Protein 8ZWZ (pdb70)

Nearest PDB structures (foldseek):
  7s5l-assembly1_A  TM=9.274E-01  e=2.523E-21  Eleutherobia rubra
  3v1v-assembly1_A-2  TM=7.178E-01  e=1.599E-02  Streptomyces coelicolor A3(2)
  7w5h-assembly1_A  TM=6.876E-01  e=1.099E-02  Trichoderma atroviride
  4la5-assembly1_A-2  TM=6.433E-01  e=3.999E-02  Streptomyces coelicolor A3(2)
  3v1x-assembly1_A-2  TM=6.853E-01  e=7.167E-02  Streptomyces coelicolor A3(2)

Organism: Paramuricea clavata (NCBI:txid317549)

Secondary structure (DSSP, 8-state):
--SS-EEEEEEHHHHTTTS------HHHHHHH--HHHHHHHHHHSSS--HHHHHHHHHHHTHHHHHHTT--S---SHHHHHHHHHHHHHHHHHHHHHHHHTT--HHHHHHHHHHHHHHHHHHTSSTT----HHHHHGGGTT-S-HHHHHHHHHHHHHHHHHHHHHHHSSSS-HHHHHHHHHHHHHHHHHHHHHHHHTTS-----TTHHHHHHHHTS--HHHHHHHHHHTT-HHHHHSSHHHHHHHHHHHHHHHHHHHHHHHTTSSS---TT-HHHHHHHHS-SSHHHHHHHHHHHHHHHHHHHHHHHHHHHHHHS-S-HHHHHHHHHHHHHHHHHHHIIIIISS---SSS--EEEEEE-GGGHHHHHT---SHHHHHHHHHHHHHS-GGGHHHHHHHTTSS----HHHHT-

InterPro domains:
  IPR008949 Isoprenoid synthase domain superfamily [G3DSA:1.10.600.10] (41-347)
  IPR008949 Isoprenoid synthase domain superfamily [SSF48576] (37-350)

Solvent-accessible surface area: 17903 Å² total; per-residue (Å²): 133,109,156,8,24,6,44,2,42,0,0,75,83,0,6,80,50,22,128,101,130,53,121,38,87,123,122,17,16,105,103,2,20,15,41,108,74,6,18,105,32,0,86,86,6,49,16,29,70,104,72,36,1,96,117,7,47,107,108,26,55,0,35,62,8,0,12,0,0,1,45,41,78,24,100,55,102,78,9,35,60,5,1,27,6,0,5,6,1,0,2,3,6,39,37,6,50,80,36,16,108,95,33,68,46,118,50,12,82,62,4,2,101,1,0,38,75,4,13,122,74,7,26,170,62,56,80,110,47,36,59,14,90,101,3,47,101,50,2,120,161,29,244,44,82,49,8,44,2,2,0,0,6,4,0,39,10,0,7,56,1,0,39,6,3,63,118,27,79,116,13,32,121,102,14,0,74,29,0,0,53,2,1,0,2,4,1,3,3,18,18,0,0,21,17,9,80,63,128,125,34,151,116,87,34,54,48,4,3,10,18,26,3,10,30,22,21,6,11,2,4,6,3,1,0,5,6,8,43,58,10,3,67,14,0,17,116,48,22,77,35,1,3,19,0,1,0,2,0,0,0,0,2,9,0,6,33,3,0,15,19,59,54,98,159,113,133,24,60,71,34,5,0,2,73,29,4,64,144,132,101,23,133,57,36,50,51,56,1,0,30,59,0,8,54,6,0,15,0,0,0,9,38,0,33,54,52,0,44,116,25,37,125,85,54,102,75,45,92,110,8,71,66,2,0,39,9,7,0,13,1,0,4,0,9,7,50,0,7,43,81,13,14,70,59,137,52,120,89,6,12,118,49,25,64,61,59,9,52,81,160,56,10,93,116,10,34,85,108,40,142,29,151,0,96,61,30,0,52,96,1,23,107,46,0,82,35,126,133,20,127,39,0,27,30,0,2,17,0,86,25,84,12,110,0,38,114,47,29,58,167

B-factor: mean 58.92, std 25.48, range [10.52, 170.7]

Radius of gyration: 20.68 Å; Cα contacts (8 Å, |Δi|>4): 471; chains: 1; bounding box: 57×54×54 Å

Foldseek 3Di:
DDQLQLEAEFAQVLCVLVVDDDPDDPVLVCLLQVLVVLQCLCVVFVADHSVQLVVLCVFQVLVVVLVLLASDDFPDSLLSVLSNLLSSCVSVVVVLVVPLLPDALVRLVVLLVLLQVLCVVQLVVPPDGDDLVRQLPSVVPDPDSNSSRVSSSQVCSLNVLLVSCVVDPLDDDVLSSLVSLLSSLLVSLLSLLSSVLNDDPCADPQLLLVSLLSPPSCLSSNCSNCSSVSPSPVCLVPVDPLVLLSSLLSSLLSLVVLLLVVLDPDDPPGPRPLVSCVVPPDDDRNSVSSVQSSLLNNLSSLVLVVSLVVVCVVVDPCVSSVVSSSRSSSSSVSSVVSCQPRHPSVPPSRNNYHYHHQYDVCSVVSSVVNDDVSNVNVVVNVCVCPPPLCVQVSCSNGSHHHHDDNVRSPD

Structure (mmCIF, N/CA/C/O backbone):
data_8ZWZ
#
_entry.id   8ZWZ
#
_cell.length_a   85.284
_cell.length_b   85.284
_cell.length_c   106.137
_cell.angle_alpha   90.00
_cell.angle_beta   90.00
_cell.angle_gamma   120.00
#
_symmetry.space_group_name_H-M   'P 32 2 1'
#
loop_
_atom_site.group_PDB
_atom_site.id
_atom_site.type_symbol
_atom_site.label_atom_id
_atom_site.label_alt_id
_atom_site.label_comp_id
_atom_site.label_asym_id
_atom_site.label_entity_id
_atom_site.label_seq_id
_atom_site.pdbx_PDB_ins_code
_atom_site.Cartn_x
_atom_site.Cartn_y
_atom_site.Cartn_z
_atom_site.occupancy
_atom_site.B_iso_or_equiv
_atom_site.auth_seq_id
_atom_site.auth_comp_id
_atom_site.auth_asym_id
_atom_site.auth_atom_id
_atom_site.pdbx_PDB_model_num
ATOM 1 N N . TYR A 1 1 ? 60.863 -11.427 -21.381 1.00 69.44 -5 TYR A N 1
ATOM 2 C CA . TYR A 1 1 ? 61.010 -11.868 -19.996 1.00 87.51 -5 TYR A CA 1
ATOM 3 C C . TYR A 1 1 ? 62.224 -11.247 -19.306 1.00 111.03 -5 TYR A C 1
ATOM 4 O O . TYR A 1 1 ? 63.351 -11.357 -19.787 1.00 123.92 -5 TYR A O 1
ATOM 13 N N . PHE A 1 2 ? 61.982 -10.589 -18.173 1.00 112.43 -4 PHE A N 1
ATOM 14 C CA . PHE A 1 2 ? 63.056 -10.056 -17.340 1.00 112.47 -4 PHE A CA 1
ATOM 15 C C . PHE A 1 2 ? 62.678 -10.198 -15.872 1.00 118.16 -4 PHE A C 1
ATOM 16 O O . PHE A 1 2 ? 61.965 -11.133 -15.505 1.00 118.76 -4 PHE A O 1
ATOM 24 N N . GLN A 1 3 ? 63.150 -9.300 -15.011 1.00 116.30 -3 GLN A N 1
ATOM 25 C CA . GLN A 1 3 ? 62.811 -9.402 -13.593 1.00 104.58 -3 GLN A CA 1
ATOM 26 C C . GLN A 1 3 ? 61.417 -8.869 -13.271 1.00 114.28 -3 GLN A C 1
ATOM 27 O O . GLN A 1 3 ? 60.894 -9.157 -12.188 1.00 117.96 -3 GLN A O 1
ATOM 33 N N . GLY A 1 4 ? 60.800 -8.115 -14.177 1.00 124.00 -2 GLY A N 1
ATOM 34 C CA . GLY A 1 4 ? 59.381 -7.833 -14.088 1.00 98.36 -2 GLY A CA 1
ATOM 35 C C . GLY A 1 4 ? 58.626 -8.820 -14.954 1.00 81.95 -2 GLY A C 1
ATOM 36 O O . GLY A 1 4 ? 58.048 -8.451 -15.981 1.00 77.04 -2 GLY A O 1
ATOM 37 N N . HIS A 1 5 ? 58.620 -10.084 -14.536 1.00 78.37 -1 HIS A N 1
ATOM 38 C CA . HIS A 1 5 ? 58.323 -11.203 -15.416 1.00 98.23 -1 HIS A CA 1
ATOM 39 C C . HIS A 1 5 ? 56.861 -11.640 -15.409 1.00 96.90 -1 HIS A C 1
ATOM 40 O O . HIS A 1 5 ? 56.560 -12.735 -15.894 1.00 106.77 -1 HIS A O 1
ATOM 47 N N . MET A 1 6 ? 55.945 -10.823 -14.891 1.00 74.61 0 MET A N 1
ATOM 48 C CA . MET A 1 6 ? 54.540 -10.968 -15.274 1.00 59.95 0 MET A CA 1
ATOM 49 C C . MET A 1 6 ? 54.313 -10.108 -16.514 1.00 67.22 0 MET A C 1
ATOM 50 O O . MET A 1 6 ? 53.896 -8.952 -16.450 1.00 84.96 0 MET A O 1
ATOM 55 N N . MET A 1 7 ? 54.655 -10.677 -17.667 1.00 51.35 1 MET A N 1
ATOM 56 C CA . MET A 1 7 ? 54.382 -10.043 -18.949 1.00 48.12 1 MET A CA 1
ATOM 57 C C . MET A 1 7 ? 53.149 -10.700 -19.551 1.00 36.71 1 MET A C 1
ATOM 58 O O . MET A 1 7 ? 53.171 -11.893 -19.870 1.00 37.82 1 MET A O 1
ATOM 63 N N . ILE A 1 8 ? 52.068 -9.935 -19.669 1.00 30.07 2 ILE A N 1
ATOM 64 C CA . ILE A 1 8 ? 50.852 -10.409 -20.316 1.00 26.24 2 ILE A CA 1
ATOM 65 C C . ILE A 1 8 ? 50.651 -9.613 -21.593 1.00 30.35 2 ILE A C 1
ATOM 66 O O . ILE A 1 8 ? 51.463 -8.744 -21.927 1.00 31.78 2 ILE A O 1
ATOM 71 N N . HIS A 1 9 ? 49.574 -9.900 -22.311 1.00 34.49 3 HIS A N 1
ATOM 72 C CA . HIS A 1 9 ? 49.284 -9.217 -23.557 1.00 30.03 3 HIS A CA 1
ATOM 73 C C . HIS A 1 9 ? 47.790 -8.961 -23.654 1.00 30.54 3 HIS A C 1
ATOM 74 O O . HIS A 1 9 ? 46.981 -9.782 -23.214 1.00 27.98 3 HIS A O 1
ATOM 81 N N . ALA A 1 10 ? 47.432 -7.814 -24.230 1.00 30.82 4 ALA A N 1
ATOM 82 C CA . ALA A 1 10 ? 46.045 -7.447 -24.444 1.00 37.53 4 ALA A CA 1
ATOM 83 C C . ALA A 1 10 ? 45.994 -6.463 -25.600 1.00 49.68 4 ALA A C 1
ATOM 84 O O . ALA A 1 10 ? 46.880 -5.600 -25.703 1.00 59.76 4 ALA A O 1
ATOM 86 N N . PRO A 1 11 ? 45.003 -6.574 -26.488 1.00 39.97 5 PRO A N 1
ATOM 87 C CA . PRO A 1 11 ? 44.913 -5.647 -27.620 1.00 41.31 5 PRO A CA 1
ATOM 88 C C . PRO A 1 11 ? 44.914 -4.193 -27.169 1.00 55.69 5 PRO A C 1
ATOM 89 O O . PRO A 1 11 ? 44.418 -3.848 -26.092 1.00 54.50 5 PRO A O 1
ATOM 93 N N . ARG A 1 12 ? 45.488 -3.339 -28.017 1.00 55.73 6 ARG A N 1
ATOM 94 C CA . ARG A 1 12 ? 45.558 -1.911 -27.718 1.00 43.64 6 ARG A CA 1
ATOM 95 C C . ARG A 1 12 ? 44.171 -1.294 -27.566 1.00 35.21 6 ARG A C 1
ATOM 96 O O . ARG A 1 12 ? 43.940 -0.472 -26.668 1.00 37.44 6 ARG A O 1
ATOM 104 N N . ARG A 1 13 ? 43.237 -1.659 -28.446 1.00 35.81 7 ARG A N 1
ATOM 105 C CA . ARG A 1 13 ? 41.906 -1.066 -28.375 1.00 34.62 7 ARG A CA 1
ATOM 106 C C . ARG A 1 13 ? 41.156 -1.535 -27.133 1.00 50.17 7 ARG A C 1
ATOM 107 O O . ARG A 1 13 ? 40.261 -0.833 -26.647 1.00 62.85 7 ARG A O 1
ATOM 115 N N . TRP A 1 14 ? 41.513 -2.707 -26.598 1.00 40.24 8 TRP A N 1
ATOM 116 C CA . TRP A 1 14 ? 40.916 -3.162 -25.346 1.00 34.48 8 TRP A CA 1
ATOM 117 C C . TRP A 1 14 ? 41.425 -2.349 -24.164 1.00 33.49 8 TRP A C 1
ATOM 118 O O . TRP A 1 14 ? 40.652 -1.992 -23.268 1.00 41.32 8 TRP A O 1
ATOM 129 N N . VAL A 1 15 ? 42.725 -2.049 -24.142 1.00 33.23 9 VAL A N 1
ATOM 130 C CA . VAL A 1 15 ? 43.341 -1.437 -22.969 1.00 39.81 9 VAL A CA 1
ATOM 131 C C . VAL A 1 15 ? 43.296 0.087 -22.981 1.00 34.46 9 VAL A C 1
ATOM 132 O O . VAL A 1 15 ? 43.461 0.708 -21.922 1.00 53.83 9 VAL A O 1
ATOM 136 N N . GLU A 1 16 ? 43.107 0.712 -24.144 1.00 27.24 10 GLU A N 1
ATOM 137 C CA . GLU A 1 16 ? 43.019 2.166 -24.163 1.00 33.60 10 GLU A CA 1
ATOM 138 C C . GLU A 1 16 ? 41.781 2.673 -23.439 1.00 42.35 10 GLU A C 1
ATOM 139 O O . GLU A 1 16 ? 41.728 3.857 -23.089 1.00 53.01 10 GLU A O 1
ATOM 145 N N . ARG A 1 17 ? 40.788 1.810 -23.208 1.00 44.10 11 ARG A N 1
ATOM 146 C CA . ARG A 1 17 ? 39.618 2.208 -22.440 1.00 47.39 11 ARG A CA 1
ATOM 147 C C . ARG A 1 17 ? 39.847 2.178 -20.935 1.00 51.73 11 ARG A C 1
ATOM 148 O O . ARG A 1 17 ? 39.012 2.704 -20.192 1.00 56.41 11 ARG A O 1
ATOM 156 N N . HIS A 1 18 ? 40.944 1.586 -20.466 1.00 52.86 12 HIS A N 1
ATOM 157 C CA . HIS A 1 18 ? 41.263 1.590 -19.044 1.00 47.52 12 HIS A CA 1
ATOM 158 C C . HIS A 1 18 ? 42.219 2.715 -18.667 1.00 56.77 12 HIS A C 1
ATOM 159 O O . HIS A 1 18 ? 42.443 2.945 -17.473 1.00 47.96 12 HIS A O 1
ATOM 166 N N . LYS A 1 19 ? 42.781 3.417 -19.657 1.00 61.68 13 LYS A N 1
ATOM 167 C CA . LYS A 1 19 ? 43.582 4.620 -19.442 1.00 75.53 13 LYS A CA 1
ATOM 168 C C . LYS A 1 19 ? 42.713 5.826 -19.114 1.00 86.37 13 LYS A C 1
ATOM 169 O O . LYS A 1 19 ? 43.221 6.952 -19.024 1.00 79.96 13 LYS A O 1
ATOM 175 N N . GLN A 1 20 ? 41.422 5.589 -18.912 1.00 80.38 14 GLN A N 1
ATOM 176 C CA . GLN A 1 20 ? 40.352 6.574 -18.893 1.00 64.84 14 GLN A CA 1
ATOM 177 C C . GLN A 1 20 ? 39.905 6.876 -17.473 1.00 84.32 14 GLN A C 1
ATOM 178 O O . GLN A 1 20 ? 39.859 5.993 -16.612 1.00 87.78 14 GLN A O 1
ATOM 184 N N . VAL A 1 21 ? 39.594 8.144 -17.234 1.00 98.93 15 VAL A N 1
ATOM 185 C CA . VAL A 1 21 ? 39.128 8.598 -15.936 1.00 109.95 15 VAL A CA 1
ATOM 186 C C . VAL A 1 21 ? 37.617 8.800 -15.984 1.00 93.50 15 VAL A C 1
ATOM 187 O O . VAL A 1 21 ? 37.015 9.000 -17.044 1.00 94.38 15 VAL A O 1
ATOM 191 N N . GLN A 1 22 ? 36.989 8.754 -14.810 1.00 81.46 16 GLN A N 1
ATOM 192 C CA . GLN A 1 22 ? 35.537 8.890 -14.700 1.00 76.96 16 GLN A CA 1
ATOM 193 C C . GLN A 1 22 ? 35.167 10.368 -14.745 1.00 82.62 16 GLN A C 1
ATOM 194 O O . GLN A 1 22 ? 35.298 11.088 -13.753 1.00 82.57 16 GLN A O 1
ATOM 200 N N . VAL A 1 23 ? 34.702 10.823 -15.908 1.00 88.62 17 VAL A N 1
ATOM 201 C CA . VAL A 1 23 ? 34.179 12.174 -16.063 1.00 103.00 17 VAL A CA 1
ATOM 202 C C . VAL A 1 23 ? 32.824 12.250 -15.375 1.00 94.70 17 VAL A C 1
ATOM 203 O O . VAL A 1 23 ? 31.792 11.902 -15.962 1.00 106.86 17 VAL A O 1
ATOM 207 N N . LEU A 1 24 ? 32.816 12.715 -14.135 1.00 70.01 18 LEU A N 1
ATOM 208 C CA . LEU A 1 24 ? 31.586 12.698 -13.363 1.00 64.51 18 LEU A CA 1
ATOM 209 C C . LEU A 1 24 ? 31.677 13.673 -12.195 1.00 72.48 18 LEU A C 1
ATOM 210 O O . LEU A 1 24 ? 32.655 13.644 -11.439 1.00 64.14 18 LEU A O 1
ATOM 215 N N . PRO A 1 25 ? 30.681 14.533 -12.004 1.00 71.73 19 PRO A N 1
ATOM 216 C CA . PRO A 1 25 ? 30.731 15.481 -10.886 1.00 65.33 19 PRO A CA 1
ATOM 217 C C . PRO A 1 25 ? 30.525 14.776 -9.557 1.00 78.66 19 PRO A C 1
ATOM 218 O O . PRO A 1 25 ? 30.233 13.580 -9.485 1.00 78.35 19 PRO A O 1
ATOM 222 N N . GLN A 1 26 ? 30.671 15.556 -8.484 1.00 84.48 20 GLN A N 1
ATOM 223 C CA . GLN A 1 26 ? 30.632 15.009 -7.135 1.00 77.31 20 GLN A CA 1
ATOM 224 C C . GLN A 1 26 ? 29.226 14.830 -6.601 1.00 76.08 20 GLN A C 1
ATOM 225 O O . GLN A 1 26 ? 29.032 14.059 -5.655 1.00 76.03 20 GLN A O 1
ATOM 231 N N . ASN A 1 27 ? 28.244 15.530 -7.168 1.00 69.20 21 ASN A N 1
ATOM 232 C CA . ASN A 1 27 ? 26.863 15.175 -6.885 1.00 75.58 21 ASN A CA 1
ATOM 233 C C . ASN A 1 27 ? 26.606 13.721 -7.255 1.00 76.41 21 ASN A C 1
ATOM 234 O O . ASN A 1 27 ? 26.012 12.964 -6.480 1.00 72.13 21 ASN A O 1
ATOM 239 N N . ALA A 1 28 ? 27.117 13.298 -8.413 1.00 72.45 22 ALA A N 1
ATOM 240 C CA . ALA A 1 28 ? 26.870 11.970 -8.957 1.00 56.65 22 ALA A CA 1
ATOM 241 C C . ALA A 1 28 ? 27.813 10.895 -8.425 1.00 55.14 22 ALA A C 1
ATOM 242 O O . ALA A 1 28 ? 27.531 9.707 -8.611 1.00 48.84 22 ALA A O 1
ATOM 244 N N . VAL A 1 29 ? 28.929 11.262 -7.792 1.00 66.40 23 VAL A N 1
ATOM 245 C CA . VAL A 1 29 ? 29.716 10.243 -7.104 1.00 55.61 23 VAL A CA 1
ATOM 246 C C . VAL A 1 29 ? 29.133 9.933 -5.733 1.00 52.62 23 VAL A C 1
ATOM 247 O O . VAL A 1 29 ? 29.347 8.833 -5.211 1.00 52.44 23 VAL A O 1
ATOM 251 N N . GLU A 1 30 ? 28.395 10.870 -5.139 1.00 55.52 24 GLU A N 1
ATOM 252 C CA . GLU A 1 30 ? 27.747 10.625 -3.860 1.00 56.20 24 GLU A CA 1
ATOM 253 C C . GLU A 1 30 ? 26.333 10.092 -4.034 1.00 52.00 24 GLU A C 1
ATOM 254 O O . GLU A 1 30 ? 25.823 9.407 -3.140 1.00 56.15 24 GLU A O 1
ATOM 260 N N . LYS A 1 31 ? 25.689 10.401 -5.162 1.00 44.20 25 LYS A N 1
ATOM 261 C CA . LYS A 1 31 ? 24.525 9.630 -5.580 1.00 40.77 25 LYS A CA 1
ATOM 262 C C . LYS A 1 31 ? 24.868 8.148 -5.638 1.00 44.51 25 LYS A C 1
ATOM 263 O O . LYS A 1 31 ? 24.150 7.307 -5.087 1.00 37.33 25 LYS A O 1
ATOM 269 N N . LEU A 1 32 ? 25.984 7.815 -6.291 1.00 45.51 26 LEU A N 1
ATOM 270 C CA . LEU A 1 32 ? 26.351 6.418 -6.489 1.00 40.09 26 LEU A CA 1
ATOM 271 C C . LEU A 1 32 ? 26.943 5.802 -5.228 1.00 43.02 26 LEU A C 1
ATOM 272 O O . LEU A 1 32 ? 26.622 4.658 -4.887 1.00 39.09 26 LEU A O 1
ATOM 277 N N . ILE A 1 33 ? 27.808 6.532 -4.527 1.00 49.99 27 ILE A N 1
ATOM 278 C CA . ILE A 1 33 ? 28.324 6.089 -3.229 1.00 48.90 27 ILE A CA 1
ATOM 279 C C . ILE A 1 33 ? 27.365 6.642 -2.181 1.00 61.76 27 ILE A C 1
ATOM 280 O O . ILE A 1 33 ? 27.578 7.712 -1.611 1.00 69.30 27 ILE A O 1
ATOM 285 N N . SER A 1 34 ? 26.282 5.908 -1.932 1.00 51.78 28 SER A N 1
ATOM 286 C CA . SER A 1 34 ? 25.350 6.277 -0.869 1.00 57.93 28 SER A CA 1
ATOM 287 C C . SER A 1 34 ? 25.825 5.594 0.408 1.00 63.74 28 SER A C 1
ATOM 288 O O . SER A 1 34 ? 25.329 4.541 0.819 1.00 64.70 28 SER A O 1
ATOM 291 N N . MET A 1 35 ? 26.824 6.216 1.039 1.00 54.20 29 MET A N 1
ATOM 292 C CA . MET A 1 35 ? 27.448 5.609 2.213 1.00 54.63 29 MET A CA 1
ATOM 293 C C . MET A 1 35 ? 26.471 5.535 3.382 1.00 50.85 29 MET A C 1
ATOM 294 O O . MET A 1 35 ? 26.466 4.558 4.144 1.00 48.79 29 MET A O 1
ATOM 299 N N . ASN A 1 36 ? 25.626 6.557 3.534 1.00 55.12 30 ASN A N 1
ATOM 300 C CA . ASN A 1 36 ? 24.616 6.528 4.586 1.00 53.26 30 ASN A CA 1
ATOM 301 C C . ASN A 1 36 ? 23.639 5.382 4.366 1.00 51.67 30 ASN A C 1
ATOM 302 O O . ASN A 1 36 ? 23.226 4.711 5.320 1.00 53.42 30 ASN A O 1
ATOM 307 N N . GLU A 1 37 ? 23.265 5.141 3.107 1.00 41.00 31 GLU A N 1
ATOM 308 C CA . GLU A 1 37 ? 22.369 4.031 2.803 1.00 42.55 31 GLU A CA 1
ATOM 309 C C . GLU A 1 37 ? 23.043 2.693 3.071 1.00 41.49 31 GLU A C 1
ATOM 310 O O . GLU A 1 37 ? 22.393 1.748 3.524 1.00 44.63 31 GLU A O 1
ATOM 316 N N . LEU A 1 38 ? 24.350 2.596 2.818 1.00 35.30 32 LEU A N 1
ATOM 317 C CA . LEU A 1 38 ? 25.071 1.368 3.148 1.00 36.05 32 LEU A CA 1
ATOM 318 C C . LEU A 1 38 ? 25.104 1.134 4.654 1.00 38.26 32 LEU A C 1
ATOM 319 O O . LEU A 1 38 ? 24.920 0.002 5.124 1.00 40.04 32 LEU A O 1
ATOM 324 N N . ILE A 1 39 ? 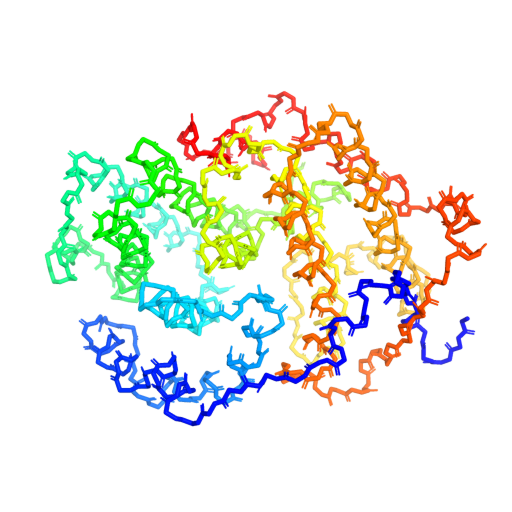25.344 2.197 5.424 1.00 40.76 33 ILE A N 1
ATOM 325 C CA . ILE A 1 39 ? 25.317 2.106 6.880 1.00 50.29 33 ILE A CA 1
ATOM 326 C C . ILE A 1 39 ? 23.960 1.598 7.353 1.00 56.13 33 ILE A C 1
ATOM 327 O O . ILE A 1 39 ? 23.867 0.624 8.112 1.00 58.71 33 ILE A O 1
ATOM 332 N N . GLU A 1 40 ? 22.890 2.267 6.913 1.00 40.25 34 GLU A N 1
ATOM 333 C CA . GLU A 1 40 ? 21.544 1.890 7.334 1.00 46.23 34 GLU A CA 1
ATOM 334 C C . GLU A 1 40 ? 21.193 0.482 6.874 1.00 59.93 34 GLU A C 1
ATOM 335 O O . GLU A 1 40 ? 20.438 -0.226 7.547 1.00 72.67 34 GLU A O 1
ATOM 341 N N . LEU A 1 41 ? 21.735 0.054 5.732 1.00 56.67 35 LEU A N 1
ATOM 342 C CA . LEU A 1 41 ? 21.426 -1.273 5.218 1.00 50.57 35 LEU A CA 1
ATOM 343 C C . LEU A 1 41 ? 22.112 -2.355 6.039 1.00 53.95 35 LEU A C 1
ATOM 344 O O . LEU A 1 41 ? 21.499 -3.380 6.355 1.00 66.67 35 LEU A O 1
ATOM 349 N N . VAL A 1 42 ? 23.384 -2.151 6.388 1.00 48.19 36 VAL A N 1
ATOM 350 C CA . VAL A 1 42 ? 24.101 -3.181 7.135 1.00 47.23 36 VAL A CA 1
ATOM 351 C C . VAL A 1 42 ? 23.726 -3.187 8.613 1.00 57.08 36 VAL A C 1
ATOM 352 O O . VAL A 1 42 ? 23.927 -4.207 9.285 1.00 53.03 36 VAL A O 1
ATOM 356 N N . ILE A 1 43 ? 23.187 -2.084 9.148 1.00 61.24 37 ILE A N 1
ATOM 357 C CA . ILE A 1 43 ? 22.658 -2.111 10.510 1.00 64.72 37 ILE A CA 1
ATOM 358 C C . ILE A 1 43 ? 21.163 -2.415 10.549 1.00 55.38 37 ILE A C 1
ATOM 359 O O . ILE A 1 43 ? 20.620 -2.642 11.641 1.00 52.22 37 ILE A O 1
ATOM 364 N N . GLU A 1 44 ? 20.481 -2.428 9.401 1.00 59.56 38 GLU A N 1
ATOM 365 C CA . GLU A 1 44 ? 19.119 -2.948 9.343 1.00 55.41 38 GLU A CA 1
ATOM 366 C C . GLU A 1 44 ? 19.131 -4.465 9.209 1.00 49.95 38 GLU A C 1
ATOM 367 O O . GLU A 1 44 ? 18.271 -5.152 9.771 1.00 60.54 38 GLU A O 1
ATOM 373 N N . CYS A 1 45 ? 20.105 -4.993 8.473 1.00 61.25 39 CYS A N 1
ATOM 374 C CA . CYS A 1 45 ? 20.481 -6.392 8.558 1.00 49.13 39 CYS A CA 1
ATOM 375 C C . CYS A 1 45 ? 21.330 -6.591 9.811 1.00 54.10 39 CYS A C 1
ATOM 376 O O . CYS A 1 45 ? 21.629 -5.644 10.545 1.00 64.24 39 CYS A O 1
ATOM 379 N N . GLY A 1 46 ? 21.732 -7.831 10.068 1.00 64.31 40 GLY A N 1
ATOM 380 C CA . GLY A 1 46 ? 22.573 -8.141 11.204 1.00 80.14 40 GLY A CA 1
ATOM 381 C C . GLY A 1 46 ? 24.046 -8.268 10.889 1.00 65.73 40 GLY A C 1
ATOM 382 O O . GLY A 1 46 ? 24.793 -8.812 11.712 1.00 80.04 40 GLY A O 1
ATOM 383 N N . LEU A 1 47 ? 24.492 -7.779 9.732 1.00 62.62 41 LEU A N 1
ATOM 384 C CA . LEU A 1 47 ? 25.855 -7.995 9.263 1.00 67.70 41 LEU A CA 1
ATOM 385 C C . LEU A 1 47 ? 26.899 -7.414 10.209 1.00 74.36 41 LEU A C 1
ATOM 386 O O . LEU A 1 47 ? 27.516 -8.149 10.987 1.00 69.90 41 LEU A O 1
ATOM 391 N N . CYS A 1 48 ? 27.105 -6.103 10.148 1.00 72.67 42 CYS A N 1
ATOM 392 C CA . CYS A 1 48 ? 28.203 -5.470 10.865 1.00 75.99 42 CYS A CA 1
ATOM 393 C C . CYS A 1 48 ? 27.796 -4.045 11.217 1.00 66.88 42 CYS A C 1
ATOM 394 O O . CYS A 1 48 ? 26.638 -3.651 11.049 1.00 49.22 42 CYS A O 1
ATOM 397 N N . ASP A 1 49 ? 28.758 -3.267 11.702 1.00 73.72 43 ASP A N 1
ATO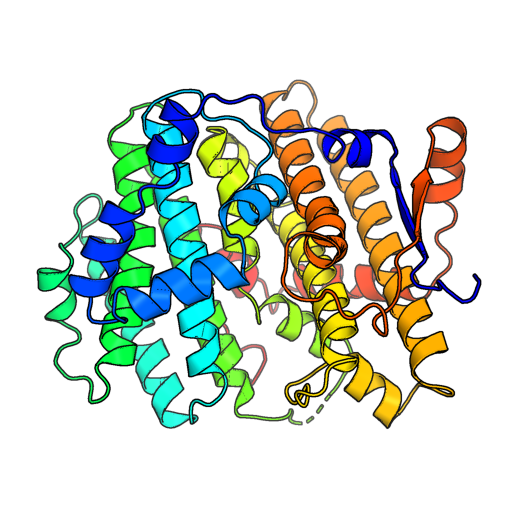M 398 C CA . ASP A 1 49 ? 28.537 -1.895 12.134 1.00 67.83 43 ASP A CA 1
ATOM 399 C C . ASP A 1 49 ? 29.193 -0.932 11.150 1.00 60.14 43 ASP A C 1
ATOM 400 O O . ASP A 1 49 ? 29.744 -1.334 10.122 1.00 55.86 43 ASP A O 1
ATOM 405 N N . LYS A 1 50 ? 29.142 0.359 11.491 1.00 36.09 44 LYS A N 1
ATOM 406 C CA . LYS A 1 50 ? 29.648 1.395 10.592 1.00 47.80 44 LYS A CA 1
ATOM 407 C C . LYS A 1 50 ? 31.153 1.269 10.391 1.00 64.21 44 LYS A C 1
ATOM 408 O O . LYS A 1 50 ? 31.659 1.437 9.273 1.00 64.60 44 LYS A O 1
ATOM 414 N N . THR A 1 51 ? 31.882 0.979 11.470 1.00 50.36 45 THR A N 1
ATOM 415 C CA . THR A 1 51 ? 33.332 0.850 11.388 1.00 53.92 45 THR A CA 1
ATOM 416 C C . THR A 1 51 ? 33.739 -0.257 10.423 1.00 67.99 45 THR A C 1
ATOM 417 O O . THR A 1 51 ? 34.700 -0.104 9.662 1.00 83.73 45 THR A O 1
ATOM 421 N N . SER A 1 52 ? 33.014 -1.376 10.429 1.00 51.37 46 SER A N 1
ATOM 422 C CA . SER A 1 52 ? 33.406 -2.507 9.593 1.00 46.25 46 SER A CA 1
ATOM 423 C C . SER A 1 52 ? 33.245 -2.189 8.111 1.00 48.06 46 SER A C 1
ATOM 424 O O . SER A 1 52 ? 34.148 -2.459 7.309 1.00 52.81 46 SER A O 1
ATOM 427 N N . ILE A 1 53 ? 32.104 -1.614 7.721 1.00 56.79 47 ILE A N 1
ATOM 428 C CA . ILE A 1 53 ? 31.922 -1.279 6.313 1.00 55.03 47 ILE A CA 1
ATOM 429 C C . ILE A 1 53 ? 32.864 -0.161 5.894 1.00 57.96 47 ILE A C 1
ATOM 430 O O . ILE A 1 53 ? 33.335 -0.144 4.753 1.00 62.58 47 ILE A O 1
ATOM 435 N N . LYS A 1 54 ? 33.165 0.787 6.788 1.00 52.98 48 LYS A N 1
ATOM 436 C CA . LYS A 1 54 ? 34.111 1.836 6.413 1.00 57.69 48 LYS A CA 1
ATOM 437 C C . LYS A 1 54 ? 35.519 1.277 6.239 1.00 49.23 48 LYS A C 1
ATOM 438 O O . LYS A 1 54 ? 36.257 1.703 5.341 1.00 49.71 48 LYS A O 1
ATOM 444 N N . LYS A 1 55 ? 35.899 0.303 7.064 1.00 42.71 49 LYS A N 1
ATOM 445 C CA . LYS A 1 55 ? 37.198 -0.337 6.896 1.00 51.23 49 LYS A CA 1
ATOM 446 C C . LYS A 1 55 ? 37.254 -1.140 5.603 1.00 54.62 49 LYS A C 1
ATOM 447 O O . LYS A 1 55 ? 38.253 -1.085 4.876 1.00 69.38 49 LYS A O 1
ATOM 453 N N . MET A 1 56 ? 36.188 -1.881 5.288 1.00 48.20 50 MET A N 1
ATOM 454 C CA . MET A 1 56 ? 36.142 -2.604 4.019 1.00 47.87 50 MET A CA 1
ATOM 455 C C . MET A 1 56 ? 36.184 -1.649 2.834 1.00 55.29 50 MET A C 1
ATOM 456 O O . MET A 1 56 ? 36.796 -1.952 1.802 1.00 60.91 50 MET A O 1
ATOM 461 N N . TYR A 1 57 ? 35.545 -0.485 2.965 1.00 57.14 51 TYR A N 1
ATOM 462 C CA . TYR A 1 57 ? 35.527 0.481 1.873 1.00 52.55 51 TYR A CA 1
ATOM 463 C C . TYR A 1 57 ? 36.907 1.094 1.664 1.00 53.96 51 TYR A C 1
ATOM 464 O O . TYR A 1 57 ? 37.334 1.305 0.523 1.00 66.20 51 TYR A O 1
ATOM 473 N N . ASP A 1 58 ? 37.622 1.382 2.755 1.00 50.17 52 ASP A N 1
ATOM 474 C CA . ASP A 1 58 ? 38.989 1.881 2.626 1.00 52.22 52 ASP A CA 1
ATOM 475 C C . ASP A 1 58 ? 39.912 0.816 2.047 1.00 56.13 52 ASP A C 1
ATOM 476 O O . ASP A 1 58 ? 40.792 1.123 1.235 1.00 66.75 52 ASP A O 1
ATOM 481 N N . LYS A 1 59 ? 39.729 -0.440 2.459 1.00 45.03 53 LYS A N 1
ATOM 482 C CA . LYS A 1 59 ? 40.583 -1.515 1.968 1.00 57.26 53 LYS A CA 1
ATOM 483 C C . LYS A 1 59 ? 40.382 -1.733 0.475 1.00 58.70 53 LYS A C 1
ATOM 484 O O . LYS A 1 59 ? 41.336 -1.681 -0.309 1.00 58.58 53 LYS A O 1
ATOM 490 N N . ILE A 1 60 ? 39.135 -1.967 0.065 1.00 59.04 54 ILE A N 1
ATOM 491 C CA . ILE A 1 60 ? 38.868 -2.428 -1.292 1.00 49.87 54 ILE A CA 1
ATOM 492 C C . ILE A 1 60 ? 38.851 -1.285 -2.302 1.00 37.98 54 ILE A C 1
ATOM 493 O O . ILE A 1 60 ? 39.110 -1.518 -3.490 1.00 36.91 54 ILE A O 1
ATOM 498 N N . ASN A 1 61 ? 38.594 -0.051 -1.861 1.00 38.07 55 ASN A N 1
ATOM 499 C CA . ASN A 1 61 ? 38.400 1.087 -2.763 1.00 35.84 55 ASN A CA 1
ATOM 500 C C . ASN A 1 61 ? 37.297 0.769 -3.767 1.00 30.03 55 ASN A C 1
ATOM 501 O O . ASN A 1 61 ? 37.490 0.815 -4.984 1.00 42.75 55 ASN A O 1
ATOM 506 N N . THR A 1 62 ? 36.119 0.442 -3.229 1.00 23.29 56 THR A N 1
ATOM 507 C CA . THR A 1 62 ? 35.091 -0.236 -4.014 1.00 34.32 56 THR A CA 1
ATOM 508 C C . THR A 1 62 ? 34.617 0.596 -5.200 1.00 41.13 56 THR A C 1
ATOM 509 O O . THR A 1 62 ? 34.135 0.039 -6.190 1.00 39.47 56 THR A O 1
ATOM 513 N N . TYR A 1 63 ? 34.749 1.920 -5.128 1.00 42.40 57 TYR A N 1
ATOM 514 C CA . TYR A 1 63 ? 34.298 2.771 -6.227 1.00 35.32 57 TYR A CA 1
ATOM 515 C C . TYR A 1 63 ? 35.186 2.612 -7.455 1.00 39.29 57 TYR A C 1
ATOM 516 O O . TYR A 1 63 ? 34.695 2.376 -8.568 1.00 51.86 57 TYR A O 1
ATOM 525 N N . GLN A 1 64 ? 36.497 2.758 -7.281 1.00 40.69 58 GLN A N 1
ATOM 526 C CA . GLN A 1 64 ? 37.382 2.611 -8.428 1.00 43.47 58 GLN A CA 1
ATOM 527 C C . GLN A 1 64 ? 37.419 1.158 -8.890 1.00 42.79 58 GLN A C 1
ATOM 528 O O . GLN A 1 64 ? 37.530 0.886 -10.093 1.00 55.51 58 GLN A O 1
ATOM 534 N N . PHE A 1 65 ? 37.284 0.218 -7.947 1.00 28.57 59 PHE A N 1
ATOM 535 C CA . PHE A 1 65 ? 37.100 -1.188 -8.294 1.00 35.92 59 PHE A CA 1
ATOM 536 C C . PHE A 1 65 ? 35.884 -1.375 -9.197 1.00 38.07 59 PHE A C 1
ATOM 537 O O . PHE A 1 65 ? 35.944 -2.118 -10.182 1.00 34.54 59 PHE A O 1
ATOM 545 N N . MET A 1 66 ? 34.773 -0.711 -8.871 1.00 41.35 60 MET A N 1
ATOM 546 C CA . MET A 1 66 ? 33.586 -0.749 -9.721 1.00 32.87 60 MET A CA 1
ATOM 547 C C . MET A 1 66 ? 33.876 -0.171 -11.097 1.00 28.06 60 MET A C 1
ATOM 548 O O . MET A 1 66 ? 33.410 -0.701 -12.111 1.00 29.54 60 MET A O 1
ATOM 553 N N . TRP A 1 67 ? 34.619 0.934 -11.151 1.00 29.03 61 TRP A N 1
ATOM 554 C CA . TRP A 1 67 ? 34.979 1.486 -12.454 1.00 26.32 61 TRP A CA 1
ATOM 555 C C . TRP A 1 67 ? 35.961 0.608 -13.217 1.00 32.22 61 TRP A C 1
ATOM 556 O O . TRP A 1 67 ? 36.170 0.839 -14.413 1.00 37.10 61 TRP A O 1
ATOM 567 N N . CYS A 1 68 ? 36.564 -0.382 -12.566 1.00 31.48 62 CYS A N 1
ATOM 568 C CA . CYS A 1 68 ? 37.227 -1.450 -13.304 1.00 28.43 62 CYS A CA 1
ATOM 569 C C . CY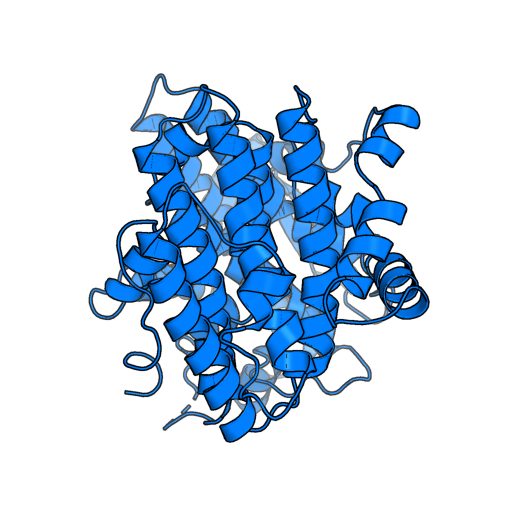S A 1 68 ? 36.259 -2.546 -13.736 1.00 30.00 62 CYS A C 1
ATOM 570 O O . CYS A 1 68 ? 36.654 -3.440 -14.494 1.00 17.02 62 CYS A O 1
ATOM 573 N N . ILE A 1 69 ? 35.006 -2.494 -13.281 1.00 49.69 63 ILE A N 1
ATOM 574 C CA . ILE A 1 69 ? 34.051 -3.571 -13.456 1.00 39.25 63 ILE A CA 1
ATOM 575 C C . ILE A 1 69 ? 32.813 -3.149 -14.246 1.00 38.52 63 ILE A C 1
ATOM 576 O O . ILE A 1 69 ? 32.054 -4.010 -14.713 1.00 44.03 63 ILE A O 1
ATOM 581 N N . VAL A 1 70 ? 32.598 -1.849 -14.451 1.00 33.38 64 VAL A N 1
ATOM 582 C CA . VAL A 1 70 ? 31.639 -1.368 -15.436 1.00 31.83 64 VAL A CA 1
ATOM 583 C C . VAL A 1 70 ? 32.339 -0.341 -16.312 1.00 36.10 64 VAL A C 1
ATOM 584 O O . VAL A 1 70 ? 33.260 0.357 -15.874 1.00 34.98 64 VAL A O 1
ATOM 588 N N . ASP A 1 71 ? 31.911 -0.269 -17.569 1.00 44.79 65 ASP A N 1
ATOM 589 C CA . ASP A 1 71 ? 32.421 0.716 -18.510 1.00 51.16 65 ASP A CA 1
ATOM 590 C C . ASP A 1 71 ? 31.358 1.693 -18.991 1.00 45.33 65 ASP A C 1
ATOM 591 O O . ASP A 1 71 ? 31.670 2.570 -19.808 1.00 27.60 65 ASP A O 1
ATOM 596 N N . THR A 1 72 ? 30.120 1.566 -18.518 1.00 45.29 66 THR A N 1
ATOM 597 C CA . THR A 1 72 ? 28.999 2.357 -19.007 1.00 45.01 66 THR A CA 1
ATOM 598 C C . THR A 1 72 ? 28.518 3.287 -17.903 1.00 40.94 66 THR A C 1
ATOM 599 O O . THR A 1 72 ? 28.043 2.825 -16.861 1.00 55.47 66 THR A O 1
ATOM 603 N N . ILE A 1 73 ? 28.627 4.587 -18.142 1.00 39.82 67 ILE A N 1
ATOM 604 C CA . ILE A 1 73 ? 28.160 5.579 -17.167 1.00 40.82 67 ILE A CA 1
ATOM 605 C C . ILE A 1 73 ? 26.637 5.500 -17.073 1.00 48.62 67 ILE A C 1
ATOM 606 O O . ILE A 1 73 ? 25.970 5.296 -18.102 1.00 44.47 67 ILE A O 1
ATOM 611 N N . PRO A 1 74 ? 26.060 5.617 -15.876 1.00 43.08 68 PRO A N 1
ATOM 612 C CA . PRO A 1 74 ? 24.596 5.599 -15.759 1.00 32.10 68 PRO A CA 1
ATOM 613 C C . PRO A 1 74 ? 23.943 6.640 -16.656 1.00 35.90 68 PRO A C 1
ATOM 614 O O . PRO A 1 74 ? 24.393 7.784 -16.747 1.00 53.16 68 PRO A O 1
ATOM 618 N N . ALA A 1 75 ? 22.874 6.227 -17.334 1.00 38.75 69 ALA A N 1
ATOM 619 C CA . ALA A 1 75 ? 22.145 7.096 -18.243 1.00 45.31 69 ALA A CA 1
ATOM 620 C C . ALA A 1 75 ? 20.761 7.458 -17.726 1.00 40.99 69 ALA A C 1
ATOM 621 O O . ALA A 1 75 ? 20.056 8.237 -18.376 1.00 60.03 69 ALA A O 1
ATOM 623 N N . SER A 1 76 ? 20.350 6.907 -16.588 1.00 45.98 70 SER A N 1
ATOM 624 C CA . SER A 1 76 ? 19.065 7.238 -15.990 1.00 50.25 70 SER A CA 1
ATOM 625 C C . SER A 1 76 ? 19.140 6.938 -14.500 1.00 58.58 70 SER A C 1
ATOM 626 O O . SER A 1 76 ? 20.133 6.402 -14.002 1.00 61.92 70 SER A O 1
ATOM 629 N N . GLN A 1 77 ? 18.067 7.295 -13.791 1.00 54.76 71 GLN A N 1
ATOM 630 C CA . GLN A 1 77 ? 18.043 7.105 -12.345 1.00 66.09 71 GLN A CA 1
ATOM 631 C C . GLN A 1 77 ? 18.092 5.629 -11.977 1.00 58.02 71 GLN A C 1
ATOM 632 O O . GLN A 1 77 ? 18.698 5.254 -10.964 1.00 64.18 71 GLN A O 1
ATOM 638 N N . TYR A 1 78 ? 17.455 4.779 -12.784 1.00 41.13 72 TYR A N 1
ATOM 639 C CA . TYR A 1 78 ? 17.485 3.345 -12.524 1.00 47.93 72 TYR A CA 1
ATOM 640 C C . TYR A 1 78 ? 18.906 2.801 -12.615 1.00 49.60 72 TYR A C 1
ATOM 641 O O . TYR A 1 78 ? 19.300 1.945 -11.815 1.00 48.23 72 TYR A O 1
ATOM 650 N N . ALA A 1 79 ? 19.692 3.289 -13.577 1.00 36.58 73 ALA A N 1
ATOM 651 C CA . ALA A 1 79 ? 21.088 2.873 -13.669 1.00 33.01 73 ALA A CA 1
ATOM 652 C C . ALA A 1 79 ? 21.879 3.334 -12.451 1.00 38.66 73 ALA A C 1
ATOM 653 O O . ALA A 1 79 ? 22.765 2.618 -11.967 1.00 34.53 73 ALA A O 1
ATOM 655 N N . GLU A 1 80 ? 21.575 4.528 -11.940 1.00 35.95 74 GLU A N 1
ATOM 656 C CA . GLU A 1 80 ? 22.218 4.986 -10.713 1.00 32.25 74 GLU A CA 1
ATOM 657 C C . GLU A 1 80 ? 21.901 4.056 -9.551 1.00 44.62 74 GLU A C 1
ATOM 658 O O . GLU A 1 80 ? 22.789 3.689 -8.774 1.00 41.36 74 GLU A O 1
ATOM 664 N N . GLU A 1 81 ? 20.632 3.662 -9.418 1.00 41.42 75 GLU A N 1
ATOM 665 C CA . GLU A 1 81 ? 20.258 2.749 -8.342 1.00 50.93 75 GLU A CA 1
ATOM 666 C C . GLU A 1 81 ? 20.939 1.393 -8.505 1.00 52.21 75 GLU A C 1
ATOM 667 O O . GLU A 1 81 ? 21.359 0.776 -7.515 1.00 63.13 75 GLU A O 1
ATOM 673 N N . ILE A 1 82 ? 21.068 0.926 -9.749 1.00 37.43 76 ILE A N 1
ATOM 674 C CA . ILE A 1 82 ? 21.729 -0.354 -10.006 1.00 33.06 76 ILE A CA 1
ATOM 675 C C . ILE A 1 82 ? 23.193 -0.289 -9.594 1.00 33.52 76 ILE A C 1
ATOM 676 O O . ILE A 1 82 ? 23.709 -1.191 -8.920 1.00 38.31 76 ILE A O 1
ATOM 681 N N . PHE A 1 83 ? 23.888 0.773 -10.003 1.00 27.01 77 PHE A N 1
ATOM 682 C CA . PHE A 1 83 ? 25.288 0.933 -9.625 1.00 38.67 77 PHE A CA 1
ATOM 683 C C . PHE A 1 83 ? 25.438 1.028 -8.110 1.00 55.13 77 PHE A C 1
ATOM 684 O O . PHE A 1 83 ? 26.360 0.442 -7.531 1.00 50.45 77 PHE A O 1
ATOM 692 N N . LYS A 1 84 ? 24.541 1.766 -7.452 1.00 43.16 78 LYS A N 1
ATOM 693 C CA . LYS A 1 84 ? 24.602 1.897 -5.999 1.00 31.32 78 LYS A CA 1
ATOM 694 C C . LYS A 1 84 ? 24.483 0.537 -5.319 1.00 35.57 78 LYS A C 1
ATOM 695 O O . LYS A 1 84 ? 25.333 0.161 -4.497 1.00 55.11 78 LYS A O 1
ATOM 701 N N . SER A 1 85 ? 23.433 -0.220 -5.657 1.00 31.42 79 SER A N 1
ATOM 702 C CA . SER A 1 85 ? 23.236 -1.531 -5.046 1.00 37.39 79 SER A CA 1
ATOM 703 C C . SER A 1 85 ? 24.377 -2.484 -5.374 1.00 43.92 79 SER A C 1
ATOM 704 O O . SER A 1 85 ? 24.759 -3.299 -4.527 1.00 52.14 79 SER A O 1
ATOM 707 N N . SER A 1 86 ? 24.942 -2.395 -6.582 1.00 35.25 80 SER A N 1
ATOM 708 C CA . SER A 1 86 ? 26.057 -3.269 -6.940 1.00 36.34 80 SER A CA 1
ATOM 709 C C . SER A 1 86 ? 27.297 -2.950 -6.114 1.00 43.53 80 SER A C 1
ATOM 710 O O . SER A 1 86 ? 28.001 -3.860 -5.659 1.00 35.82 80 SER A O 1
ATOM 713 N N . LEU A 1 87 ? 27.588 -1.661 -5.929 1.00 48.73 81 LEU A N 1
ATOM 714 C CA . LEU A 1 87 ? 28.700 -1.252 -5.078 1.00 35.88 81 LEU A CA 1
ATOM 715 C C . LEU A 1 87 ? 28.526 -1.800 -3.668 1.00 40.53 81 LEU A C 1
ATOM 716 O O . LEU A 1 87 ? 29.450 -2.402 -3.096 1.00 51.72 81 LEU A O 1
ATOM 721 N N . HIS A 1 88 ? 27.332 -1.601 -3.097 1.00 33.48 82 HIS A N 1
ATOM 722 C CA . HIS A 1 88 ? 27.044 -2.088 -1.750 1.00 25.44 82 HIS A CA 1
ATOM 723 C C . HIS A 1 88 ? 27.247 -3.598 -1.661 1.00 36.12 82 HIS A C 1
ATOM 724 O O . HIS A 1 88 ? 27.879 -4.106 -0.721 1.00 37.82 82 HIS A O 1
ATOM 731 N N . PHE A 1 89 ? 26.689 -4.331 -2.630 1.00 43.22 83 PHE A N 1
ATOM 732 C CA . PHE A 1 89 ? 26.790 -5.786 -2.645 1.00 40.16 83 PHE A CA 1
ATOM 733 C C . PHE A 1 89 ? 28.237 -6.240 -2.720 1.00 32.78 83 PHE A C 1
ATOM 734 O O . PHE A 1 89 ? 28.641 -7.154 -2.000 1.00 43.55 83 PHE A O 1
ATOM 742 N N . LEU A 1 90 ? 29.027 -5.630 -3.606 1.00 25.71 84 LEU A N 1
ATOM 743 C CA . LEU A 1 90 ? 30.449 -5.950 -3.694 1.00 38.23 84 LEU A CA 1
ATOM 744 C C . LEU A 1 90 ? 31.126 -5.791 -2.335 1.00 49.21 84 LEU A C 1
ATOM 745 O O . LEU A 1 90 ? 31.769 -6.724 -1.818 1.00 56.53 84 LEU A O 1
ATOM 750 N N . CYS A 1 91 ? 30.967 -4.604 -1.737 1.00 51.88 85 CYS A N 1
ATOM 751 C CA . CYS A 1 91 ? 31.662 -4.279 -0.494 1.00 43.67 85 CYS A CA 1
ATOM 752 C C . CYS A 1 91 ? 31.312 -5.259 0.619 1.00 37.42 85 CYS A C 1
ATOM 753 O O . CYS A 1 91 ? 32.194 -5.713 1.354 1.00 36.45 85 CYS A O 1
ATOM 756 N N . ALA A 1 92 ? 30.030 -5.600 0.764 1.00 38.53 86 ALA A N 1
ATOM 757 C CA . ALA A 1 92 ? 29.674 -6.496 1.863 1.00 35.56 86 ALA A CA 1
ATOM 758 C C . ALA A 1 92 ? 29.901 -7.966 1.519 1.00 41.10 86 ALA A C 1
ATOM 759 O O . ALA A 1 92 ? 30.105 -8.788 2.425 1.00 57.53 86 ALA A O 1
ATOM 761 N N . LEU A 1 93 ? 29.893 -8.318 0.230 1.00 40.18 87 LEU A N 1
ATOM 762 C CA . LEU A 1 93 ? 30.212 -9.683 -0.166 1.00 42.87 87 LEU A CA 1
ATOM 763 C C . LEU A 1 93 ? 31.643 -10.031 0.204 1.00 49.48 87 LEU A C 1
ATOM 764 O O . LEU A 1 93 ? 31.923 -11.155 0.638 1.00 46.67 87 LEU A O 1
ATOM 769 N N . PHE A 1 94 ? 32.567 -9.077 0.049 1.00 60.30 88 PHE A N 1
ATOM 770 C CA . PHE A 1 94 ? 33.933 -9.360 0.492 1.00 57.17 88 PHE A CA 1
ATOM 771 C C . PHE A 1 94 ? 34.017 -9.583 2.002 1.00 56.97 88 PHE A C 1
ATOM 772 O O . PHE A 1 94 ? 34.783 -10.444 2.457 1.00 55.40 88 PHE A O 1
ATOM 780 N N . LEU A 1 95 ? 33.231 -8.844 2.791 1.00 62.87 89 LEU A N 1
ATOM 781 C CA . LEU A 1 95 ? 33.218 -9.065 4.235 1.00 58.24 89 LEU A CA 1
ATOM 782 C C . LEU A 1 95 ? 32.655 -10.434 4.593 1.00 54.27 89 LEU A C 1
ATOM 783 O O . LEU A 1 95 ? 33.116 -11.065 5.551 1.00 54.46 89 LEU A O 1
ATOM 788 N N . VAL A 1 96 ? 31.648 -10.896 3.852 1.00 55.10 90 VAL A N 1
ATOM 789 C CA . VAL A 1 96 ? 31.123 -12.241 4.083 1.00 53.47 90 VAL A CA 1
ATOM 790 C C . VAL A 1 96 ? 32.166 -13.291 3.711 1.00 53.48 90 VAL A C 1
ATOM 791 O O . VAL A 1 96 ? 32.287 -14.330 4.376 1.00 47.46 90 VAL A O 1
ATOM 795 N N . ASP A 1 97 ? 32.923 -13.046 2.636 1.00 61.50 91 ASP A N 1
ATOM 796 C CA . ASP A 1 97 ? 33.975 -13.976 2.236 1.00 65.58 91 ASP A CA 1
ATOM 797 C C . ASP A 1 97 ? 35.099 -14.038 3.261 1.00 71.77 91 ASP A C 1
ATOM 798 O O . ASP A 1 97 ? 35.700 -15.100 3.452 1.00 89.32 91 ASP A O 1
ATOM 803 N N . ASP A 1 98 ? 35.413 -12.913 3.910 1.00 75.58 92 ASP A N 1
ATOM 804 C CA . ASP A 1 98 ? 36.455 -12.929 4.931 1.00 75.82 92 ASP A CA 1
ATOM 805 C C . ASP A 1 98 ? 36.094 -13.844 6.094 1.00 63.64 92 ASP A C 1
ATOM 806 O O . ASP A 1 98 ? 36.988 -14.388 6.750 1.00 78.99 92 ASP A O 1
ATOM 811 N N . ALA A 1 99 ? 34.802 -14.034 6.360 1.00 46.29 93 ALA A N 1
ATOM 812 C CA . ALA A 1 99 ? 34.379 -14.870 7.476 1.00 74.78 93 ALA A CA 1
ATOM 813 C C . ALA A 1 99 ? 34.088 -16.309 7.063 1.00 78.73 93 ALA A C 1
ATOM 814 O O . ALA A 1 99 ? 34.395 -17.237 7.818 1.00 73.71 93 ALA A O 1
ATOM 816 N N . VAL A 1 100 ? 33.509 -16.518 5.876 1.00 66.80 94 VAL A N 1
ATOM 817 C CA . VAL A 1 100 ? 33.116 -17.867 5.465 1.00 52.46 94 VAL A CA 1
ATOM 818 C C . VAL A 1 100 ? 34.297 -18.738 5.065 1.00 69.84 94 VAL A C 1
ATOM 819 O O . VAL A 1 100 ? 34.129 -19.953 4.891 1.00 73.27 94 VAL A O 1
ATOM 823 N N . GLU A 1 101 ? 35.497 -18.166 4.938 1.00 80.12 95 GLU A N 1
ATOM 824 C CA . GLU A 1 101 ? 36.668 -18.945 4.549 1.00 68.74 95 GLU A CA 1
ATOM 825 C C . GLU A 1 101 ? 37.129 -19.921 5.626 1.00 71.35 95 GLU A C 1
ATOM 826 O O . GLU A 1 101 ? 37.940 -20.807 5.328 1.00 56.62 95 GLU A O 1
ATOM 832 N N . SER A 1 102 ? 36.643 -19.779 6.856 1.00 68.10 96 SER A N 1
ATOM 833 C CA . SER A 1 102 ? 36.963 -20.675 7.960 1.00 59.77 96 SER A CA 1
ATOM 834 C C . SER A 1 102 ? 35.696 -21.257 8.563 1.00 52.80 96 SER A C 1
ATOM 835 O O . SER A 1 102 ? 35.511 -21.267 9.780 1.00 66.58 96 SER A O 1
ATOM 838 N N . TYR A 1 103 ? 34.801 -21.740 7.716 1.00 52.63 97 TYR A N 1
ATOM 839 C CA . TYR A 1 103 ? 33.531 -22.287 8.162 1.00 53.68 97 TYR A CA 1
ATOM 840 C C . TYR A 1 103 ? 33.619 -23.804 8.146 1.00 61.72 97 TYR A C 1
ATOM 841 O O . TYR A 1 103 ? 34.090 -24.395 7.169 1.00 61.40 97 TYR A O 1
ATOM 850 N N . SER A 1 104 ? 33.189 -24.426 9.237 1.00 68.81 98 SER A N 1
ATOM 851 C CA . SER A 1 104 ? 33.150 -25.875 9.308 1.00 65.78 98 SER A CA 1
ATOM 852 C C . SER A 1 104 ? 32.114 -26.418 8.323 1.00 68.56 98 SER A C 1
ATOM 853 O O . SER A 1 104 ? 31.277 -25.684 7.790 1.00 76.53 98 SER A O 1
ATOM 856 N N . ALA A 1 105 ? 32.186 -27.729 8.073 1.00 67.39 99 ALA A N 1
ATOM 857 C CA . ALA A 1 105 ? 31.302 -28.342 7.086 1.00 64.43 99 ALA A CA 1
ATOM 858 C C . ALA A 1 105 ? 29.842 -28.229 7.499 1.00 64.50 99 ALA A C 1
ATOM 859 O O . ALA A 1 105 ? 28.966 -28.008 6.657 1.00 64.15 99 ALA A O 1
ATOM 861 N N . ASN A 1 106 ? 29.560 -28.384 8.792 1.00 56.46 100 ASN A N 1
ATOM 862 C CA . ASN A 1 106 ? 28.183 -28.298 9.262 1.00 55.49 100 ASN A CA 1
ATOM 863 C C . ASN A 1 106 ? 27.638 -26.884 9.108 1.00 69.93 100 ASN A C 1
ATOM 864 O O . ASN A 1 106 ? 26.486 -26.689 8.701 1.00 77.13 100 ASN A O 1
ATOM 869 N N . GLU A 1 107 ? 28.466 -25.888 9.423 1.00 67.21 101 GLU A N 1
ATOM 870 C CA . GLU A 1 107 ? 28.044 -24.496 9.364 1.00 58.92 101 GLU A CA 1
ATOM 871 C C . GLU A 1 107 ? 27.733 -24.088 7.927 1.00 74.30 101 GLU A C 1
ATOM 872 O O . GLU A 1 107 ? 26.683 -23.495 7.647 1.00 81.73 101 GLU A O 1
ATOM 878 N N . MET A 1 108 ? 28.622 -24.437 6.992 1.00 66.17 102 MET A N 1
ATOM 879 C CA . MET A 1 108 ? 28.363 -24.188 5.576 1.00 57.57 102 MET A CA 1
ATOM 880 C C . MET A 1 108 ? 27.161 -24.976 5.079 1.00 61.89 102 MET A C 1
ATOM 881 O O . MET A 1 108 ? 26.393 -24.486 4.245 1.00 63.80 102 MET A O 1
ATOM 886 N N . GLN A 1 109 ? 27.008 -26.216 5.546 1.00 65.28 103 GLN A N 1
ATOM 887 C CA . GLN A 1 109 ? 25.859 -27.026 5.162 1.00 65.13 103 GLN A CA 1
ATOM 888 C C . GLN A 1 109 ? 24.564 -26.311 5.516 1.00 70.11 103 GLN A C 1
ATOM 889 O O . GLN A 1 109 ? 23.667 -26.174 4.678 1.00 73.31 103 GLN A O 1
ATOM 895 N N . ASP A 1 110 ? 24.462 -25.831 6.757 1.00 63.89 104 ASP A N 1
ATOM 896 C CA . ASP A 1 110 ? 23.269 -25.106 7.179 1.00 73.77 104 ASP A CA 1
ATOM 897 C C . ASP A 1 110 ? 23.087 -23.826 6.372 1.00 72.58 104 ASP A C 1
ATOM 898 O O . ASP A 1 110 ? 21.969 -23.500 5.957 1.00 78.34 104 ASP A O 1
ATOM 903 N N . LEU A 1 111 ? 24.177 -23.085 6.147 1.00 63.01 105 LEU A N 1
ATOM 904 C CA . LEU A 1 111 ? 24.099 -21.838 5.385 1.00 57.75 105 LEU A CA 1
ATOM 905 C C . LEU A 1 111 ? 23.530 -22.071 3.985 1.00 45.44 105 LEU A C 1
ATOM 906 O O . LEU A 1 111 ? 22.564 -21.411 3.571 1.00 46.06 105 LEU A O 1
ATOM 911 N N . SER A 1 112 ? 24.111 -23.018 3.244 1.00 51.24 106 SER A N 1
ATOM 912 C CA . SER A 1 112 ? 23.669 -23.267 1.874 1.00 54.58 106 SER A CA 1
ATOM 913 C C . SER A 1 112 ? 22.277 -23.879 1.835 1.00 52.49 106 SER A C 1
ATOM 914 O O . SER A 1 112 ? 21.500 -23.582 0.920 1.00 57.68 106 SER A O 1
ATOM 917 N N . ARG A 1 113 ? 21.937 -24.721 2.814 1.00 46.84 107 ARG A N 1
ATOM 918 C CA . ARG A 1 113 ? 20.582 -25.255 2.897 1.00 58.61 107 ARG A CA 1
ATOM 919 C C . ARG A 1 113 ? 19.566 -24.134 3.065 1.00 50.73 107 ARG A C 1
ATOM 920 O O . ARG A 1 113 ? 18.520 -24.116 2.402 1.00 55.88 107 ARG A O 1
ATOM 928 N N . SER A 1 114 ? 19.865 -23.179 3.949 1.00 42.79 108 SER A N 1
ATOM 929 C CA . SER A 1 114 ? 18.945 -22.074 4.184 1.00 41.10 108 SER A CA 1
ATOM 930 C C . SER A 1 114 ? 18.806 -21.198 2.945 1.00 58.11 108 SER A C 1
ATOM 931 O O . SER A 1 114 ? 17.700 -20.758 2.605 1.00 61.10 108 SER A O 1
ATOM 934 N N . TYR A 1 115 ? 19.913 -20.939 2.248 1.00 57.95 109 TYR A N 1
ATOM 935 C CA . TYR A 1 115 ? 19.809 -20.183 1.002 1.00 42.00 109 TYR A CA 1
ATOM 936 C C . TYR A 1 115 ? 18.944 -20.918 -0.020 1.00 55.24 109 TYR A C 1
ATOM 937 O O . TYR A 1 115 ? 18.075 -20.315 -0.665 1.00 63.69 109 TYR A O 1
ATOM 946 N N . ASP A 1 116 ? 19.170 -22.226 -0.182 1.00 54.68 110 ASP A N 1
ATOM 947 C CA . ASP A 1 116 ? 18.443 -22.985 -1.196 1.00 50.35 110 ASP A CA 1
ATOM 948 C C . ASP A 1 116 ? 16.950 -23.025 -0.899 1.00 53.11 110 ASP A C 1
ATOM 949 O O . ASP A 1 116 ? 16.126 -22.949 -1.818 1.00 61.57 110 ASP A O 1
ATOM 954 N N . ILE A 1 117 ? 16.579 -23.132 0.379 1.00 54.14 111 ILE A N 1
ATOM 955 C CA . ILE A 1 117 ? 15.159 -23.168 0.720 1.00 61.09 111 ILE A CA 1
ATOM 956 C C . ILE A 1 117 ? 14.530 -21.784 0.571 1.00 62.22 111 ILE A C 1
ATOM 957 O O . ILE A 1 117 ? 13.403 -21.653 0.077 1.00 60.92 111 ILE A O 1
ATOM 962 N N . LEU A 1 118 ? 15.250 -20.728 0.968 1.00 60.86 112 LEU A N 1
ATOM 963 C CA . LEU A 1 118 ? 14.660 -19.394 0.930 1.00 50.06 112 LEU A CA 1
ATOM 964 C C . LEU A 1 118 ? 14.478 -18.914 -0.503 1.00 55.47 112 LEU A C 1
ATOM 965 O O . LEU A 1 118 ? 13.479 -18.257 -0.820 1.00 50.61 112 LEU A O 1
ATOM 970 N N . GLU A 1 119 ? 15.437 -19.227 -1.379 1.00 68.20 113 GLU A N 1
ATOM 971 C CA . GLU A 1 119 ? 15.298 -18.881 -2.789 1.00 70.27 113 GLU A CA 1
ATOM 972 C C . GLU A 1 119 ? 14.015 -19.461 -3.366 1.00 75.23 113 GLU A C 1
ATOM 973 O O . GLU A 1 119 ? 13.235 -18.756 -4.015 1.00 77.35 113 GLU A O 1
ATOM 979 N N . LYS A 1 120 ? 13.780 -20.752 -3.125 1.00 69.57 114 LYS A N 1
ATOM 980 C CA . LYS A 1 120 ? 12.592 -21.416 -3.640 1.00 77.14 114 LYS A CA 1
ATOM 981 C C . LYS A 1 120 ? 11.321 -20.946 -2.947 1.00 76.76 114 LYS A C 1
ATOM 982 O O . LYS A 1 120 ? 10.240 -21.060 -3.533 1.00 81.22 114 LYS A O 1
ATOM 988 N N . GLU A 1 121 ? 11.418 -20.431 -1.718 1.00 69.11 115 GLU A N 1
ATOM 989 C CA . GLU A 1 121 ? 10.244 -19.827 -1.095 1.00 71.78 115 GLU A CA 1
ATOM 990 C C . GLU A 1 121 ? 9.881 -18.507 -1.762 1.00 62.42 115 GLU A C 1
ATOM 991 O O . GLU A 1 121 ? 8.707 -18.251 -2.051 1.00 57.25 115 GLU A O 1
ATOM 997 N N . VAL A 1 122 ? 10.874 -17.645 -2.011 1.00 64.72 116 VAL A N 1
ATOM 998 C CA . VAL A 1 122 ? 10.580 -16.311 -2.525 1.00 67.38 116 VAL A CA 1
ATOM 999 C C . VAL A 1 122 ? 10.554 -16.257 -4.046 1.00 64.23 116 VAL A C 1
ATOM 1000 O O . VAL A 1 122 ? 10.318 -15.182 -4.614 1.00 69.15 116 VAL A O 1
ATOM 1004 N N . CYS A 1 123 ? 10.782 -17.379 -4.728 1.00 63.23 117 CYS A N 1
ATOM 1005 C CA . CYS A 1 123 ? 10.656 -17.386 -6.179 1.00 57.42 117 CYS A CA 1
ATOM 1006 C C . CYS A 1 123 ? 9.209 -17.494 -6.641 1.00 62.84 117 CYS A C 1
ATOM 1007 O O . CYS A 1 123 ? 8.918 -17.176 -7.799 1.00 77.73 117 CYS A O 1
ATOM 1010 N N . LYS A 1 124 ? 8.295 -17.906 -5.763 1.00 69.46 118 LYS A N 1
ATOM 1011 C CA . LYS A 1 124 ? 6.887 -18.050 -6.106 1.00 68.45 118 LYS A CA 1
ATOM 1012 C C . LYS A 1 124 ? 6.036 -16.859 -5.682 1.00 67.11 118 LYS A C 1
ATOM 1013 O O . LYS A 1 124 ? 4.847 -16.818 -6.017 1.00 61.72 118 LYS A O 1
ATOM 1019 N N . THR A 1 125 ? 6.608 -15.899 -4.957 1.00 69.30 119 THR A N 1
ATOM 1020 C CA . THR A 1 125 ? 5.942 -14.640 -4.653 1.00 64.38 119 THR A CA 1
ATOM 1021 C C . THR A 1 125 ? 6.171 -13.580 -5.722 1.00 69.32 119 THR A C 1
ATOM 1022 O O . THR A 1 125 ? 5.560 -12.508 -5.649 1.00 74.21 119 THR A O 1
ATOM 1026 N N . PHE A 1 126 ? 7.046 -13.856 -6.697 1.00 47.97 120 PHE A N 1
ATOM 1027 C CA . PHE A 1 126 ? 7.382 -13.004 -7.832 1.00 46.48 120 PHE A CA 1
ATOM 1028 C C . PHE A 1 126 ? 6.117 -12.456 -8.481 1.00 62.71 120 PHE A C 1
ATOM 1029 O O . PHE A 1 126 ? 5.147 -13.202 -8.669 1.00 62.82 120 PHE A O 1
ATOM 1037 N N . PRO A 1 127 ? 6.079 -11.163 -8.836 1.00 78.17 121 PRO A N 1
ATOM 1038 C CA . PRO A 1 127 ? 7.141 -10.154 -8.705 1.00 61.54 121 PRO A CA 1
ATOM 1039 C C . PRO A 1 127 ? 7.231 -9.543 -7.307 1.00 65.28 121 PRO A C 1
ATOM 1040 O O . PRO A 1 127 ? 8.085 -8.697 -7.058 1.00 81.73 121 PRO A O 1
ATOM 1044 N N . ASN A 1 128 ? 6.368 -9.939 -6.377 1.00 52.23 122 ASN A N 1
ATOM 1045 C CA . ASN A 1 128 ? 6.418 -9.405 -5.025 1.00 60.21 122 ASN A CA 1
ATOM 1046 C C . ASN A 1 128 ? 7.481 -10.120 -4.202 1.00 64.96 122 ASN A C 1
ATOM 1047 O O . ASN A 1 128 ? 7.816 -11.283 -4.450 1.00 59.61 122 ASN A O 1
ATOM 1052 N N . PHE A 1 129 ? 8.012 -9.409 -3.213 1.00 77.79 123 PHE A N 1
ATOM 1053 C CA . PHE A 1 129 ? 9.120 -9.898 -2.409 1.00 77.40 123 PHE A CA 1
ATOM 1054 C C . PHE A 1 129 ? 8.953 -9.428 -0.972 1.00 76.39 123 PHE A C 1
ATOM 1055 O O . PHE A 1 129 ? 8.376 -8.364 -0.723 1.00 78.67 123 PHE A O 1
ATOM 1063 N N . PRO A 1 130 ? 9.456 -10.196 -0.012 1.00 63.88 124 PRO A N 1
ATOM 1064 C CA . PRO A 1 130 ? 9.409 -9.763 1.386 1.00 62.55 124 PRO A CA 1
ATOM 1065 C C . PRO A 1 130 ? 10.491 -8.741 1.702 1.00 62.94 124 PRO A C 1
ATOM 1066 O O . PRO A 1 130 ? 11.530 -8.661 1.044 1.00 68.88 124 PRO A O 1
ATOM 1070 N N . SER A 1 131 ? 10.223 -7.947 2.736 1.00 64.51 125 SER A N 1
ATOM 1071 C CA . SER A 1 131 ? 11.189 -6.969 3.210 1.00 71.10 125 SER A CA 1
ATOM 1072 C C . SER A 1 131 ? 12.271 -7.663 4.038 1.00 64.77 125 SER A C 1
ATOM 1073 O O . SER A 1 131 ? 12.272 -8.885 4.211 1.00 75.43 125 SER A O 1
ATOM 1076 N N . ILE A 1 132 ? 13.207 -6.870 4.564 1.00 44.77 126 ILE A N 1
ATOM 1077 C CA . ILE A 1 132 ? 14.364 -7.439 5.253 1.00 53.32 126 ILE A CA 1
ATOM 1078 C C . ILE A 1 132 ? 13.935 -8.122 6.548 1.00 73.00 126 ILE A C 1
ATOM 1079 O O . ILE A 1 132 ? 14.364 -9.242 6.852 1.00 73.37 126 ILE A O 1
ATOM 1084 N N . ASN A 1 133 ? 13.086 -7.456 7.334 1.00 67.18 127 ASN A N 1
ATOM 1085 C CA . ASN A 1 133 ? 12.625 -8.057 8.580 1.00 56.33 127 ASN A CA 1
ATOM 1086 C C . ASN A 1 133 ? 11.643 -9.189 8.320 1.00 66.56 127 ASN A C 1
ATOM 1087 O O . ASN A 1 133 ? 11.588 -10.146 9.100 1.00 78.72 127 ASN A O 1
ATOM 1092 N N . GLU A 1 134 ? 10.863 -9.101 7.239 1.00 64.86 128 GLU A N 1
ATOM 1093 C CA . GLU A 1 134 ? 10.007 -10.223 6.866 1.00 64.91 128 GLU A CA 1
ATOM 1094 C C . GLU A 1 134 ? 10.828 -11.417 6.402 1.00 69.64 128 GLU A C 1
ATOM 1095 O O . GLU A 1 134 ? 10.403 -12.565 6.566 1.00 82.20 128 GLU A O 1
ATOM 1101 N N . MET A 1 135 ? 12.002 -11.164 5.832 1.00 64.72 129 MET A N 1
ATOM 1102 C CA . MET A 1 135 ? 12.878 -12.208 5.329 1.00 63.47 129 MET A CA 1
ATOM 1103 C C . MET A 1 135 ? 13.754 -12.809 6.421 1.00 72.62 129 MET A C 1
ATOM 1104 O O . MET A 1 135 ? 14.347 -13.872 6.206 1.00 87.73 129 MET A O 1
ATOM 1109 N N . LYS A 1 136 ? 13.834 -12.163 7.585 1.00 56.37 130 LYS A N 1
ATOM 1110 C CA . LYS A 1 136 ? 14.478 -12.767 8.742 1.00 66.20 130 LYS A CA 1
ATOM 1111 C C . LYS A 1 136 ? 13.619 -13.848 9.380 1.00 81.19 130 LYS A C 1
ATOM 1112 O O . LYS A 1 136 ? 14.153 -14.703 10.095 1.00 80.40 130 LYS A O 1
ATOM 1118 N N . GLU A 1 137 ? 12.309 -13.831 9.121 1.00 89.03 131 GLU A N 1
ATOM 1119 C CA . GLU A 1 137 ? 11.378 -14.698 9.836 1.00 94.38 131 GLU A CA 1
ATOM 1120 C C . GLU A 1 137 ? 11.671 -16.171 9.573 1.00 105.01 131 GLU A C 1
ATOM 1121 O O . GLU A 1 137 ? 11.713 -16.984 10.504 1.00 116.44 131 GLU A O 1
ATOM 1127 N N . SER A 1 138 ? 11.874 -16.536 8.305 1.00 84.15 132 SER A N 1
ATOM 1128 C CA . SER A 1 138 ? 12.166 -17.923 7.962 1.00 96.43 132 SER A CA 1
ATOM 1129 C C . SER A 1 138 ? 13.564 -18.354 8.388 1.00 100.37 132 SER A C 1
ATOM 1130 O O . SER A 1 138 ? 13.845 -19.558 8.398 1.00 91.46 132 SER A O 1
ATOM 1133 N N . LEU A 1 139 ? 14.435 -17.411 8.744 1.00 98.55 133 LEU A N 1
ATOM 1134 C CA . LEU A 1 139 ? 15.806 -17.703 9.138 1.00 80.66 133 LEU A CA 1
ATOM 1135 C C . LEU A 1 139 ? 16.015 -17.588 10.641 1.00 77.21 133 LEU A C 1
ATOM 1136 O O . LEU A 1 139 ? 17.156 -17.669 11.109 1.00 68.23 133 LEU A O 1
ATOM 1141 N N . MET A 1 140 ? 14.938 -17.393 11.403 1.00 98.55 134 MET A N 1
ATOM 1142 C CA . MET A 1 140 ? 15.050 -17.209 12.845 1.00 96.35 134 MET A CA 1
ATOM 1143 C C . MET A 1 140 ? 15.554 -18.463 13.546 1.00 93.20 134 MET A C 1
ATOM 1144 O O . MET A 1 140 ? 16.059 -18.373 14.671 1.00 94.27 134 MET A O 1
ATOM 1149 N N . HIS A 1 141 ? 15.438 -19.624 12.908 1.00 97.74 135 HIS A N 1
ATOM 1150 C CA . HIS A 1 141 ? 15.797 -20.888 13.534 1.00 95.00 135 HIS A CA 1
ATOM 1151 C C . HIS A 1 141 ? 17.291 -21.185 13.480 1.00 87.42 135 HIS A C 1
ATOM 1152 O O . HIS A 1 141 ? 17.715 -22.228 13.990 1.00 101.54 135 HIS A O 1
ATOM 1159 N N . LEU A 1 142 ? 18.091 -20.295 12.899 1.00 83.04 136 LEU A N 1
ATOM 1160 C CA . LEU A 1 142 ? 19.524 -20.515 12.785 1.00 73.71 136 LEU A CA 1
ATOM 1161 C C . LEU A 1 142 ? 20.238 -20.132 14.074 1.00 84.79 136 LEU A C 1
ATOM 1162 O O . LEU A 1 142 ? 19.813 -19.235 14.807 1.00 87.28 136 LEU A O 1
ATOM 1167 N N . ARG A 1 143 ? 21.346 -20.818 14.337 1.00 72.57 137 ARG A N 1
ATOM 1168 C CA . ARG A 1 143 ? 22.102 -20.614 15.563 1.00 78.83 137 ARG A CA 1
ATOM 1169 C C . ARG A 1 143 ? 23.214 -19.585 15.412 1.00 84.71 137 ARG A C 1
ATOM 1170 O O . ARG A 1 143 ? 23.830 -19.208 16.415 1.00 79.97 137 ARG A O 1
ATOM 1178 N N . ASN A 1 144 ? 23.478 -19.122 14.196 1.00 92.34 138 ASN A N 1
ATOM 1179 C CA . ASN A 1 144 ? 24.487 -18.093 13.946 1.00 86.11 138 ASN A CA 1
ATOM 1180 C C . ASN A 1 144 ? 23.817 -16.910 13.264 1.00 85.35 138 ASN A C 1
ATOM 1181 O O . ASN A 1 144 ? 23.400 -17.028 12.095 1.00 98.67 138 ASN A O 1
ATOM 1186 N N . PRO A 1 145 ? 23.682 -15.763 13.933 1.00 72.59 139 PRO A N 1
ATOM 1187 C CA . PRO A 1 145 ? 23.053 -14.601 13.283 1.00 79.01 139 PRO A CA 1
ATOM 1188 C C . PRO A 1 145 ? 23.785 -14.127 12.037 1.00 82.53 139 PRO A C 1
ATOM 1189 O O . PRO A 1 145 ? 23.166 -13.491 11.172 1.00 72.50 139 PRO A O 1
ATOM 1193 N N . PHE A 1 146 ? 25.081 -14.425 11.913 1.00 85.70 140 PHE A N 1
ATOM 1194 C CA . PHE A 1 146 ? 25.835 -13.969 10.750 1.00 66.65 140 PHE A CA 1
ATOM 1195 C C . PHE A 1 146 ? 25.351 -14.651 9.476 1.00 63.77 140 PHE A C 1
ATOM 1196 O O . PHE A 1 146 ? 25.275 -14.021 8.414 1.00 75.74 140 PHE A O 1
ATOM 1204 N N . ASP A 1 147 ? 25.016 -15.940 9.560 1.00 61.51 141 ASP A N 1
ATOM 1205 C CA . ASP A 1 147 ? 24.471 -16.640 8.399 1.00 65.40 141 ASP A CA 1
ATOM 1206 C C . ASP A 1 147 ? 23.131 -16.044 7.982 1.00 61.34 141 ASP A C 1
ATOM 1207 O O . ASP A 1 147 ? 22.868 -15.833 6.790 1.00 64.67 141 ASP A O 1
ATOM 1212 N N . ARG A 1 148 ? 22.265 -15.779 8.963 1.00 52.56 142 ARG A N 1
ATOM 1213 C CA . ARG A 1 148 ? 20.981 -15.136 8.703 1.00 53.39 142 ARG A CA 1
ATOM 1214 C C . ARG A 1 148 ? 21.173 -13.802 7.992 1.00 52.07 142 ARG A C 1
ATOM 1215 O O . ARG A 1 148 ? 20.524 -13.524 6.975 1.00 65.73 142 ARG A O 1
ATOM 1223 N N . SER A 1 149 ? 22.068 -12.962 8.519 1.00 44.69 143 SER A N 1
ATOM 1224 C CA . SER A 1 149 ? 22.309 -11.653 7.920 1.00 56.35 143 SER A CA 1
ATOM 1225 C C . SER A 1 149 ? 22.881 -11.777 6.513 1.00 53.39 143 SER A C 1
ATOM 1226 O O . SER A 1 149 ? 22.483 -11.032 5.611 1.00 55.02 143 SER A O 1
ATOM 1229 N N . SER A 1 150 ? 23.817 -12.705 6.302 1.00 46.18 144 SER A N 1
ATOM 1230 C CA . SER A 1 150 ? 24.392 -12.892 4.973 1.00 42.22 144 SER A CA 1
ATOM 1231 C C . SER A 1 150 ? 23.323 -13.296 3.966 1.00 44.31 144 SER A C 1
ATOM 1232 O O . SER A 1 150 ? 23.259 -12.753 2.854 1.00 43.21 144 SER A O 1
ATOM 1235 N N . ILE A 1 151 ? 22.478 -14.260 4.341 1.00 39.65 145 ILE A N 1
ATOM 1236 C CA . ILE A 1 151 ? 21.424 -14.712 3.437 1.00 38.87 145 ILE A CA 1
ATOM 1237 C C . ILE A 1 151 ? 20.464 -13.569 3.129 1.00 49.34 145 ILE A C 1
ATOM 1238 O O . ILE A 1 151 ? 20.088 -13.350 1.967 1.00 58.73 145 ILE A O 1
ATOM 1243 N N . THR A 1 152 ? 20.073 -12.806 4.158 1.00 43.19 146 THR A N 1
ATOM 1244 C CA . THR A 1 152 ? 19.153 -11.693 3.940 1.00 53.33 146 THR A CA 1
ATOM 1245 C C . THR A 1 152 ? 19.762 -10.646 3.018 1.00 54.23 146 THR A C 1
ATOM 1246 O O . THR A 1 152 ? 19.079 -10.111 2.142 1.00 63.68 146 THR A O 1
ATOM 1250 N N . PHE A 1 153 ? 21.052 -10.355 3.187 1.00 35.95 147 PHE A N 1
ATOM 1251 C CA . PHE A 1 153 ? 21.705 -9.353 2.352 1.00 39.96 147 PHE A CA 1
ATOM 1252 C C . PHE A 1 153 ? 21.775 -9.802 0.896 1.00 43.71 147 PHE A C 1
ATOM 1253 O O . PHE A 1 153 ? 21.469 -9.029 -0.026 1.00 38.69 147 PHE A O 1
ATOM 1261 N N . CYS A 1 154 ? 22.194 -11.049 0.668 1.00 39.81 148 CYS A N 1
ATOM 1262 C CA . CYS A 1 154 ? 22.301 -11.553 -0.698 1.00 39.60 148 CYS A CA 1
ATOM 1263 C C . CYS A 1 154 ? 20.939 -11.565 -1.385 1.00 41.24 148 CYS A C 1
ATOM 1264 O O . CYS A 1 154 ? 20.804 -11.128 -2.537 1.00 47.22 148 CYS A O 1
ATOM 1267 N N . MET A 1 155 ? 19.908 -12.054 -0.690 1.00 33.75 149 MET A N 1
ATOM 1268 C CA . MET A 1 155 ? 18.589 -12.092 -1.311 1.00 40.02 149 MET A CA 1
ATOM 1269 C C . MET A 1 155 ? 18.009 -10.694 -1.465 1.00 34.06 149 MET A C 1
ATOM 1270 O O . MET A 1 155 ? 17.191 -10.457 -2.360 1.00 32.59 149 MET A O 1
ATOM 1275 N N . GLN A 1 156 ? 18.434 -9.757 -0.615 1.00 40.20 150 GLN A N 1
ATOM 1276 C CA . GLN A 1 156 ? 18.052 -8.360 -0.779 1.00 49.10 150 GLN A CA 1
ATOM 1277 C C . GLN A 1 156 ? 18.578 -7.794 -2.088 1.00 54.36 150 GLN A C 1
ATOM 1278 O O . GLN A 1 156 ? 17.844 -7.128 -2.824 1.00 60.15 150 GLN A O 1
ATOM 1284 N N . TYR A 1 157 ? 19.857 -8.030 -2.385 1.00 48.19 151 TYR A N 1
ATOM 1285 C CA . TYR A 1 157 ? 20.387 -7.621 -3.687 1.00 39.66 151 TYR A CA 1
ATOM 1286 C C . TYR A 1 157 ? 19.616 -8.288 -4.822 1.00 40.58 151 TYR A C 1
ATOM 1287 O O . TYR A 1 157 ? 19.222 -7.633 -5.806 1.00 42.02 151 TYR A O 1
ATOM 1296 N N . VAL A 1 158 ? 19.402 -9.603 -4.697 1.00 47.79 152 VAL A N 1
ATOM 1297 C CA . VAL A 1 158 ? 18.737 -10.369 -5.749 1.00 43.75 152 VAL A CA 1
ATOM 1298 C C . VAL A 1 158 ? 17.356 -9.794 -6.044 1.00 42.29 152 VAL A C 1
ATOM 1299 O O . VAL A 1 158 ? 16.952 -9.676 -7.207 1.00 33.60 152 VAL A O 1
ATOM 1303 N N . ASN A 1 159 ? 16.620 -9.409 -5.001 1.00 34.79 153 ASN A N 1
ATOM 1304 C CA . ASN A 1 159 ? 15.282 -8.869 -5.204 1.00 36.46 153 ASN A CA 1
ATOM 1305 C C . ASN A 1 159 ? 15.309 -7.399 -5.614 1.00 39.01 153 ASN A C 1
ATOM 1306 O O . ASN A 1 159 ? 14.415 -6.946 -6.337 1.00 33.29 153 ASN A O 1
ATOM 1311 N N . LYS A 1 160 ? 16.330 -6.648 -5.185 1.00 45.56 154 LYS A N 1
ATOM 1312 C CA . LYS A 1 160 ? 16.402 -5.223 -5.495 1.00 42.85 154 LYS A CA 1
ATOM 1313 C C . LYS A 1 160 ? 16.644 -4.981 -6.977 1.00 29.86 154 LYS A C 1
ATOM 1314 O O . LYS A 1 160 ? 16.029 -4.085 -7.571 1.00 36.28 154 LYS A O 1
ATOM 1320 N N . ILE A 1 161 ? 17.545 -5.751 -7.593 1.00 29.44 155 ILE A N 1
ATOM 1321 C CA . ILE A 1 161 ? 17.780 -5.541 -9.024 1.00 34.79 155 ILE A CA 1
ATOM 1322 C C . ILE A 1 161 ? 16.522 -5.871 -9.825 1.00 36.32 155 ILE A C 1
ATOM 1323 O O . ILE A 1 161 ? 16.190 -5.193 -10.810 1.00 27.64 155 ILE A O 1
ATOM 1328 N N . THR A 1 162 ? 15.779 -6.895 -9.393 1.00 43.41 156 THR A N 1
ATOM 1329 C CA . THR A 1 162 ? 14.514 -7.235 -10.041 1.00 41.56 156 THR A CA 1
ATOM 1330 C C . THR A 1 162 ? 13.496 -6.111 -9.883 1.00 37.61 156 THR A C 1
ATOM 1331 O O . THR A 1 162 ? 12.807 -5.738 -10.840 1.00 40.39 156 THR A O 1
ATOM 1335 N N . ALA A 1 163 ? 13.367 -5.580 -8.666 1.00 34.92 157 ALA A N 1
ATOM 1336 C CA . ALA A 1 163 ? 12.440 -4.478 -8.434 1.00 29.16 157 ALA A CA 1
ATOM 1337 C C . ALA A 1 163 ? 12.799 -3.271 -9.289 1.00 37.18 157 ALA A C 1
ATOM 1338 O O . ALA A 1 163 ? 11.912 -2.568 -9.784 1.00 45.13 157 ALA A O 1
ATOM 1340 N N . ILE A 1 164 ? 14.096 -3.018 -9.481 1.00 39.06 158 ILE A N 1
ATOM 1341 C CA . ILE A 1 164 ? 14.506 -1.901 -10.329 1.00 35.45 158 ILE A CA 1
ATOM 1342 C C . ILE A 1 164 ? 14.121 -2.154 -11.782 1.00 39.31 158 ILE A C 1
ATOM 1343 O O . ILE A 1 164 ? 13.611 -1.257 -12.463 1.00 33.79 158 ILE A O 1
ATOM 1348 N N . LEU A 1 165 ? 14.357 -3.368 -12.285 1.00 41.64 159 LEU A N 1
ATOM 1349 C CA . LEU A 1 165 ? 14.023 -3.623 -13.684 1.00 41.77 159 LEU A CA 1
ATOM 1350 C C . LEU A 1 165 ? 12.540 -3.863 -13.931 1.00 40.34 159 LEU A C 1
ATOM 1351 O O . LEU A 1 165 ? 12.142 -3.986 -15.094 1.00 55.66 159 LEU A O 1
ATOM 1356 N N . LEU A 1 166 ? 11.716 -3.938 -12.889 1.00 43.66 160 LEU A N 1
ATOM 1357 C CA . LEU A 1 166 ? 10.272 -3.958 -13.081 1.00 38.16 160 LEU A CA 1
ATOM 1358 C C . LEU A 1 166 ? 9.606 -2.625 -12.766 1.00 41.80 160 LEU A C 1
ATOM 1359 O O . LEU A 1 166 ? 8.436 -2.436 -13.119 1.00 36.21 160 LEU A O 1
ATOM 1364 N N . GLU A 1 167 ? 10.316 -1.701 -12.115 1.00 48.68 161 GLU A N 1
ATOM 1365 C CA . GLU A 1 167 ? 9.809 -0.344 -11.963 1.00 39.34 161 GLU A CA 1
ATOM 1366 C C . GLU A 1 167 ? 10.005 0.477 -13.227 1.00 50.94 161 GLU A C 1
ATOM 1367 O O . GLU A 1 167 ? 9.462 1.583 -13.323 1.00 55.14 161 GLU A O 1
ATOM 1373 N N . GLU A 1 168 ? 10.764 -0.040 -14.190 1.00 49.23 162 GLU A N 1
ATOM 1374 C CA . GLU A 1 168 ? 10.813 0.483 -15.545 1.00 47.82 162 GLU A CA 1
ATOM 1375 C C . GLU A 1 168 ? 10.211 -0.536 -16.503 1.00 70.11 162 GLU A C 1
ATOM 1376 O O . GLU A 1 168 ? 10.139 -1.733 -16.212 1.00 80.78 162 GLU A O 1
ATOM 1382 N N . GLY A 1 169 ? 9.763 -0.045 -17.652 1.00 72.06 163 GLY A N 1
ATOM 1383 C CA . GLY A 1 169 ? 9.214 -0.889 -18.690 1.00 70.02 163 GLY A CA 1
ATOM 1384 C C . GLY A 1 169 ? 10.199 -1.296 -19.761 1.00 62.66 163 GLY A C 1
ATOM 1385 O O . GLY A 1 169 ? 9.795 -1.923 -20.745 1.00 79.68 163 GLY A O 1
ATOM 1386 N N . ASN A 1 170 ? 11.481 -0.967 -19.598 1.00 64.86 164 ASN A N 1
ATOM 1387 C CA . ASN A 1 170 ? 12.454 -1.209 -20.655 1.00 62.53 164 ASN A CA 1
ATOM 1388 C C . ASN A 1 170 ? 12.750 -2.694 -20.809 1.00 64.72 164 ASN A C 1
ATOM 1389 O O . ASN A 1 170 ? 12.721 -3.230 -21.920 1.00 36.33 164 ASN A O 1
ATOM 1394 N N . THR A 1 171 ? 13.044 -3.377 -19.706 1.00 74.46 165 THR A N 1
ATOM 1395 C CA . THR A 1 171 ? 13.375 -4.794 -19.813 1.00 65.94 165 THR A CA 1
ATOM 1396 C C . THR A 1 171 ? 12.108 -5.634 -19.737 1.00 64.44 165 THR A C 1
ATOM 1397 O O . THR A 1 171 ? 11.268 -5.399 -18.857 1.00 66.93 165 THR A O 1
ATOM 1401 N N . PRO A 1 172 ? 11.928 -6.600 -20.630 1.00 55.55 166 PRO A N 1
ATOM 1402 C CA . PRO A 1 172 ? 10.739 -7.449 -20.559 1.00 46.77 166 PRO A CA 1
ATOM 1403 C C . PRO A 1 172 ? 10.713 -8.232 -19.256 1.00 61.04 166 PRO A C 1
ATOM 1404 O O . PRO A 1 172 ? 11.748 -8.596 -18.703 1.00 60.35 166 PRO A O 1
ATOM 1408 N N . HIS A 1 173 ? 9.510 -8.444 -18.747 1.00 69.33 167 HIS A N 1
ATOM 1409 C CA . HIS A 1 173 ? 9.197 -9.316 -17.620 1.00 72.78 167 HIS A CA 1
ATOM 1410 C C . HIS A 1 173 ? 9.932 -10.664 -17.557 1.00 58.98 167 HIS A C 1
ATOM 1411 O O . HIS A 1 173 ? 10.673 -10.942 -16.599 1.00 68.22 167 HIS A O 1
ATOM 1418 N N . HIS A 1 174 ? 9.696 -11.521 -18.551 1.00 52.19 168 HIS A N 1
ATOM 1419 C CA . HIS A 1 174 ? 10.108 -12.922 -18.478 1.00 52.09 168 HIS A CA 1
ATOM 1420 C C . HIS A 1 174 ? 11.618 -13.087 -18.463 1.00 55.36 168 HIS A C 1
ATOM 1421 O O . HIS A 1 174 ? 12.110 -14.100 -17.953 1.00 62.98 168 HIS A O 1
ATOM 1428 N N . VAL A 1 175 ? 12.358 -12.122 -19.005 1.00 49.71 169 VAL A N 1
ATOM 1429 C CA . VAL A 1 175 ? 13.812 -12.178 -18.944 1.00 47.01 169 VAL A CA 1
ATOM 1430 C C . VAL A 1 175 ? 14.336 -11.609 -17.628 1.00 53.13 169 VAL A C 1
ATOM 1431 O O . VAL A 1 175 ? 15.398 -12.029 -17.161 1.00 62.33 169 VAL A O 1
ATOM 1435 N N . VAL A 1 176 ? 13.602 -10.683 -17.001 1.00 55.11 170 VAL A N 1
ATOM 1436 C CA . VAL A 1 176 ? 13.945 -10.277 -15.638 1.00 43.48 170 VAL A CA 1
ATOM 1437 C C . VAL A 1 176 ? 13.830 -11.470 -14.697 1.00 34.23 170 VAL A C 1
ATOM 1438 O O . VAL A 1 176 ? 14.646 -11.641 -13.779 1.00 44.90 170 VAL A O 1
ATOM 1442 N N . TYR A 1 177 ? 12.821 -12.318 -14.918 1.00 31.47 171 TYR A N 1
ATOM 1443 C CA . TYR A 1 177 ? 12.700 -13.544 -14.127 1.00 41.41 171 TYR A CA 1
ATOM 1444 C C . TYR A 1 177 ? 13.943 -14.422 -14.268 1.00 40.70 171 TYR A C 1
ATOM 1445 O O . TYR A 1 177 ? 14.511 -14.888 -13.268 1.00 38.61 171 TYR A O 1
ATOM 1454 N N . ASN A 1 178 ? 14.382 -14.653 -15.508 1.00 42.60 172 ASN A N 1
ATOM 1455 C CA . ASN A 1 178 ? 15.579 -15.453 -15.747 1.00 36.34 172 ASN A CA 1
ATOM 1456 C C . ASN A 1 178 ? 16.809 -14.807 -15.124 1.00 36.52 172 ASN A C 1
ATOM 1457 O O . ASN A 1 178 ? 17.678 -15.505 -14.596 1.00 40.22 172 ASN A O 1
ATOM 1462 N N . LEU A 1 179 ? 16.905 -13.479 -15.191 1.00 38.50 173 LEU A N 1
ATOM 1463 C CA . LEU A 1 179 ? 18.031 -12.773 -14.587 1.00 34.87 173 LEU A CA 1
ATOM 1464 C C . LEU A 1 179 ? 18.088 -13.010 -13.084 1.00 33.81 173 LEU A C 1
ATOM 1465 O O . LEU A 1 179 ? 19.157 -13.299 -12.527 1.00 42.17 173 LEU A O 1
ATOM 1470 N N . ARG A 1 180 ? 16.948 -12.857 -12.406 1.00 29.33 174 ARG A N 1
ATOM 1471 C CA . ARG A 1 180 ? 16.898 -13.110 -10.969 1.00 38.31 174 ARG A CA 1
ATOM 1472 C C . ARG A 1 180 ? 17.333 -14.537 -10.653 1.00 41.98 174 ARG A C 1
ATOM 1473 O O . ARG A 1 180 ? 18.134 -14.771 -9.735 1.00 36.72 174 ARG A O 1
ATOM 1481 N N . ARG A 1 181 ? 16.789 -15.509 -11.393 1.00 37.47 175 ARG A N 1
ATOM 1482 C CA . ARG A 1 181 ? 17.175 -16.901 -11.172 1.00 29.68 175 ARG A CA 1
ATOM 1483 C C . ARG A 1 181 ? 18.670 -17.099 -11.383 1.00 35.41 175 ARG A C 1
ATOM 1484 O O . ARG A 1 181 ? 19.319 -17.822 -10.623 1.00 38.93 175 ARG A O 1
ATOM 1492 N N . ARG A 1 182 ? 19.231 -16.457 -12.407 1.00 46.58 176 ARG A N 1
ATOM 1493 C CA . ARG A 1 182 ? 20.659 -16.561 -12.686 1.00 37.85 176 ARG A CA 1
ATOM 1494 C C . ARG A 1 182 ? 21.485 -16.052 -11.513 1.00 39.24 176 ARG A C 1
ATOM 1495 O O . ARG A 1 182 ? 22.425 -16.719 -11.063 1.00 47.55 176 ARG A O 1
ATOM 1503 N N . THR A 1 183 ? 21.125 -14.882 -10.984 1.00 37.51 177 THR A N 1
ATOM 1504 C CA . THR A 1 183 ? 21.874 -14.307 -9.869 1.00 34.87 177 THR A CA 1
ATOM 1505 C C . THR A 1 183 ? 21.817 -15.209 -8.634 1.00 29.34 177 THR A C 1
ATOM 1506 O O . THR A 1 183 ? 22.857 -15.554 -8.045 1.00 30.64 177 THR A O 1
ATOM 1510 N N . SER A 1 184 ? 20.605 -15.608 -8.229 1.00 30.25 178 SER A N 1
ATOM 1511 C CA . SER A 1 184 ? 20.485 -16.424 -7.021 1.00 33.25 178 SER A CA 1
ATOM 1512 C C . SER A 1 184 ? 21.140 -17.787 -7.200 1.00 35.09 178 SER A C 1
ATOM 1513 O O . SER A 1 184 ? 21.710 -18.332 -6.245 1.00 45.13 178 SER A O 1
ATOM 1516 N N . ASN A 1 185 ? 21.089 -18.346 -8.411 1.00 29.63 179 ASN A N 1
ATOM 1517 C CA . ASN A 1 185 ? 21.774 -19.604 -8.668 1.00 33.81 179 ASN A CA 1
ATOM 1518 C C . ASN A 1 185 ? 23.285 -19.438 -8.566 1.00 36.79 179 ASN A C 1
ATOM 1519 O O . ASN A 1 185 ? 23.972 -20.330 -8.061 1.00 32.67 179 ASN A O 1
ATOM 1524 N N . ALA A 1 186 ? 23.819 -18.304 -9.025 1.00 41.28 180 ALA A N 1
ATOM 1525 C CA . ALA A 1 186 ? 25.250 -18.052 -8.874 1.00 28.31 180 ALA A CA 1
ATOM 1526 C C . ALA A 1 186 ? 25.643 -18.039 -7.401 1.00 21.50 180 ALA A C 1
ATOM 1527 O O . ALA A 1 186 ? 26.638 -18.662 -7.002 1.00 23.97 180 ALA A O 1
ATOM 1529 N N . ILE A 1 187 ? 24.854 -17.350 -6.571 1.00 30.28 181 ILE A N 1
ATOM 1530 C CA . ILE A 1 187 ? 25.170 -17.295 -5.140 1.00 36.36 181 ILE A CA 1
ATOM 1531 C C . ILE A 1 187 ? 25.095 -18.688 -4.509 1.00 30.47 181 ILE A C 1
ATOM 1532 O O . ILE A 1 187 ? 25.971 -19.089 -3.722 1.00 24.35 181 ILE A O 1
ATOM 1537 N N . SER A 1 188 ? 24.049 -19.449 -4.846 1.00 33.06 182 SER A N 1
ATOM 1538 C CA . SER A 1 188 ? 23.887 -20.782 -4.269 1.00 33.72 182 SER A CA 1
ATOM 1539 C C . SER A 1 188 ? 25.000 -21.719 -4.715 1.00 30.11 182 SER A C 1
ATOM 1540 O O . SER A 1 188 ? 25.463 -22.557 -3.933 1.00 35.59 182 SER A O 1
ATOM 1543 N N . ILE A 1 189 ? 25.451 -21.586 -5.964 1.00 25.05 183 ILE A N 1
ATOM 1544 C CA . ILE A 1 189 ? 26.548 -22.410 -6.452 1.00 26.64 183 ILE A CA 1
ATOM 1545 C C . ILE A 1 189 ? 27.854 -22.025 -5.771 1.00 26.80 183 ILE A C 1
ATOM 1546 O O . ILE A 1 189 ? 28.712 -22.881 -5.533 1.00 30.20 183 ILE A O 1
ATOM 1551 N N . ALA A 1 190 ? 28.031 -20.746 -5.439 1.00 21.26 184 ALA A N 1
ATOM 1552 C CA . ALA A 1 190 ? 29.198 -20.354 -4.651 1.00 36.50 184 ALA A CA 1
ATOM 1553 C C . ALA A 1 190 ? 29.192 -21.030 -3.284 1.00 47.44 184 ALA A C 1
ATOM 1554 O O . ALA A 1 190 ? 30.219 -21.554 -2.829 1.00 47.28 184 ALA A O 1
ATOM 1556 N N . PHE A 1 191 ? 28.041 -21.006 -2.601 1.00 42.06 185 PHE A N 1
ATOM 1557 C CA . PHE A 1 191 ? 27.934 -21.726 -1.331 1.00 36.53 185 PHE A CA 1
ATOM 1558 C C . PHE A 1 191 ? 28.222 -23.213 -1.507 1.00 36.19 185 PHE A C 1
ATOM 1559 O O . PHE A 1 191 ? 28.912 -23.824 -0.683 1.00 42.00 185 PHE A O 1
ATOM 1567 N N . GLN A 1 192 ? 27.704 -23.812 -2.581 1.00 37.15 186 GLN A N 1
ATOM 1568 C CA . GLN A 1 192 ? 27.943 -25.232 -2.828 1.00 44.82 186 GLN A CA 1
ATOM 1569 C C . GLN A 1 192 ? 29.422 -25.518 -3.062 1.00 40.02 186 GLN A C 1
ATOM 1570 O O . GLN A 1 192 ? 29.941 -26.539 -2.606 1.00 43.45 186 GLN A O 1
ATOM 1576 N N . ALA A 1 193 ? 30.122 -24.622 -3.758 1.00 41.90 187 ALA A N 1
ATOM 1577 C CA . ALA A 1 193 ? 31.549 -24.816 -4.001 1.00 57.76 187 ALA A CA 1
ATOM 1578 C C . ALA A 1 193 ? 32.357 -24.685 -2.713 1.00 54.21 187 ALA A C 1
ATOM 1579 O O . ALA A 1 193 ? 33.271 -25.483 -2.461 1.00 52.12 187 ALA A O 1
ATOM 1581 N N . VAL A 1 194 ? 32.041 -23.688 -1.881 1.00 62.36 188 VAL A N 1
ATOM 1582 C CA . VAL A 1 194 ? 32.776 -23.565 -0.624 1.00 56.02 188 VAL A CA 1
ATOM 1583 C C . VAL A 1 194 ? 32.447 -24.722 0.316 1.00 52.28 188 VAL A C 1
ATOM 1584 O O . VAL A 1 194 ? 33.264 -25.070 1.177 1.00 60.03 188 VAL A O 1
ATOM 1588 N N . LEU A 1 195 ? 31.269 -25.337 0.170 1.00 56.19 189 LEU A N 1
ATOM 1589 C CA . LEU A 1 195 ? 30.958 -26.545 0.930 1.00 60.63 189 LEU A CA 1
ATOM 1590 C C . LEU A 1 195 ? 31.689 -27.769 0.387 1.00 56.59 189 LEU A C 1
ATOM 1591 O O . LEU A 1 195 ? 32.081 -28.650 1.161 1.00 50.17 189 LEU A O 1
ATOM 1596 N N . ILE A 1 196 ? 31.858 -27.851 -0.935 1.00 61.81 190 ILE A N 1
ATOM 1597 C CA . ILE A 1 196 ? 32.653 -28.912 -1.540 1.00 46.84 190 ILE A CA 1
ATOM 1598 C C . ILE A 1 196 ? 34.113 -28.780 -1.140 1.00 56.10 190 ILE A C 1
ATOM 1599 O O . ILE A 1 196 ? 34.843 -29.780 -1.100 1.00 83.51 190 ILE A O 1
ATOM 1604 N N . LYS A 1 197 ? 34.552 -27.569 -0.810 1.00 60.34 191 LYS A N 1
ATOM 1605 C CA . LYS A 1 197 ? 35.887 -27.441 -0.206 1.00 57.52 191 LYS A CA 1
ATOM 1606 C C . LYS A 1 197 ? 36.034 -28.203 1.142 1.00 68.26 191 LYS A C 1
ATOM 1607 O O . LYS A 1 197 ? 37.116 -28.075 1.732 1.00 61.65 191 LYS A O 1
ATOM 1613 N N . SER A 1 198 ? 35.063 -28.962 1.664 1.00 74.69 192 SER A N 1
ATOM 1614 C CA . SER A 1 198 ? 35.289 -29.767 2.859 1.00 55.02 192 SER A CA 1
ATOM 1615 C C . SER A 1 198 ? 36.055 -31.048 2.558 1.00 64.06 192 SER A C 1
ATOM 1616 O O . SER A 1 198 ? 36.576 -31.672 3.487 1.00 73.00 192 SER A O 1
ATOM 1619 N N . LYS A 1 199 ? 36.120 -31.459 1.295 1.00 81.09 193 LYS A N 1
ATOM 1620 C CA . LYS A 1 199 ? 36.875 -32.629 0.869 1.00 91.25 193 LYS A CA 1
ATOM 1621 C C . LYS A 1 199 ? 38.051 -32.190 0.007 1.00 84.90 193 LYS A C 1
ATOM 1622 O O . LYS A 1 199 ? 38.000 -31.148 -0.655 1.00 76.29 193 LYS A O 1
ATOM 1628 N N . CYS A 1 200 ? 39.113 -32.996 0.005 1.00 89.86 194 CYS A N 1
ATOM 1629 C CA . CYS A 1 200 ? 40.315 -32.679 -0.758 1.00 103.40 194 CYS A CA 1
ATOM 1630 C C . CYS A 1 200 ? 40.480 -33.553 -1.997 1.00 104.72 194 CYS A C 1
ATOM 1631 O O . CYS A 1 200 ? 41.596 -33.687 -2.510 1.00 107.11 194 CYS A O 1
ATOM 1634 N N . GLY A 1 201 ? 39.402 -34.133 -2.496 1.00 103.65 195 GLY A N 1
ATOM 1635 C CA . GLY A 1 201 ? 39.472 -34.929 -3.704 1.00 100.51 195 GLY A CA 1
ATOM 1636 C C . GLY A 1 201 ? 39.648 -36.408 -3.414 1.00 110.94 195 GLY A C 1
ATOM 1637 O O . GLY A 1 201 ? 40.218 -36.811 -2.393 1.00 100.75 195 GLY A O 1
ATOM 1638 N N . SER A 1 202 ? 39.155 -37.235 -4.332 1.00 121.96 196 SER A N 1
ATOM 1639 C CA . SER A 1 202 ? 39.249 -38.683 -4.185 1.00 111.19 196 SER A CA 1
ATOM 1640 C C . SER A 1 202 ? 39.942 -39.320 -5.387 1.00 98.56 196 SER A C 1
ATOM 1641 O O . SER A 1 202 ? 39.499 -39.170 -6.526 1.00 74.50 196 SER A O 1
ATOM 1644 N N . ILE A 1 204 ? 42.592 -32.457 -7.290 1.00 99.25 198 ILE A N 1
ATOM 1645 C CA . ILE A 1 204 ? 43.768 -33.259 -7.599 1.00 93.50 198 ILE A CA 1
ATOM 1646 C C . ILE A 1 204 ? 44.223 -32.995 -9.033 1.00 94.96 198 ILE A C 1
ATOM 1647 O O . ILE A 1 204 ? 45.296 -32.435 -9.257 1.00 58.53 198 ILE A O 1
ATOM 1652 N N . THR A 1 205 ? 43.404 -33.404 -10.001 1.00 109.27 199 THR A N 1
ATOM 1653 C CA . THR A 1 205 ? 43.729 -33.167 -11.400 1.00 110.14 199 THR A CA 1
ATOM 1654 C C . THR A 1 205 ? 43.655 -31.676 -11.711 1.00 114.56 199 THR A C 1
ATOM 1655 O O . THR A 1 205 ? 42.834 -30.942 -11.156 1.00 115.20 199 THR A O 1
ATOM 1659 N N . SER A 1 206 ? 44.527 -31.232 -12.616 1.00 105.56 200 SER A N 1
ATOM 1660 C CA . SER A 1 206 ? 44.671 -29.817 -12.935 1.00 95.71 200 SER A CA 1
ATOM 1661 C C . SER A 1 206 ? 43.576 -29.291 -13.857 1.00 92.57 200 SER A C 1
ATOM 1662 O O . SER A 1 206 ? 43.757 -28.225 -14.458 1.00 94.26 200 SER A O 1
ATOM 1665 N N . HIS A 1 207 ? 42.461 -30.002 -13.990 1.00 96.41 201 HIS A N 1
ATOM 1666 C CA . HIS A 1 207 ? 41.290 -29.504 -14.700 1.00 102.83 201 HIS A CA 1
ATOM 1667 C C . HIS A 1 207 ? 40.078 -29.408 -13.794 1.00 106.67 201 HIS A C 1
ATOM 1668 O O . HIS A 1 207 ? 39.284 -28.470 -13.917 1.00 114.52 201 HIS A O 1
ATOM 1675 N N . GLU A 1 208 ? 39.906 -30.383 -12.900 1.00 101.59 202 GLU A N 1
ATOM 1676 C CA . GLU A 1 208 ? 39.033 -30.204 -11.746 1.00 119.27 202 GLU A CA 1
ATOM 1677 C C . GLU A 1 208 ? 39.390 -28.930 -10.988 1.00 117.77 202 GLU A C 1
ATOM 1678 O O . GLU A 1 208 ? 38.507 -28.192 -10.527 1.00 118.65 202 GLU A O 1
ATOM 1684 N N . MET A 1 209 ? 40.690 -28.658 -10.865 1.00 100.49 203 MET A N 1
ATOM 1685 C CA . MET A 1 209 ? 41.165 -27.449 -10.202 1.00 105.65 203 MET A CA 1
ATOM 1686 C C . MET A 1 209 ? 40.591 -26.194 -10.849 1.00 99.74 203 MET A C 1
ATOM 1687 O O . MET A 1 209 ? 40.078 -25.310 -10.156 1.00 82.94 203 MET A O 1
ATOM 1692 N N . LEU A 1 210 ? 40.698 -26.086 -12.176 1.00 86.57 204 LEU A N 1
ATOM 1693 C CA . LEU A 1 210 ? 40.141 -24.933 -12.879 1.00 87.45 204 LEU A CA 1
ATOM 1694 C C . LEU A 1 210 ? 38.645 -24.822 -12.631 1.00 92.19 204 LEU A C 1
ATOM 1695 O O . LEU A 1 210 ? 38.122 -23.735 -12.351 1.00 91.12 204 LEU A O 1
ATOM 1700 N N . TRP A 1 211 ? 37.944 -25.951 -12.727 1.00 85.39 205 TRP A N 1
ATOM 1701 C CA . TRP A 1 211 ? 36.493 -25.963 -12.600 1.00 80.62 205 TRP A CA 1
ATOM 1702 C C . TRP A 1 211 ? 36.057 -25.459 -11.230 1.00 86.70 205 TRP A C 1
ATOM 1703 O O . TRP A 1 211 ? 35.045 -24.760 -11.110 1.00 76.68 205 TRP A O 1
ATOM 1714 N N . ARG A 1 212 ? 36.818 -25.791 -10.184 1.00 78.87 206 ARG A N 1
ATOM 1715 C CA . ARG A 1 212 ? 36.460 -25.338 -8.842 1.00 85.01 206 ARG A CA 1
ATOM 1716 C C . ARG A 1 212 ? 36.865 -23.880 -8.636 1.00 85.33 206 ARG A C 1
ATOM 1717 O O . ARG A 1 212 ? 36.083 -23.063 -8.126 1.00 83.08 206 ARG A O 1
ATOM 1725 N N . ARG A 1 213 ? 38.086 -23.533 -9.044 1.00 76.86 207 ARG A N 1
ATOM 1726 C CA . ARG A 1 213 ? 38.601 -22.191 -8.804 1.00 79.61 207 ARG A CA 1
ATOM 1727 C C . ARG A 1 213 ? 37.780 -21.144 -9.539 1.00 76.84 207 ARG A C 1
ATOM 1728 O O . ARG A 1 213 ? 37.698 -19.991 -9.096 1.00 85.27 207 ARG A O 1
ATOM 1736 N N . VAL A 1 214 ? 37.139 -21.526 -10.644 1.00 73.66 208 VAL A N 1
ATOM 1737 C CA . VAL A 1 214 ? 36.250 -20.582 -11.315 1.00 68.67 208 VAL A CA 1
ATOM 1738 C C . VAL A 1 214 ? 35.044 -20.263 -10.436 1.00 63.27 208 VAL A C 1
ATOM 1739 O O . VAL A 1 214 ? 34.658 -19.097 -10.286 1.00 77.78 208 VAL A O 1
ATOM 1743 N N . PHE A 1 215 ? 34.440 -21.286 -9.830 1.00 67.62 209 PHE A N 1
ATOM 1744 C CA . PHE A 1 215 ? 33.246 -21.110 -9.011 1.00 79.62 209 PHE A CA 1
ATOM 1745 C C . PHE A 1 215 ? 33.546 -20.588 -7.614 1.00 70.94 209 PHE A C 1
ATOM 1746 O O . PHE A 1 215 ? 32.607 -20.292 -6.867 1.00 53.81 209 PHE A O 1
ATOM 1754 N N . ASP A 1 216 ? 34.816 -20.482 -7.234 1.00 75.67 210 ASP A N 1
ATOM 1755 C CA . ASP A 1 216 ? 35.179 -20.113 -5.868 1.00 77.71 210 ASP A CA 1
ATOM 1756 C C . ASP A 1 216 ? 35.095 -18.607 -5.577 1.00 70.21 210 ASP A C 1
ATOM 1757 O O . ASP A 1 216 ? 35.538 -18.191 -4.499 1.00 70.34 210 ASP A O 1
ATOM 1762 N N . GLY A 1 217 ? 34.533 -17.781 -6.463 1.00 61.55 211 GLY A N 1
ATOM 1763 C CA . GLY A 1 217 ? 34.696 -16.347 -6.278 1.00 72.89 211 GLY A CA 1
ATOM 1764 C C . GLY A 1 217 ? 33.509 -15.414 -6.455 1.00 73.70 211 GLY A C 1
ATOM 1765 O O . GLY A 1 217 ? 33.536 -14.297 -5.927 1.00 38.86 211 GLY A O 1
ATOM 1766 N N . LEU A 1 218 ? 32.473 -15.838 -7.187 1.00 83.00 212 LEU A N 1
ATOM 1767 C CA . LEU A 1 218 ? 31.341 -14.972 -7.556 1.00 52.25 212 LEU A CA 1
ATOM 1768 C C . LEU A 1 218 ? 31.793 -13.776 -8.393 1.00 50.39 212 LEU A C 1
ATOM 1769 O O . LEU A 1 218 ? 31.484 -12.622 -8.090 1.00 43.00 212 LEU A O 1
ATOM 1774 N N . VAL A 1 219 ? 32.527 -14.066 -9.468 1.00 45.90 213 VAL A N 1
ATOM 1775 C CA . VAL A 1 219 ? 32.930 -13.018 -10.399 1.00 32.24 213 VAL A CA 1
ATOM 1776 C C . VAL A 1 219 ? 31.868 -12.803 -11.472 1.00 37.99 213 VAL A C 1
ATOM 1777 O O . VAL A 1 219 ? 31.780 -11.709 -12.054 1.00 44.11 213 VAL A O 1
ATOM 1781 N N . ILE A 1 220 ? 31.043 -13.821 -11.728 1.00 39.51 214 ILE A N 1
ATOM 1782 C CA . ILE A 1 220 ? 29.928 -13.685 -12.660 1.00 34.30 214 ILE A CA 1
ATOM 1783 C C . ILE A 1 220 ? 29.010 -12.547 -12.229 1.00 40.03 214 ILE A C 1
ATOM 1784 O O . ILE A 1 220 ? 28.545 -11.752 -13.058 1.00 50.80 214 ILE A O 1
ATOM 1789 N N . LEU A 1 221 ? 28.725 -12.458 -10.927 1.00 34.94 215 LEU A N 1
ATOM 1790 C CA . LEU A 1 221 ? 27.913 -11.358 -10.421 1.00 32.97 215 LEU A CA 1
ATOM 1791 C C . LEU A 1 221 ? 28.558 -10.012 -10.717 1.00 27.02 215 LEU A C 1
ATOM 1792 O O . LEU A 1 221 ? 27.852 -9.026 -10.951 1.00 28.37 215 LEU A O 1
ATOM 1797 N N . PHE A 1 222 ? 29.892 -9.953 -10.726 1.00 27.73 216 PHE A N 1
ATOM 1798 C CA . PHE A 1 222 ? 30.566 -8.698 -11.048 1.00 23.99 216 PHE A CA 1
ATOM 1799 C C . PHE A 1 222 ? 30.437 -8.374 -12.534 1.00 34.39 216 PHE A C 1
ATOM 1800 O O . PHE A 1 222 ? 30.238 -7.209 -12.900 1.00 40.66 216 PHE A O 1
ATOM 1808 N N . TYR A 1 223 ? 30.539 -9.382 -13.407 1.00 46.64 217 TYR A N 1
ATOM 1809 C CA . TYR A 1 223 ? 30.289 -9.135 -14.827 1.00 38.00 217 TYR A CA 1
ATO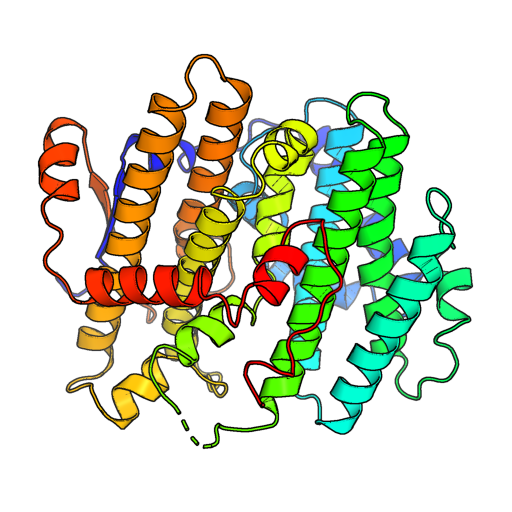M 1810 C C . TYR A 1 223 ? 28.857 -8.686 -15.101 1.00 29.36 217 TYR A C 1
ATOM 1811 O O . TYR A 1 223 ? 28.623 -7.929 -16.048 1.00 23.53 217 TYR A O 1
ATOM 1820 N N . GLN A 1 224 ? 27.888 -9.137 -14.300 1.00 39.22 218 GLN A N 1
ATOM 1821 C CA . GLN A 1 224 ? 26.509 -8.714 -14.551 1.00 29.13 218 GLN A CA 1
ATOM 1822 C C . GLN A 1 224 ? 26.273 -7.234 -14.261 1.00 34.54 218 GLN A C 1
ATOM 1823 O O . GLN A 1 224 ? 25.256 -6.692 -14.710 1.00 33.09 218 GLN A O 1
ATOM 1829 N N . PHE A 1 225 ? 27.173 -6.574 -13.525 1.00 37.30 219 PHE A N 1
ATOM 1830 C CA . PHE A 1 225 ? 27.020 -5.140 -13.272 1.00 29.98 219 PHE A CA 1
ATOM 1831 C C . PHE A 1 225 ? 27.001 -4.349 -14.575 1.00 36.71 219 PHE A C 1
ATOM 1832 O O . PHE A 1 225 ? 26.149 -3.474 -14.768 1.00 35.64 219 PHE A O 1
ATOM 1840 N N . GLY A 1 226 ? 27.945 -4.634 -15.474 1.00 30.61 220 GLY A N 1
ATOM 1841 C CA . GLY A 1 226 ? 27.984 -3.927 -16.745 1.00 22.54 220 GLY A CA 1
ATOM 1842 C C . GLY A 1 226 ? 26.775 -4.211 -17.612 1.00 33.10 220 GLY A C 1
ATOM 1843 O O . GLY A 1 226 ? 26.292 -3.332 -18.327 1.00 49.92 220 GLY A O 1
ATOM 1844 N N . GLU A 1 227 ? 26.275 -5.448 -17.574 1.00 39.59 221 GLU A N 1
ATOM 1845 C CA . GLU A 1 227 ? 25.026 -5.769 -18.258 1.00 39.82 221 GLU A CA 1
ATOM 1846 C C . GLU A 1 227 ? 23.882 -4.906 -17.741 1.00 36.94 221 GLU A C 1
ATOM 1847 O O . GLU A 1 227 ? 23.145 -4.294 -18.521 1.00 38.10 221 GLU A O 1
ATOM 1853 N N . LEU A 1 228 ? 23.710 -4.862 -16.419 1.00 33.98 222 LEU A N 1
ATOM 1854 C CA . LEU A 1 228 ? 22.565 -4.163 -15.843 1.00 42.34 222 LEU A CA 1
ATOM 1855 C C . LEU A 1 228 ? 22.658 -2.663 -16.073 1.00 32.71 222 LEU A C 1
ATOM 1856 O O . LEU A 1 228 ? 21.687 -2.031 -16.505 1.00 30.43 222 LEU A O 1
ATOM 1861 N N . ILE A 1 229 ? 23.819 -2.074 -15.789 1.00 30.37 223 ILE A N 1
ATOM 1862 C CA . ILE A 1 229 ? 23.953 -0.627 -15.871 1.00 32.92 223 ILE A CA 1
ATOM 1863 C C . ILE A 1 229 ? 23.876 -0.129 -17.310 1.00 30.48 223 ILE A C 1
ATOM 1864 O O . ILE A 1 229 ? 23.633 1.063 -17.535 1.00 35.85 223 ILE A O 1
ATOM 1869 N N . SER A 1 230 ? 24.065 -1.003 -18.297 1.00 26.38 224 SER A N 1
ATOM 1870 C CA . SER A 1 230 ? 23.980 -0.600 -19.694 1.00 41.02 224 SER A CA 1
ATOM 1871 C C . SER A 1 230 ? 22.643 -0.951 -20.333 1.00 44.69 224 SER A C 1
ATOM 1872 O O . SER A 1 230 ? 22.456 -0.689 -21.525 1.00 50.56 224 SER A O 1
ATOM 1875 N N . GLY A 1 231 ? 21.717 -1.533 -19.580 1.00 46.71 225 GLY A N 1
ATOM 1876 C CA . GLY A 1 231 ? 20.404 -1.867 -20.111 1.00 40.89 225 GLY A CA 1
ATOM 1877 C C . GLY A 1 231 ? 20.403 -2.911 -21.206 1.00 33.77 225 GLY A C 1
ATOM 1878 O O . GLY A 1 231 ? 19.607 -2.813 -22.149 1.00 38.90 225 GLY A O 1
ATOM 1879 N N . ALA A 1 232 ? 21.272 -3.917 -21.103 1.00 22.52 226 ALA A N 1
ATOM 1880 C CA . ALA A 1 232 ? 21.370 -4.965 -22.110 1.00 33.05 226 ALA A CA 1
ATOM 1881 C C . ALA A 1 232 ? 20.899 -6.320 -21.591 1.00 44.39 226 ALA A C 1
ATOM 1882 O O . ALA A 1 232 ? 21.320 -7.358 -22.112 1.00 45.80 226 ALA A O 1
ATOM 1884 N N . THR A 1 233 ? 20.033 -6.327 -20.573 1.00 41.98 227 THR A N 1
ATOM 1885 C CA . THR A 1 233 ? 19.556 -7.584 -20.000 1.00 39.63 227 THR A CA 1
ATOM 1886 C C . THR A 1 233 ? 18.823 -8.426 -21.038 1.00 33.66 227 THR A C 1
ATOM 1887 O O . THR A 1 233 ? 18.945 -9.657 -21.054 1.00 40.46 227 THR A O 1
ATOM 1891 N N . GLU A 1 234 ? 18.067 -7.779 -21.923 1.00 32.12 228 GLU A N 1
ATOM 1892 C CA . GLU A 1 234 ? 17.311 -8.516 -22.928 1.00 37.05 228 GLU A CA 1
ATOM 1893 C C . GLU A 1 234 ? 18.219 -9.090 -24.009 1.00 48.32 228 GLU A C 1
ATOM 1894 O O . GLU A 1 234 ? 18.028 -10.234 -24.439 1.00 44.71 228 GLU A O 1
ATOM 1900 N N . THR A 1 235 ? 19.207 -8.316 -24.461 1.00 48.74 229 THR A N 1
ATOM 1901 C CA . THR A 1 235 ? 20.109 -8.793 -25.500 1.00 50.37 229 THR A CA 1
ATOM 1902 C C . THR A 1 235 ? 21.153 -9.764 -24.970 1.00 44.53 229 THR A C 1
ATOM 1903 O O . THR A 1 235 ? 21.739 -10.514 -25.758 1.00 52.54 229 THR A O 1
ATOM 1907 N N . ALA A 1 236 ? 21.405 -9.767 -23.662 1.00 38.39 230 ALA A N 1
ATOM 1908 C CA . ALA A 1 236 ? 22.224 -10.807 -23.059 1.00 33.90 230 ALA A CA 1
ATOM 1909 C C . ALA A 1 236 ? 21.430 -12.071 -22.782 1.00 42.90 230 ALA A C 1
ATOM 1910 O O . ALA A 1 236 ? 22.026 -13.145 -22.633 1.00 45.87 230 ALA A O 1
ATOM 1912 N N . GLN A 1 237 ? 20.101 -11.962 -22.706 1.00 49.77 231 GLN A N 1
ATOM 1913 C CA . GLN A 1 237 ? 19.243 -13.125 -22.558 1.00 40.32 231 GLN A CA 1
ATOM 1914 C C . GLN A 1 237 ? 18.846 -13.718 -23.900 1.00 47.64 231 GLN A C 1
ATOM 1915 O O . GLN A 1 237 ? 18.350 -14.850 -23.943 1.00 65.56 231 GLN A O 1
ATOM 1921 N N . GLN A 1 238 ? 19.034 -12.969 -24.991 1.00 45.59 232 GLN A N 1
ATOM 1922 C CA . GLN A 1 238 ? 18.942 -13.542 -26.327 1.00 48.02 232 GLN A CA 1
ATOM 1923 C C . GLN A 1 238 ? 20.200 -14.313 -26.688 1.00 37.26 232 GLN A C 1
ATOM 1924 O O . GLN A 1 238 ? 20.190 -15.093 -27.648 1.00 37.57 232 GLN A O 1
ATOM 1930 N N . HIS A 1 239 ? 21.275 -14.106 -25.936 1.00 36.82 233 HIS A N 1
ATOM 1931 C CA . HIS A 1 239 ? 22.570 -14.715 -26.194 1.00 38.81 233 HIS A CA 1
ATOM 1932 C C . HIS A 1 239 ? 23.182 -15.160 -24.870 1.00 37.82 233 HIS A C 1
ATOM 1933 O O . HIS A 1 239 ? 24.296 -14.776 -24.519 1.00 43.79 233 HIS A O 1
ATOM 1940 N N . ILE A 1 240 ? 22.440 -15.959 -24.097 1.00 46.06 234 ILE A N 1
ATOM 1941 C CA . ILE A 1 240 ? 22.933 -16.360 -22.781 1.00 33.06 234 ILE A CA 1
ATOM 1942 C C . ILE A 1 240 ? 24.180 -17.227 -22.927 1.00 43.49 234 ILE A C 1
ATOM 1943 O O . ILE A 1 240 ? 25.163 -17.051 -22.197 1.00 60.04 234 ILE A O 1
ATOM 1948 N N . THR A 1 241 ? 24.160 -18.169 -23.865 1.00 43.11 235 THR A N 1
ATOM 1949 C CA . THR A 1 241 ? 25.381 -18.846 -24.263 1.00 36.83 235 THR A CA 1
ATOM 1950 C C . THR A 1 241 ? 26.329 -17.846 -24.916 1.00 40.63 235 THR A C 1
ATOM 1951 O O . THR A 1 241 ? 25.938 -16.738 -25.295 1.00 36.12 235 THR A O 1
ATOM 1955 N N . VAL A 1 242 ? 27.593 -18.250 -25.030 1.00 38.42 236 VAL A N 1
ATOM 1956 C CA . VAL A 1 242 ? 28.684 -17.414 -25.531 1.00 36.00 236 VAL A CA 1
ATOM 1957 C C . VAL A 1 242 ? 28.989 -16.300 -24.539 1.00 36.78 236 VAL A C 1
ATOM 1958 O O . VAL A 1 242 ? 30.145 -16.111 -24.153 1.00 43.51 236 VAL A O 1
ATOM 1962 N N . VAL A 1 243 ? 27.967 -15.556 -24.110 1.00 33.94 237 VAL A N 1
ATOM 1963 C CA . VAL A 1 243 ? 28.178 -14.568 -23.054 1.00 23.00 237 VAL A CA 1
ATOM 1964 C C . VAL A 1 243 ? 28.571 -15.258 -21.753 1.00 27.31 237 VAL A C 1
ATOM 1965 O O . VAL A 1 243 ? 29.522 -14.847 -21.074 1.00 36.68 237 VAL A O 1
ATOM 1969 N N . THR A 1 244 ? 27.869 -16.338 -21.398 1.00 29.23 238 THR A N 1
ATOM 1970 C CA . THR A 1 244 ? 28.222 -17.080 -20.191 1.00 29.87 238 THR A CA 1
ATOM 1971 C C . THR A 1 244 ? 29.602 -17.715 -20.322 1.00 24.47 238 THR A C 1
ATOM 1972 O O . THR A 1 244 ? 30.367 -17.770 -19.354 1.00 19.40 238 THR A O 1
ATOM 1976 N N . GLU A 1 245 ? 29.948 -18.184 -21.521 1.00 31.65 239 GLU A N 1
ATOM 1977 C CA . GLU A 1 245 ? 31.266 -18.782 -21.726 1.00 25.55 239 GLU A CA 1
ATOM 1978 C C . GLU A 1 245 ? 32.374 -17.739 -21.614 1.00 22.26 239 GLU A C 1
ATOM 1979 O O . GLU A 1 245 ? 33.435 -18.005 -21.035 1.00 31.12 239 GLU A O 1
ATOM 1985 N N . LEU A 1 246 ? 32.147 -16.547 -22.165 1.00 19.95 240 LEU A N 1
ATOM 1986 C CA . LEU A 1 246 ? 33.123 -15.470 -22.050 1.00 23.44 240 LEU A CA 1
ATOM 1987 C C . LEU A 1 246 ? 33.280 -15.031 -20.601 1.00 24.53 240 LEU A C 1
ATOM 1988 O O . LEU A 1 246 ? 34.391 -14.736 -20.148 1.00 23.36 240 LEU A O 1
ATOM 1993 N N . ARG A 1 247 ? 32.172 -14.982 -19.858 1.00 27.13 241 ARG A N 1
ATOM 1994 C CA . ARG A 1 247 ? 32.242 -14.643 -18.441 1.00 18.80 241 ARG A CA 1
ATOM 1995 C C . ARG A 1 247 ? 32.957 -15.729 -17.640 1.00 24.06 241 ARG A C 1
ATOM 1996 O O . ARG A 1 247 ? 33.681 -15.417 -16.690 1.00 24.87 241 ARG A O 1
ATOM 2004 N N . MET A 1 248 ? 32.800 -16.999 -18.025 1.00 35.55 242 MET A N 1
ATOM 2005 C CA . MET A 1 248 ? 33.556 -18.074 -17.387 1.00 31.18 242 MET A CA 1
ATOM 2006 C C . MET A 1 248 ? 35.049 -17.937 -17.663 1.00 29.11 242 MET A C 1
ATOM 2007 O O . MET A 1 248 ? 35.875 -18.127 -16.762 1.00 43.12 242 MET A O 1
ATOM 2012 N N . LEU A 1 249 ? 35.413 -17.635 -18.912 1.00 18.50 243 LEU A N 1
ATOM 2013 C CA . LEU A 1 249 ? 36.813 -17.383 -19.243 1.00 24.60 243 LEU A CA 1
ATOM 2014 C C . LEU A 1 249 ? 37.362 -16.210 -18.440 1.00 30.12 243 LEU A C 1
ATOM 2015 O O . LEU A 1 249 ? 38.505 -16.242 -17.968 1.00 30.26 243 LEU A O 1
ATOM 2020 N N . GLY A 1 250 ? 36.549 -15.170 -18.260 1.00 30.25 244 GLY A N 1
ATOM 2021 C CA . GLY A 1 250 ? 36.980 -14.041 -17.452 1.00 24.58 244 GLY A CA 1
ATOM 2022 C C . GLY A 1 250 ? 37.150 -14.394 -15.987 1.00 31.70 244 GLY A C 1
ATOM 2023 O O . GLY A 1 250 ? 38.055 -13.889 -15.317 1.00 43.20 244 GLY A O 1
ATOM 2024 N N . CYS A 1 251 ? 36.270 -15.250 -15.464 1.00 32.37 245 CYS A N 1
ATOM 2025 C CA . CYS A 1 251 ? 36.422 -15.740 -14.097 1.00 29.59 245 CYS A CA 1
ATOM 2026 C C . CYS A 1 251 ? 37.719 -16.521 -13.937 1.00 41.50 245 CYS A C 1
ATOM 2027 O O . CYS A 1 251 ? 38.437 -16.354 -12.946 1.00 37.90 245 CYS A O 1
ATOM 2030 N N . LEU A 1 252 ? 38.022 -17.393 -14.901 1.00 43.71 246 LEU A N 1
ATOM 2031 C CA . LEU A 1 252 ? 39.290 -18.119 -14.882 1.00 33.03 246 LEU A CA 1
ATOM 2032 C C . LEU A 1 252 ? 40.471 -17.158 -14.902 1.00 24.94 246 LEU A C 1
ATOM 2033 O O . LEU A 1 252 ? 41.463 -17.358 -14.192 1.00 20.46 246 LEU A O 1
ATOM 2038 N N . TYR A 1 253 ? 40.375 -16.107 -15.714 1.00 27.46 247 TYR A N 1
ATOM 2039 C CA . TYR A 1 253 ? 41.424 -15.095 -15.791 1.00 35.41 247 TYR A CA 1
ATOM 2040 C C . TYR A 1 253 ? 41.641 -14.441 -14.425 1.00 31.13 247 TYR A C 1
ATOM 2041 O O . TYR A 1 253 ? 42.765 -14.403 -13.896 1.00 36.84 247 TYR A O 1
ATOM 2050 N N . CYS A 1 254 ? 40.552 -13.937 -13.837 1.00 24.51 248 CYS A N 1
ATOM 2051 C CA . CYS A 1 254 ? 40.600 -13.300 -12.526 1.00 37.83 248 CYS A CA 1
ATOM 2052 C C . CYS A 1 254 ? 41.162 -14.232 -11.465 1.00 30.85 248 CYS A C 1
ATOM 2053 O O . CYS A 1 254 ? 41.935 -13.805 -10.603 1.00 22.35 248 CYS A O 1
ATOM 2056 N N . ILE A 1 255 ? 40.779 -15.508 -11.500 1.00 40.55 249 ILE A N 1
ATOM 2057 C CA . ILE A 1 255 ? 41.231 -16.424 -10.459 1.00 42.74 249 ILE A CA 1
ATOM 2058 C C . ILE A 1 255 ? 42.693 -16.816 -10.658 1.00 34.34 249 ILE A C 1
ATOM 2059 O O . ILE A 1 255 ? 43.412 -17.019 -9.677 1.00 43.61 249 ILE A O 1
ATOM 2064 N N . VAL A 1 256 ? 43.172 -16.911 -11.902 1.00 28.43 250 VAL A N 1
ATOM 2065 C CA . VAL A 1 256 ? 44.605 -17.099 -12.122 1.00 19.94 250 VAL A CA 1
ATOM 2066 C C . VAL A 1 256 ? 45.379 -15.948 -11.498 1.00 28.60 250 VAL A C 1
ATOM 2067 O O . VAL A 1 256 ? 46.349 -16.152 -10.749 1.00 46.44 250 VAL A O 1
ATOM 2071 N N . ILE A 1 257 ? 44.946 -14.715 -11.782 1.00 31.04 251 ILE A N 1
ATOM 2072 C CA . ILE A 1 257 ? 45.659 -13.560 -11.240 1.00 38.85 251 ILE A CA 1
ATOM 2073 C C . ILE A 1 257 ? 45.561 -13.532 -9.715 1.00 37.40 251 ILE A C 1
ATOM 2074 O O . ILE A 1 257 ? 46.520 -13.165 -9.024 1.00 34.08 251 ILE A O 1
ATOM 2079 N N . ASN A 1 258 ? 44.414 -13.939 -9.164 1.00 40.78 252 ASN A N 1
ATOM 2080 C CA . ASN A 1 258 ? 44.258 -13.977 -7.712 1.00 43.39 252 ASN A CA 1
ATOM 2081 C C . ASN A 1 258 ? 45.202 -14.993 -7.082 1.00 35.91 252 ASN A C 1
ATOM 2082 O O . ASN A 1 258 ? 45.886 -14.693 -6.097 1.00 45.83 252 ASN A O 1
ATOM 2087 N N . ASP A 1 259 ? 45.238 -16.210 -7.627 1.00 26.67 253 ASP A N 1
ATOM 2088 C CA . ASP A 1 259 ? 46.093 -17.255 -7.077 1.00 33.38 253 ASP A CA 1
ATOM 2089 C C . ASP A 1 259 ? 47.566 -16.893 -7.188 1.00 37.51 253 ASP A C 1
ATOM 2090 O O . ASP A 1 259 ? 48.376 -17.338 -6.367 1.00 40.07 253 ASP A O 1
ATOM 2095 N N . LEU A 1 260 ? 47.937 -16.095 -8.192 1.00 41.36 254 LEU A N 1
ATOM 2096 C CA . LEU A 1 260 ? 49.328 -15.666 -8.298 1.00 33.95 254 LEU A CA 1
ATOM 2097 C C . LEU A 1 260 ? 49.655 -14.477 -7.395 1.00 44.08 254 LEU A C 1
ATOM 2098 O O . LEU A 1 260 ? 50.798 -14.350 -6.943 1.00 52.84 254 LEU A O 1
ATOM 2103 N N . TYR A 1 261 ? 48.681 -13.614 -7.096 1.00 52.86 255 TYR A N 1
ATOM 2104 C CA . TYR A 1 261 ? 48.946 -12.517 -6.164 1.00 44.33 255 TYR A CA 1
ATOM 2105 C C . TYR A 1 261 ? 48.961 -12.986 -4.710 1.00 35.23 255 TYR A C 1
ATOM 2106 O O . TYR A 1 261 ? 49.779 -12.519 -3.908 1.00 46.45 255 TYR A O 1
ATOM 2115 N N . SER A 1 262 ? 48.059 -13.894 -4.347 1.00 44.17 256 SER A N 1
ATOM 2116 C CA . SER A 1 262 ? 47.923 -14.351 -2.969 1.00 50.55 256 SER A CA 1
ATOM 2117 C C . SER A 1 262 ? 48.953 -15.399 -2.562 1.00 46.40 256 SER A C 1
ATOM 2118 O O . SER A 1 262 ? 49.053 -15.709 -1.369 1.00 44.47 256 SER A O 1
ATOM 2121 N N . TYR A 1 263 ? 49.703 -15.968 -3.507 1.00 52.51 257 TYR A N 1
ATOM 2122 C CA . TYR A 1 263 ? 50.770 -16.886 -3.133 1.00 38.64 257 TYR A CA 1
ATOM 2123 C C . TYR A 1 263 ? 52.035 -16.147 -2.710 1.00 44.96 257 TYR A C 1
ATOM 2124 O O . TYR A 1 263 ? 52.917 -16.754 -2.091 1.00 57.30 257 TYR A O 1
ATOM 2133 N N . GLN A 1 264 ? 52.131 -14.850 -3.014 1.00 43.40 258 GLN A N 1
ATOM 2134 C CA . GLN A 1 264 ? 53.255 -14.014 -2.610 1.00 43.35 258 GLN A CA 1
ATOM 2135 C C . GLN A 1 264 ? 52.934 -13.164 -1.384 1.00 53.20 258 GLN A C 1
ATOM 2136 O O . GLN A 1 264 ? 53.542 -12.107 -1.189 1.00 71.05 258 GLN A O 1
ATOM 2142 N N . ARG A 1 265 ? 51.995 -13.603 -0.551 1.00 65.39 259 ARG A N 1
ATOM 2143 C CA . ARG A 1 265 ? 51.602 -12.876 0.646 1.00 56.82 259 ARG A CA 1
ATOM 2144 C C . ARG A 1 265 ? 52.049 -13.620 1.899 1.00 63.88 259 ARG A C 1
ATOM 2145 O O . ARG A 1 265 ? 52.346 -14.817 1.868 1.00 60.35 259 ARG A O 1
ATOM 2153 N N . ASP A 1 266 ? 52.093 -12.882 3.013 1.00 62.71 260 ASP A N 1
ATOM 2154 C CA . ASP A 1 266 ? 52.372 -13.501 4.306 1.00 50.91 260 ASP A CA 1
ATOM 2155 C C . ASP A 1 266 ? 51.273 -14.480 4.694 1.00 54.86 260 ASP A C 1
ATOM 2156 O O . ASP A 1 266 ? 51.549 -15.548 5.253 1.00 65.00 260 ASP A O 1
ATOM 2161 N N . LYS A 1 267 ? 50.021 -14.127 4.414 1.00 61.36 261 LYS A N 1
ATOM 2162 C CA . LYS A 1 267 ? 48.901 -15.015 4.693 1.00 56.81 261 LYS A CA 1
ATOM 2163 C C . LYS A 1 267 ? 49.029 -16.300 3.882 1.00 52.57 261 LYS A C 1
ATOM 2164 O O . LYS A 1 267 ? 49.186 -16.257 2.659 1.00 58.59 261 LYS A O 1
ATOM 2170 N N . LEU A 1 268 ? 48.988 -17.439 4.572 1.00 42.08 262 LEU A N 1
ATOM 2171 C CA . LEU A 1 268 ? 48.978 -18.737 3.910 1.00 55.64 262 LEU A CA 1
ATOM 2172 C C . LEU A 1 268 ? 47.858 -18.809 2.883 1.00 75.94 262 LEU A C 1
ATOM 2173 O O . LEU A 1 268 ? 46.704 -18.491 3.181 1.00 68.87 262 LEU A O 1
ATOM 2178 N N . ALA A 1 269 ? 48.207 -19.225 1.665 1.00 70.68 263 ALA A N 1
ATOM 2179 C CA . ALA A 1 269 ? 47.205 -19.318 0.608 1.00 60.19 263 ALA A CA 1
ATOM 2180 C C . ALA A 1 269 ? 46.148 -20.359 0.946 1.00 72.63 263 ALA A C 1
ATOM 2181 O O . ALA A 1 269 ? 44.956 -20.151 0.691 1.00 82.36 263 ALA A O 1
ATOM 2183 N N . SER A 1 270 ? 46.565 -21.468 1.538 1.00 80.66 264 SER A N 1
ATOM 2184 C CA . SER A 1 270 ? 45.678 -22.578 1.938 1.00 87.67 264 SER A CA 1
ATOM 2185 C C . SER A 1 270 ? 44.889 -22.997 0.691 1.00 89.07 264 SER A C 1
ATOM 2186 O O . SER A 1 270 ? 45.440 -22.958 -0.419 1.00 93.62 264 SER A O 1
ATOM 2189 N N . SER A 1 271 ? 43.620 -23.394 0.829 1.00 73.91 265 SER A N 1
ATOM 2190 C CA . SER A 1 271 ? 42.750 -23.611 -0.330 1.00 88.83 265 SER A CA 1
ATOM 2191 C C . SER A 1 271 ? 43.300 -24.572 -1.380 1.00 75.08 265 SER A C 1
ATOM 2192 O O . SER A 1 271 ? 44.116 -25.447 -1.078 1.00 45.30 265 SER A O 1
ATOM 2195 N N . ASP A 1 272 ? 42.851 -24.415 -2.625 1.00 75.80 266 ASP A N 1
ATOM 2196 C CA . ASP A 1 272 ? 43.371 -25.192 -3.742 1.00 74.13 266 ASP A CA 1
ATOM 2197 C C . ASP A 1 272 ? 44.125 -24.272 -4.701 1.00 64.20 266 ASP A C 1
ATOM 2198 O O . ASP A 1 272 ? 43.920 -24.292 -5.917 1.00 54.66 266 ASP A O 1
ATOM 2203 N N . ASN A 1 273 ? 44.988 -23.430 -4.138 1.00 60.61 267 ASN A N 1
ATOM 2204 C CA . ASN A 1 273 ? 45.775 -22.488 -4.924 1.00 46.42 267 ASN A CA 1
ATOM 2205 C C . ASN A 1 273 ? 46.579 -23.234 -5.975 1.00 54.56 267 ASN A C 1
ATOM 2206 O O . ASN A 1 273 ? 47.322 -24.164 -5.652 1.00 55.03 267 ASN A O 1
ATOM 2211 N N . MET A 1 274 ? 46.427 -22.823 -7.238 1.00 50.54 268 MET A N 1
ATOM 2212 C CA . MET A 1 274 ? 46.954 -23.616 -8.346 1.00 44.95 268 MET A CA 1
ATOM 2213 C C . MET A 1 274 ? 48.478 -23.682 -8.322 1.00 51.22 268 MET A C 1
ATOM 2214 O O . MET A 1 274 ? 49.064 -24.704 -8.702 1.00 60.05 268 MET A O 1
ATOM 2219 N N . ILE A 1 275 ? 49.135 -22.608 -7.881 1.00 44.51 269 ILE A N 1
ATOM 2220 C CA . ILE A 1 275 ? 50.594 -22.601 -7.803 1.00 36.85 269 ILE A CA 1
ATOM 2221 C C . ILE A 1 275 ? 51.071 -23.647 -6.811 1.00 39.73 269 ILE A C 1
ATOM 2222 O O . ILE A 1 275 ? 52.082 -24.322 -7.032 1.00 37.24 269 ILE A O 1
ATOM 2227 N N . LYS A 1 276 ? 50.370 -23.765 -5.684 1.00 47.94 270 LYS A N 1
ATOM 2228 C CA . LYS A 1 276 ? 50.680 -24.799 -4.706 1.00 47.52 270 LYS A CA 1
ATOM 2229 C C . LYS A 1 276 ? 50.584 -26.184 -5.333 1.00 55.20 270 LYS A C 1
ATOM 2230 O O . LYS A 1 276 ? 51.484 -27.016 -5.166 1.00 62.72 270 LYS A O 1
ATOM 2236 N N . THR A 1 277 ? 49.503 -26.437 -6.077 1.00 42.65 271 THR A N 1
ATOM 2237 C CA . THR A 1 277 ? 49.305 -27.740 -6.705 1.00 37.17 271 THR A CA 1
ATOM 2238 C C . THR A 1 277 ? 50.410 -28.042 -7.710 1.00 52.07 271 THR A C 1
ATOM 2239 O O . THR A 1 277 ? 50.939 -29.158 -7.748 1.00 67.27 271 THR A O 1
ATOM 2243 N N . TRP A 1 278 ? 50.774 -27.054 -8.534 1.00 51.14 272 TRP A N 1
ATOM 2244 C CA . TRP A 1 278 ? 51.862 -27.254 -9.489 1.00 57.14 272 TRP A CA 1
ATOM 2245 C C . TRP A 1 278 ? 53.175 -27.535 -8.772 1.00 58.19 272 TRP A C 1
ATOM 2246 O O . TRP A 1 278 ? 53.860 -28.520 -9.069 1.00 69.26 272 TRP A O 1
ATOM 2257 N N . LEU A 1 279 ? 53.540 -26.675 -7.819 1.00 49.84 273 LEU A N 1
ATOM 2258 C CA . LEU A 1 279 ? 54.824 -26.785 -7.143 1.00 46.27 273 LEU A CA 1
ATOM 2259 C C . LEU A 1 279 ? 54.933 -28.059 -6.318 1.00 42.45 273 LEU A C 1
ATOM 2260 O O . LEU A 1 279 ? 56.049 -28.521 -6.060 1.00 49.49 273 LEU A O 1
ATOM 2265 N N . LEU A 1 280 ? 53.803 -28.639 -5.903 1.00 47.72 274 LEU A N 1
ATOM 2266 C CA . LEU A 1 280 ? 53.852 -29.941 -5.247 1.00 72.22 274 LEU A CA 1
ATOM 2267 C C . LEU A 1 280 ? 54.438 -31.007 -6.163 1.00 77.96 274 LEU A C 1
ATOM 2268 O O . LEU A 1 280 ? 55.095 -31.941 -5.688 1.00 96.09 274 LEU A O 1
ATOM 2273 N N . GLU A 1 281 ? 54.239 -30.872 -7.474 1.00 79.50 275 GLU A N 1
ATOM 2274 C CA . GLU A 1 281 ? 54.515 -31.971 -8.388 1.00 82.96 275 GLU A CA 1
ATOM 2275 C C . GLU A 1 281 ? 55.318 -31.548 -9.614 1.00 68.64 275 GLU A C 1
ATOM 2276 O O . GLU A 1 281 ? 56.319 -32.183 -9.958 1.00 71.22 275 GLU A O 1
ATOM 2282 N N . LYS A 1 282 ? 54.888 -30.479 -10.279 1.00 67.40 276 LYS A N 1
ATOM 2283 C CA . LYS A 1 282 ? 55.210 -30.252 -11.684 1.00 70.03 276 LYS A CA 1
ATOM 2284 C C . LYS A 1 282 ? 55.795 -28.864 -11.920 1.00 56.74 276 LYS A C 1
ATOM 2285 O O . LYS A 1 282 ? 55.499 -28.207 -12.923 1.00 42.98 276 LYS A O 1
ATOM 2291 N N . THR A 1 283 ? 56.652 -28.400 -11.014 1.00 72.32 277 THR A N 1
ATOM 2292 C CA . THR A 1 283 ? 57.345 -27.132 -11.205 1.00 85.37 277 THR A CA 1
ATOM 2293 C C . THR A 1 283 ? 58.735 -27.232 -10.593 1.00 98.05 277 THR A C 1
ATOM 2294 O O . THR A 1 283 ? 58.939 -27.902 -9.572 1.00 107.44 277 THR A O 1
ATOM 2298 N N . VAL A 1 284 ? 59.692 -26.565 -11.243 1.00 84.32 278 VAL A N 1
ATOM 2299 C CA . VAL A 1 284 ? 61.108 -26.730 -10.937 1.00 91.77 278 VAL A CA 1
ATOM 2300 C C . VAL A 1 284 ? 61.470 -25.657 -9.931 1.00 85.22 278 VAL A C 1
ATOM 2301 O O . VAL A 1 284 ? 61.371 -25.863 -8.718 1.00 59.52 278 VAL A O 1
ATOM 2305 N N . SER A 1 285 ? 61.895 -24.505 -10.441 1.00 99.95 279 SER A N 1
ATOM 2306 C CA . SER A 1 285 ? 61.971 -23.276 -9.667 1.00 89.62 279 SER A CA 1
ATOM 2307 C C . SER A 1 285 ? 60.578 -22.659 -9.618 1.00 60.50 279 SER A C 1
ATOM 2308 O O . SER A 1 285 ? 59.868 -22.644 -10.629 1.00 81.95 279 SER A O 1
ATOM 2311 N N . SER A 1 286 ? 60.188 -22.165 -8.442 1.00 38.49 280 SER A N 1
ATOM 2312 C CA . SER A 1 286 ? 58.796 -21.837 -8.164 1.00 69.27 280 SER A CA 1
ATOM 2313 C C . SER A 1 286 ? 58.302 -20.654 -8.985 1.00 54.35 280 SER A C 1
ATOM 2314 O O . SER A 1 286 ? 57.600 -20.824 -9.990 1.00 59.41 280 SER A O 1
ATOM 2317 N N . LEU A 1 287 ? 58.667 -19.450 -8.542 1.00 57.15 281 LEU A N 1
ATOM 2318 C CA . LEU A 1 287 ? 57.989 -18.242 -8.996 1.00 69.30 281 LEU A CA 1
ATOM 2319 C C . LEU A 1 287 ? 58.201 -17.999 -10.485 1.00 68.15 281 LEU A C 1
ATOM 2320 O O . LEU A 1 287 ? 57.249 -17.679 -11.205 1.00 68.82 281 LEU A O 1
ATOM 2325 N N . SER A 1 288 ? 59.436 -18.159 -10.967 1.00 59.81 282 SER A N 1
ATOM 2326 C CA . SER A 1 288 ? 59.736 -17.804 -12.351 1.00 74.18 282 SER A CA 1
ATOM 2327 C C . SER A 1 288 ? 58.958 -18.666 -13.337 1.00 76.34 282 SER A C 1
ATOM 2328 O O . SER A 1 288 ? 58.546 -18.178 -14.395 1.00 84.39 282 SER A O 1
ATOM 2331 N N . GLU A 1 289 ? 58.743 -19.938 -13.010 1.00 65.80 283 GLU A N 1
ATOM 2332 C CA . GLU A 1 289 ? 58.019 -20.835 -13.902 1.00 64.31 283 GLU A CA 1
ATOM 2333 C C . GLU A 1 289 ? 56.509 -20.773 -13.695 1.00 60.82 283 GLU A C 1
ATOM 2334 O O . GLU A 1 289 ? 55.747 -20.866 -14.666 1.00 56.13 283 GLU A O 1
ATOM 2340 N N . ALA A 1 290 ? 56.059 -20.624 -12.446 1.00 56.38 284 ALA A N 1
ATOM 2341 C CA . ALA A 1 290 ? 54.630 -20.460 -12.197 1.00 52.06 284 ALA A CA 1
ATOM 2342 C C . ALA A 1 290 ? 54.109 -19.192 -12.855 1.00 54.02 284 ALA A C 1
ATOM 2343 O O . ALA A 1 290 ? 52.996 -19.168 -13.397 1.00 47.81 284 ALA A O 1
ATOM 2345 N N . THR A 1 291 ? 54.924 -18.136 -12.855 1.00 49.01 285 THR A N 1
ATOM 2346 C CA . THR A 1 291 ? 54.518 -16.888 -13.482 1.00 44.44 285 THR A CA 1
ATOM 2347 C C . THR A 1 291 ? 54.400 -17.046 -14.992 1.00 48.58 285 THR A C 1
ATOM 2348 O O . THR A 1 291 ? 53.479 -16.504 -15.605 1.00 63.26 285 THR A O 1
ATOM 2352 N N . ALA A 1 292 ? 55.310 -17.801 -15.609 1.00 37.82 286 ALA A N 1
ATOM 2353 C CA . ALA A 1 292 ? 55.232 -17.990 -17.055 1.00 36.62 286 ALA A CA 1
ATOM 2354 C C . ALA A 1 292 ? 54.049 -18.874 -17.434 1.00 44.75 286 ALA A C 1
ATOM 2355 O O . ALA A 1 292 ? 53.395 -18.639 -18.457 1.00 60.82 286 ALA A O 1
ATOM 2357 N N . ARG A 1 293 ? 53.754 -19.894 -16.625 1.00 40.64 287 ARG A N 1
ATOM 2358 C CA . ARG A 1 293 ? 52.558 -20.696 -16.871 1.00 36.93 287 ARG A CA 1
ATOM 2359 C C . ARG A 1 293 ? 51.305 -19.832 -16.785 1.00 25.82 287 ARG A C 1
ATOM 2360 O O . ARG A 1 293 ? 50.425 -19.894 -17.656 1.00 25.51 287 ARG A O 1
ATOM 2368 N N . CYS A 1 294 ? 51.216 -19.002 -15.742 1.00 39.37 288 CYS A N 1
ATOM 2369 C CA . CYS A 1 294 ? 50.074 -18.106 -15.601 1.00 36.22 288 CYS A CA 1
ATOM 2370 C C . CYS A 1 294 ? 49.992 -17.123 -16.762 1.00 28.40 288 CYS A C 1
ATOM 2371 O O . CYS A 1 294 ? 48.899 -16.818 -17.245 1.00 31.74 288 CYS A O 1
ATOM 2374 N N . SER A 1 295 ? 51.137 -16.612 -17.218 1.00 28.93 289 SER A N 1
ATOM 2375 C CA . SER A 1 295 ? 51.142 -15.679 -18.339 1.00 29.66 289 SER A CA 1
ATOM 2376 C C . SER A 1 295 ? 50.642 -16.351 -19.607 1.00 32.61 289 SER A C 1
ATOM 2377 O O . SER A 1 295 ? 49.871 -15.757 -20.369 1.00 34.53 289 SER A O 1
ATOM 2380 N N . GLN A 1 296 ? 51.078 -17.589 -19.853 1.00 28.60 290 GLN A N 1
ATOM 2381 C CA . GLN A 1 296 ? 50.579 -18.333 -21.004 1.00 27.96 290 GLN A CA 1
ATOM 2382 C C . GLN A 1 296 ? 49.071 -18.515 -20.924 1.00 29.45 290 GLN A C 1
ATOM 2383 O O . GLN A 1 296 ? 48.361 -18.299 -21.913 1.00 38.93 290 GLN A O 1
ATOM 2389 N N . ILE A 1 297 ? 48.562 -18.907 -19.750 1.00 22.23 291 ILE A N 1
ATOM 2390 C CA . ILE A 1 297 ? 47.122 -19.126 -19.605 1.00 19.46 291 ILE A CA 1
ATOM 2391 C C . ILE A 1 297 ? 46.350 -17.829 -19.830 1.00 23.96 291 ILE A C 1
ATOM 2392 O O . ILE A 1 297 ? 45.315 -17.814 -20.510 1.00 26.15 291 ILE A O 1
ATOM 2397 N N . LEU A 1 298 ? 46.845 -16.720 -19.275 1.00 23.92 292 LEU A N 1
ATOM 2398 C CA . LEU A 1 298 ? 46.151 -15.443 -19.421 1.00 20.11 292 LEU A CA 1
ATOM 2399 C C . LEU A 1 298 ? 46.152 -14.980 -20.872 1.00 23.56 292 LEU A C 1
ATOM 2400 O O . LEU A 1 298 ? 45.124 -14.519 -21.390 1.00 26.28 292 LEU A O 1
ATOM 2405 N N . ASP A 1 299 ? 47.297 -15.101 -21.548 1.00 34.24 293 ASP A N 1
ATOM 2406 C CA . ASP A 1 299 ? 47.374 -14.735 -22.957 1.00 27.31 293 ASP A CA 1
ATOM 2407 C C . ASP A 1 299 ? 46.446 -15.599 -23.804 1.00 24.90 293 ASP A C 1
ATOM 2408 O O . ASP A 1 299 ? 45.778 -15.096 -24.715 1.00 32.78 293 ASP A O 1
ATOM 2413 N N . ALA A 1 300 ? 46.387 -16.904 -23.516 1.00 26.62 294 ALA A N 1
ATOM 2414 C CA . ALA A 1 300 ? 45.502 -17.793 -24.262 1.00 25.23 294 ALA A CA 1
ATOM 2415 C C . ALA A 1 300 ? 44.038 -17.434 -24.039 1.00 33.60 294 ALA A C 1
ATOM 2416 O O . ALA A 1 300 ? 43.230 -17.496 -24.974 1.00 41.68 294 ALA A O 1
ATOM 2418 N N . ILE A 1 301 ? 43.677 -17.057 -22.808 1.00 29.42 295 ILE A N 1
ATOM 2419 C CA . ILE A 1 301 ? 42.310 -16.615 -22.539 1.00 25.48 295 ILE A CA 1
ATOM 2420 C C . ILE A 1 301 ? 41.989 -15.354 -23.332 1.00 31.67 295 ILE A C 1
ATOM 2421 O O . ILE A 1 301 ? 40.905 -15.232 -23.913 1.00 40.72 295 ILE A O 1
ATOM 2426 N N . MET A 1 302 ? 42.920 -14.395 -23.371 1.00 25.56 296 MET A N 1
ATOM 2427 C CA . MET A 1 302 ? 42.710 -13.193 -24.177 1.00 29.12 296 MET A CA 1
ATOM 2428 C C . MET A 1 302 ? 42.497 -13.532 -25.649 1.00 37.89 296 MET A C 1
ATOM 2429 O O . MET A 1 302 ? 41.591 -12.993 -26.297 1.00 38.11 296 MET A O 1
ATOM 2434 N N . LYS A 1 303 ? 43.332 -14.420 -26.197 1.00 31.65 297 LYS A N 1
ATOM 2435 C CA . LYS A 1 303 ? 43.233 -14.754 -27.617 1.00 29.84 297 LYS A CA 1
ATOM 2436 C C . LYS A 1 303 ? 41.922 -15.467 -27.930 1.00 38.59 297 LYS A C 1
ATOM 2437 O O . LYS A 1 303 ? 41.247 -15.146 -28.918 1.00 43.60 297 LYS A O 1
ATOM 2443 N N . TYR A 1 304 ? 41.549 -16.448 -27.103 1.00 46.23 298 TYR A N 1
ATOM 2444 C CA . TYR A 1 304 ? 40.286 -17.150 -27.305 1.00 45.80 298 TYR A CA 1
ATOM 2445 C C . TYR A 1 304 ? 39.098 -16.208 -27.172 1.00 39.30 298 TYR A C 1
ATOM 2446 O O . TYR A 1 304 ? 38.120 -16.324 -27.917 1.00 50.14 298 TYR A O 1
ATOM 2455 N N . MET A 1 305 ? 39.162 -15.263 -26.233 1.00 35.96 299 MET A N 1
ATOM 2456 C CA . MET A 1 305 ? 38.061 -14.317 -26.084 1.00 41.95 299 MET A CA 1
ATOM 2457 C C . MET A 1 305 ? 37.937 -13.428 -27.316 1.00 28.02 299 MET A C 1
ATOM 2458 O O . MET A 1 305 ? 36.831 -13.219 -27.834 1.00 20.70 299 MET A O 1
ATOM 2463 N N . TYR A 1 306 ? 39.069 -12.912 -27.805 1.00 26.66 300 TYR A N 1
ATOM 2464 C CA . TYR A 1 306 ? 39.072 -12.127 -29.037 1.00 42.71 300 TYR A CA 1
ATOM 2465 C C . TYR A 1 306 ? 38.457 -12.906 -30.194 1.00 38.29 300 TYR A C 1
ATOM 2466 O O . TYR A 1 306 ? 37.581 -12.397 -30.904 1.00 31.78 300 TYR A O 1
ATOM 2475 N N . GLN A 1 307 ? 38.915 -14.142 -30.409 1.00 38.89 301 GLN A N 1
ATOM 2476 C CA . GLN A 1 307 ? 38.430 -14.921 -31.545 1.00 34.42 301 GLN A CA 1
ATOM 2477 C C . GLN A 1 307 ? 36.945 -15.240 -31.411 1.00 30.15 301 GLN A C 1
ATOM 2478 O O . GLN A 1 307 ? 36.187 -15.124 -32.381 1.00 26.23 301 GLN A O 1
ATOM 2484 N N . ARG A 1 308 ? 36.503 -15.624 -30.213 1.00 43.06 302 ARG A N 1
ATOM 2485 C CA . ARG A 1 308 ? 35.095 -15.945 -30.007 1.00 41.32 302 ARG A CA 1
ATOM 2486 C C . ARG A 1 308 ? 34.207 -14.730 -30.253 1.00 40.73 302 ARG A C 1
ATOM 2487 O O . ARG A 1 308 ? 33.166 -14.833 -30.914 1.00 37.60 302 ARG A O 1
ATOM 2495 N N . VAL A 1 309 ? 34.599 -13.565 -29.728 1.00 40.35 303 VAL A N 1
ATOM 2496 C CA . VAL A 1 309 ? 33.779 -12.368 -29.903 1.00 33.52 303 VAL A CA 1
ATOM 2497 C C . VAL A 1 309 ? 33.745 -11.960 -31.370 1.00 42.68 303 VAL A C 1
ATOM 2498 O O . VAL A 1 309 ? 32.677 -11.684 -31.936 1.00 48.23 303 VAL A O 1
ATOM 2502 N N . GLU A 1 310 ? 34.917 -11.910 -32.007 1.00 43.08 304 GLU A N 1
ATOM 2503 C CA . GLU A 1 310 ? 35.022 -11.508 -33.402 1.00 41.07 304 GLU A CA 1
ATOM 2504 C C . GLU A 1 310 ? 34.580 -12.599 -34.364 1.00 42.15 304 GLU A C 1
ATOM 2505 O O . GLU A 1 310 ? 34.726 -12.424 -35.577 1.00 52.04 304 GLU A O 1
ATOM 2511 N N . GLN A 1 311 ? 34.090 -13.732 -33.861 1.00 46.20 305 GLN A N 1
ATOM 2512 C CA . GLN A 1 311 ? 33.334 -14.653 -34.703 1.00 32.72 305 GLN A CA 1
ATOM 2513 C C . GLN A 1 311 ? 31.836 -14.494 -34.494 1.00 40.53 305 GLN A C 1
ATOM 2514 O O . GLN A 1 311 ? 31.074 -14.436 -35.462 1.00 58.06 305 GLN A O 1
ATOM 2520 N N . CYS A 1 312 ? 31.397 -14.453 -33.230 1.00 43.42 306 CYS A N 1
ATOM 2521 C CA . CYS A 1 312 ? 29.969 -14.339 -32.947 1.00 40.45 306 CYS A CA 1
ATOM 2522 C C . CYS A 1 312 ? 29.401 -13.018 -33.446 1.00 43.87 306 CYS A C 1
ATOM 2523 O O . CYS A 1 312 ? 28.193 -12.914 -33.687 1.00 46.27 306 CYS A O 1
ATOM 2526 N N . MET A 1 313 ? 30.247 -11.998 -33.606 1.00 51.58 307 MET A N 1
ATOM 2527 C CA . MET A 1 313 ? 29.780 -10.767 -34.232 1.00 54.87 307 MET A CA 1
ATOM 2528 C C . MET A 1 313 ? 29.665 -10.926 -35.743 1.00 46.96 307 MET A C 1
ATOM 2529 O O . MET A 1 313 ? 28.753 -10.367 -36.363 1.00 40.42 307 MET A O 1
ATOM 2534 N N . GLN A 1 314 ? 30.575 -11.691 -36.355 1.00 47.61 308 GLN A N 1
ATOM 2535 C CA . GLN A 1 314 ? 30.542 -11.851 -37.806 1.00 56.71 308 GLN A CA 1
ATOM 2536 C C . GLN A 1 314 ? 29.434 -12.799 -38.245 1.00 48.06 308 GLN A C 1
ATOM 2537 O O . GLN A 1 314 ? 28.949 -12.699 -39.378 1.00 54.46 308 GLN A O 1
ATOM 2543 N N . SER A 1 315 ? 29.032 -13.728 -37.378 1.00 51.97 309 SER A N 1
ATOM 2544 C CA . SER A 1 315 ? 27.944 -14.646 -37.679 1.00 58.73 309 SER A CA 1
ATOM 2545 C C . SER A 1 315 ? 26.595 -14.148 -37.180 1.00 57.19 309 SER A C 1
ATOM 2546 O O . SER A 1 315 ? 25.566 -14.737 -37.531 1.00 33.54 309 SER A O 1
ATOM 2549 N N . ASN A 1 316 ? 26.575 -13.083 -36.379 1.00 66.54 310 ASN A N 1
ATOM 2550 C CA . ASN A 1 316 ? 25.343 -12.410 -35.966 1.00 68.06 310 ASN A CA 1
ATOM 2551 C C . ASN A 1 316 ? 25.407 -10.936 -36.356 1.00 65.66 310 ASN A C 1
ATOM 2552 O O . ASN A 1 316 ? 25.415 -10.051 -35.490 1.00 56.74 310 ASN A O 1
ATOM 2557 N N . PRO A 1 317 ? 25.445 -10.633 -37.652 1.00 60.78 311 PRO A N 1
ATOM 2558 C CA . PRO A 1 317 ? 25.638 -9.245 -38.078 1.00 56.58 311 PRO A CA 1
ATOM 2559 C C . PRO A 1 317 ? 24.384 -8.408 -37.875 1.00 58.90 311 PRO A C 1
ATOM 2560 O O . PRO A 1 317 ? 23.269 -8.919 -37.747 1.00 67.64 311 PRO A O 1
ATOM 2564 N N . GLY A 1 318 ? 24.587 -7.093 -37.855 1.00 49.97 312 GLY A N 1
ATOM 2565 C CA . GLY A 1 318 ? 23.488 -6.169 -37.651 1.00 50.10 312 GLY A CA 1
ATOM 2566 C C . GLY A 1 318 ? 22.926 -6.167 -36.248 1.00 63.77 312 GLY A C 1
ATOM 2567 O O . GLY A 1 318 ? 21.723 -5.947 -36.071 1.00 70.64 312 GLY A O 1
ATOM 2568 N N . CYS A 1 319 ? 23.765 -6.404 -35.242 1.00 71.97 313 CYS A N 1
ATOM 2569 C CA . CYS A 1 319 ? 23.346 -6.443 -33.841 1.00 78.01 313 CYS A CA 1
ATOM 2570 C C . CYS A 1 319 ? 24.287 -5.551 -33.046 1.00 75.54 313 CYS A C 1
ATOM 2571 O O . CYS A 1 319 ? 25.232 -6.036 -32.408 1.00 77.90 313 CYS A O 1
ATOM 2574 N N . PRO A 1 320 ? 24.062 -4.232 -33.059 1.00 61.64 314 PRO A N 1
ATOM 2575 C CA . PRO A 1 320 ? 24.985 -3.334 -32.344 1.00 61.05 314 PRO A CA 1
ATOM 2576 C C . PRO A 1 320 ? 24.908 -3.484 -30.837 1.00 61.98 314 PRO A C 1
ATOM 2577 O O . PRO A 1 320 ? 25.928 -3.340 -30.149 1.00 61.87 314 PRO A O 1
ATOM 2581 N N . GLN A 1 321 ? 23.711 -3.746 -30.306 1.00 63.99 315 GLN A N 1
ATOM 2582 C CA . GLN A 1 321 ? 23.542 -3.970 -28.873 1.00 62.77 315 GLN A CA 1
ATOM 2583 C C . GLN A 1 321 ? 24.430 -5.115 -28.395 1.00 60.30 315 GLN A C 1
ATOM 2584 O O . GLN A 1 321 ? 25.110 -5.013 -27.365 1.00 67.18 315 GLN A O 1
ATOM 2590 N N . LEU A 1 322 ? 24.444 -6.212 -29.157 1.00 52.50 316 LEU A N 1
ATOM 2591 C CA . LEU A 1 322 ? 25.329 -7.330 -28.854 1.00 48.96 316 LEU A CA 1
ATOM 2592 C C . LEU A 1 322 ? 26.790 -6.903 -28.886 1.00 47.78 316 LEU A C 1
ATOM 2593 O O . LEU A 1 322 ? 27.586 -7.332 -28.044 1.00 40.61 316 LEU A O 1
ATOM 2598 N N . GLU A 1 323 ? 27.165 -6.078 -29.869 1.00 54.56 317 GLU A N 1
ATOM 2599 C CA . GLU A 1 323 ? 28.546 -5.617 -29.976 1.00 45.87 317 GLU A CA 1
ATOM 2600 C C . GLU A 1 323 ? 28.967 -4.867 -28.720 1.00 59.76 317 GLU A C 1
ATOM 2601 O O . GLU A 1 323 ? 30.017 -5.154 -28.133 1.00 63.04 317 GLU A O 1
ATOM 2607 N N . SER A 1 324 ? 28.153 -3.893 -28.297 1.00 67.73 318 SER A N 1
ATOM 2608 C CA . SER A 1 324 ? 28.464 -3.138 -27.088 1.00 46.49 318 SER A CA 1
ATOM 2609 C C . SER A 1 324 ? 28.523 -4.047 -25.867 1.00 45.13 318 SER A C 1
ATOM 2610 O O . SER A 1 324 ? 29.396 -3.880 -25.010 1.00 42.56 318 SER A O 1
ATOM 2613 N N . LEU A 1 325 ? 27.610 -5.020 -25.772 1.00 41.53 319 LEU A N 1
ATOM 2614 C CA . LEU A 1 325 ? 27.628 -5.942 -24.635 1.00 40.91 319 LEU A CA 1
ATOM 2615 C C . LEU A 1 325 ? 28.918 -6.757 -24.600 1.00 37.06 319 LEU A C 1
ATOM 2616 O O . LEU A 1 325 ? 29.536 -6.927 -23.537 1.00 28.38 319 LEU A O 1
ATOM 2621 N N . LEU A 1 326 ? 29.343 -7.265 -25.758 1.00 40.72 320 LEU A N 1
ATOM 2622 C CA . LEU A 1 326 ? 30.574 -8.042 -25.820 1.00 42.71 320 LEU A CA 1
ATOM 2623 C C . LEU A 1 326 ? 31.779 -7.178 -25.479 1.00 36.49 320 LEU A C 1
ATOM 2624 O O . LEU A 1 326 ? 32.702 -7.633 -24.792 1.00 36.17 320 LEU A O 1
ATOM 2629 N N . GLU A 1 327 ? 31.789 -5.928 -25.946 1.00 31.03 321 GLU A N 1
ATOM 2630 C CA . GLU A 1 327 ? 32.883 -5.030 -25.595 1.00 36.97 321 GLU A CA 1
ATOM 2631 C C . GLU A 1 327 ? 32.902 -4.738 -24.102 1.00 38.13 321 GLU A C 1
ATOM 2632 O O . GLU A 1 327 ? 33.973 -4.594 -23.505 1.00 36.90 321 GLU A O 1
ATOM 2638 N N . THR A 1 328 ? 31.727 -4.658 -23.476 1.00 33.96 322 THR A N 1
ATOM 2639 C CA . THR A 1 328 ? 31.687 -4.485 -22.027 1.00 33.92 322 THR A CA 1
ATOM 2640 C C . THR A 1 328 ? 32.284 -5.696 -21.316 1.00 30.15 322 THR A C 1
ATOM 2641 O O . THR A 1 328 ? 33.037 -5.550 -20.344 1.00 32.06 322 THR A O 1
ATOM 2645 N N . THR A 1 329 ? 31.954 -6.903 -21.785 1.00 24.18 323 THR A N 1
ATOM 2646 C CA . THR A 1 329 ? 32.534 -8.104 -21.181 1.00 27.17 323 THR A CA 1
ATOM 2647 C C . THR A 1 329 ? 34.050 -8.121 -21.334 1.00 25.64 323 THR A C 1
ATOM 2648 O O . THR A 1 329 ? 34.779 -8.475 -20.398 1.00 38.67 323 THR A O 1
ATOM 2652 N N . ILE A 1 330 ? 34.541 -7.750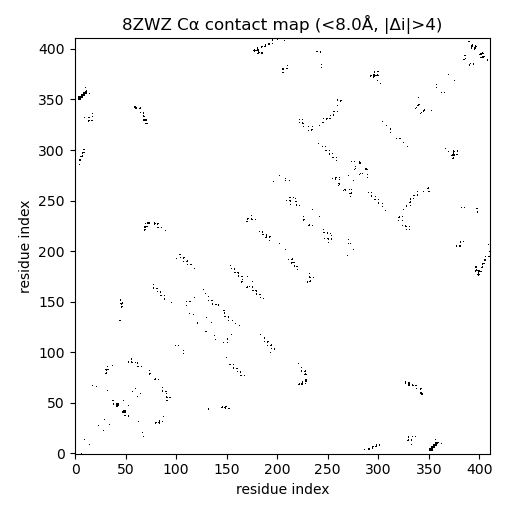 -22.516 1.00 23.59 324 ILE A N 1
ATOM 2653 C CA . ILE A 1 330 ? 35.983 -7.644 -22.725 1.00 27.12 324 ILE A CA 1
ATOM 2654 C C . ILE A 1 330 ? 36.598 -6.647 -21.748 1.00 30.66 324 ILE A C 1
ATOM 2655 O O . ILE A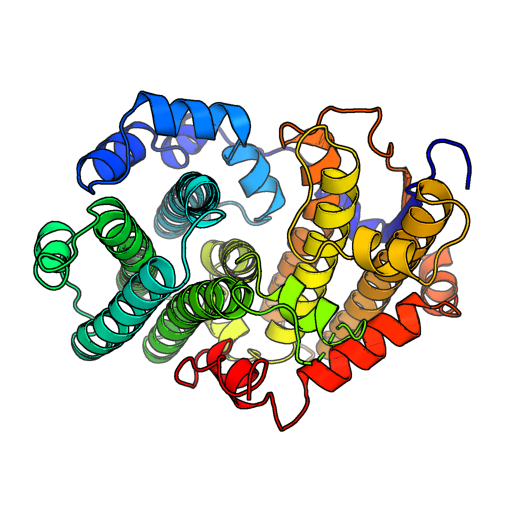 1 330 ? 37.636 -6.920 -21.128 1.00 26.67 324 ILE A O 1
ATOM 2660 N N . TYR A 1 331 ? 35.972 -5.473 -21.608 1.00 35.57 325 TYR A N 1
ATOM 2661 C CA . TYR A 1 331 ? 36.450 -4.453 -20.677 1.00 34.25 325 TYR A CA 1
ATOM 2662 C C . TYR A 1 331 ? 36.572 -5.011 -19.267 1.00 28.43 325 TYR A C 1
ATOM 2663 O O . TYR A 1 331 ? 37.587 -4.809 -18.589 1.00 21.75 325 TYR A O 1
ATOM 2672 N N . THR A 1 332 ? 35.533 -5.703 -18.802 1.00 41.46 326 THR A N 1
ATOM 2673 C CA . THR A 1 332 ? 35.542 -6.216 -17.438 1.00 42.53 326 THR A CA 1
ATOM 2674 C C . THR A 1 332 ? 36.528 -7.365 -17.257 1.00 34.16 326 THR A C 1
ATOM 2675 O O . THR A 1 332 ? 37.011 -7.577 -16.140 1.00 39.20 326 THR A O 1
ATOM 2679 N N . THR A 1 333 ? 36.837 -8.110 -18.324 1.00 38.86 327 THR A N 1
ATOM 2680 C CA . THR A 1 333 ? 37.868 -9.142 -18.223 1.00 36.81 327 THR A CA 1
ATOM 2681 C C . THR A 1 333 ? 39.261 -8.526 -18.155 1.00 36.43 327 THR A C 1
ATOM 2682 O O . THR A 1 333 ? 40.138 -9.018 -17.433 1.00 37.16 327 THR A O 1
ATOM 2686 N N . VAL A 1 334 ? 39.485 -7.444 -18.899 1.00 39.19 328 VAL A N 1
ATOM 2687 C CA . VAL A 1 334 ? 40.794 -6.799 -18.877 1.00 38.51 328 VAL A CA 1
ATOM 2688 C C . VAL A 1 334 ? 40.994 -5.983 -17.604 1.00 32.02 328 VAL A C 1
ATOM 2689 O O . VAL A 1 334 ? 42.133 -5.816 -17.149 1.00 36.41 328 VAL A O 1
ATOM 2693 N N . GLY A 1 335 ? 39.911 -5.501 -16.996 1.00 28.00 329 GLY A N 1
ATOM 2694 C CA . GLY A 1 335 ? 40.005 -4.678 -15.806 1.00 34.81 329 GLY A CA 1
ATOM 2695 C C . GLY A 1 335 ? 40.605 -5.361 -14.596 1.00 30.95 329 GLY A C 1
ATOM 2696 O O . GLY A 1 335 ? 40.969 -4.663 -13.645 1.00 38.51 329 GLY A O 1
ATOM 2697 N N . TRP A 1 336 ? 40.724 -6.691 -14.600 1.00 33.77 330 TRP A N 1
ATOM 2698 C CA . TRP A 1 336 ? 41.274 -7.378 -13.433 1.00 30.71 330 TRP A CA 1
ATOM 2699 C C . TRP A 1 336 ? 42.774 -7.127 -13.295 1.00 41.09 330 TRP A C 1
ATOM 2700 O O . TRP A 1 336 ? 43.296 -7.054 -12.176 1.00 34.53 330 TRP A O 1
ATOM 2711 N N . ILE A 1 337 ? 43.478 -6.967 -14.419 1.00 38.51 331 ILE A N 1
ATOM 2712 C CA . ILE A 1 337 ? 44.876 -6.531 -14.382 1.00 26.17 331 ILE A CA 1
ATOM 2713 C C . ILE A 1 337 ? 44.989 -5.207 -13.636 1.00 37.06 331 ILE A C 1
ATOM 2714 O O . ILE A 1 337 ? 45.739 -5.074 -12.660 1.00 48.17 331 ILE A O 1
ATOM 2719 N N . ARG A 1 338 ? 44.257 -4.203 -14.121 1.00 37.97 332 ARG A N 1
ATOM 2720 C CA . ARG A 1 338 ? 44.210 -2.887 -13.492 1.00 25.19 332 ARG A CA 1
ATOM 2721 C C . ARG A 1 338 ? 43.887 -2.991 -12.004 1.00 24.53 332 ARG A C 1
ATOM 2722 O O . ARG A 1 338 ? 44.536 -2.354 -11.164 1.00 22.73 332 ARG A O 1
ATOM 2730 N N . SER A 1 339 ? 42.891 -3.814 -11.664 1.00 43.25 333 SER A N 1
ATOM 2731 C CA . SER A 1 339 ? 42.465 -3.952 -10.273 1.00 41.11 333 SER A CA 1
ATOM 2732 C C . SER A 1 339 ? 43.580 -4.504 -9.398 1.00 38.22 333 SER A C 1
ATOM 2733 O O . SER A 1 339 ? 43.857 -3.971 -8.317 1.00 39.24 333 SER A O 1
ATOM 2736 N N . HIS A 1 340 ? 44.229 -5.579 -9.847 1.00 46.69 334 HIS A N 1
ATOM 2737 C CA . HIS A 1 340 ? 45.283 -6.183 -9.041 1.00 42.47 334 HIS A CA 1
ATOM 2738 C C . HIS A 1 340 ? 46.516 -5.292 -8.981 1.00 37.26 334 HIS A C 1
ATOM 2739 O O . HIS A 1 340 ? 47.304 -5.388 -8.033 1.00 45.63 334 HIS A O 1
ATOM 2746 N N . THR A 1 341 ? 46.702 -4.419 -9.972 1.00 28.98 335 THR A N 1
ATOM 2747 C CA . THR A 1 341 ? 47.902 -3.591 -9.977 1.00 27.86 335 THR A CA 1
ATOM 2748 C C . THR A 1 341 ? 47.752 -2.354 -9.102 1.00 38.52 335 THR A C 1
ATOM 2749 O O . THR A 1 341 ? 48.693 -1.989 -8.389 1.00 64.62 335 THR A O 1
ATOM 2753 N N . THR A 1 342 ? 46.589 -1.698 -9.125 1.00 48.85 336 THR A N 1
ATOM 2754 C CA . THR A 1 342 ? 46.555 -0.358 -8.543 1.00 58.09 336 THR A CA 1
ATOM 2755 C C . THR A 1 342 ? 45.459 -0.089 -7.514 1.00 55.33 336 THR A C 1
ATOM 2756 O O . THR A 1 342 ? 45.659 0.736 -6.619 1.00 59.12 336 THR A O 1
ATOM 2760 N N . VAL A 1 343 ? 44.298 -0.731 -7.617 1.00 44.48 337 VAL A N 1
ATOM 2761 C CA . VAL A 1 343 ? 43.135 -0.284 -6.853 1.00 47.44 337 VAL A CA 1
ATOM 2762 C C . VAL A 1 343 ? 42.838 -1.157 -5.642 1.00 49.14 337 VAL A C 1
ATOM 2763 O O . VAL A 1 343 ? 42.092 -0.712 -4.756 1.00 51.64 337 VAL A O 1
ATOM 2767 N N . VAL A 1 344 ? 43.370 -2.371 -5.570 1.00 60.79 338 VAL A N 1
ATOM 2768 C CA . VAL A 1 344 ? 43.164 -3.240 -4.410 1.00 64.69 338 VAL A CA 1
ATOM 2769 C C . VAL A 1 344 ? 44.355 -3.068 -3.473 1.00 81.71 338 VAL A C 1
ATOM 2770 O O . VAL A 1 344 ? 45.434 -2.667 -3.930 1.00 86.97 338 VAL A O 1
ATOM 2774 N N . PRO A 1 345 ? 44.236 -3.365 -2.167 1.00 87.61 339 PRO A N 1
ATOM 2775 C CA . PRO A 1 345 ? 45.381 -3.192 -1.253 1.00 90.78 339 PRO A CA 1
ATOM 2776 C C . PRO A 1 345 ? 46.401 -4.323 -1.357 1.00 94.84 339 PRO A C 1
ATOM 2777 O O . PRO A 1 345 ? 46.742 -4.994 -0.378 1.00 87.23 339 PRO A O 1
ATOM 2781 N N . ARG A 1 346 ? 46.908 -4.536 -2.574 1.00 97.63 340 ARG A N 1
ATOM 2782 C CA . ARG A 1 346 ? 47.980 -5.494 -2.836 1.00 88.96 340 ARG A CA 1
ATOM 2783 C C . ARG A 1 346 ? 49.190 -4.762 -3.410 1.00 97.26 340 ARG A C 1
ATOM 2784 O O . ARG A 1 346 ? 49.768 -5.170 -4.425 1.00 101.26 340 ARG A O 1
ATOM 2792 N N . TYR A 1 347 ? 49.569 -3.664 -2.756 1.00 114.38 341 TYR A N 1
ATOM 2793 C CA . TYR A 1 347 ? 50.725 -2.848 -3.129 1.00 116.04 341 TYR A CA 1
ATOM 2794 C C . TYR A 1 347 ? 52.037 -3.494 -2.709 1.00 112.78 341 TYR A C 1
ATOM 2795 O O . TYR A 1 347 ? 52.941 -2.817 -2.212 1.00 113.50 341 TYR A O 1
ATOM 2804 N N . SER A 1 348 ? 52.153 -4.811 -2.896 1.00 105.74 342 SER A N 1
ATOM 2805 C CA . SER A 1 348 ? 53.282 -5.555 -2.347 1.00 136.38 342 SER A CA 1
ATOM 2806 C C . SER A 1 348 ? 54.587 -5.168 -3.031 1.00 147.26 342 SER A C 1
ATOM 2807 O O . SER A 1 348 ? 55.585 -4.871 -2.363 1.00 170.70 342 SER A O 1
ATOM 2810 N N . GLU A 1 349 ? 54.600 -5.197 -4.367 1.00 118.75 343 GLU A N 1
ATOM 2811 C CA . GLU A 1 349 ? 55.768 -4.904 -5.196 1.00 120.63 343 GLU A CA 1
ATOM 2812 C C . GLU A 1 349 ? 56.875 -5.943 -5.032 1.00 138.53 343 GLU A C 1
ATOM 2813 O O . GLU A 1 349 ? 57.778 -6.032 -5.872 1.00 143.76 343 GLU A O 1
ATOM 2819 N N . SER A 1 350 ? 56.827 -6.727 -3.953 1.00 145.74 344 SER A N 1
ATOM 2820 C CA . SER A 1 350 ? 57.478 -8.029 -3.978 1.00 143.51 344 SER A CA 1
ATOM 2821 C C . SER A 1 350 ? 56.664 -9.005 -4.814 1.00 151.38 344 SER A C 1
ATOM 2822 O O . SER A 1 350 ? 57.224 -9.935 -5.403 1.00 150.84 344 SER A O 1
ATOM 2825 N N . GLN A 1 351 ? 55.349 -8.796 -4.870 1.00 143.47 345 GLN A N 1
ATOM 2826 C CA . GLN A 1 351 ? 54.508 -9.416 -5.883 1.00 145.17 345 GLN A CA 1
ATOM 2827 C C . GLN A 1 351 ? 54.959 -8.961 -7.267 1.00 134.33 345 GLN A C 1
ATOM 2828 O O . GLN A 1 351 ? 55.518 -7.873 -7.437 1.00 139.61 345 GLN A O 1
ATOM 2834 N N . LEU A 1 352 ? 54.720 -9.818 -8.256 1.00 109.67 346 LEU A N 1
ATOM 2835 C CA . LEU A 1 352 ? 55.155 -9.572 -9.624 1.00 102.62 346 LEU A CA 1
ATOM 2836 C C . LEU A 1 352 ? 54.732 -8.189 -10.105 1.00 111.81 346 LEU A C 1
ATOM 2837 O O . LEU A 1 352 ? 53.577 -7.782 -9.941 1.00 122.93 346 LEU A O 1
ATOM 2842 N N . LYS A 1 353 ? 55.681 -7.458 -10.684 1.00 106.97 347 LYS A N 1
ATOM 2843 C CA . LYS A 1 353 ? 55.393 -6.175 -11.314 1.00 101.09 347 LYS A CA 1
ATOM 2844 C C . LYS A 1 353 ? 55.007 -6.445 -12.762 1.00 88.75 347 LYS A C 1
ATOM 2845 O O . LYS A 1 353 ? 55.831 -6.912 -13.557 1.00 90.25 347 LYS A O 1
ATOM 2851 N N . VAL A 1 354 ? 53.749 -6.160 -13.097 1.00 49.59 348 VAL A N 1
ATOM 2852 C CA . VAL A 1 354 ? 53.211 -6.551 -14.390 1.00 47.13 348 VAL A CA 1
ATOM 2853 C C . VAL A 1 354 ? 53.852 -5.728 -15.501 1.00 64.48 348 VAL A C 1
ATOM 2854 O O . VAL A 1 354 ? 54.285 -4.584 -15.302 1.00 84.29 348 VAL A O 1
ATOM 2858 N N . ALA A 1 355 ? 53.932 -6.331 -16.682 1.00 48.85 349 ALA A N 1
ATOM 2859 C CA . ALA A 1 355 ? 54.302 -5.646 -17.916 1.00 33.35 349 ALA A CA 1
ATOM 2860 C C . ALA A 1 355 ? 53.178 -5.930 -18.904 1.00 35.82 349 ALA A C 1
ATOM 2861 O O . ALA A 1 355 ? 53.144 -6.996 -19.526 1.00 43.81 349 ALA A O 1
ATOM 2863 N N . LEU A 1 356 ? 52.244 -4.992 -19.026 1.00 26.71 350 LEU A N 1
ATOM 2864 C CA . LEU A 1 356 ? 51.077 -5.169 -19.883 1.00 25.20 350 LEU A CA 1
ATOM 2865 C C . LEU A 1 356 ? 51.414 -4.649 -21.277 1.00 31.69 350 LEU A C 1
ATOM 2866 O O . LEU A 1 356 ? 51.450 -3.436 -21.506 1.00 29.77 350 LEU A O 1
ATOM 2871 N N . VAL A 1 357 ? 51.652 -5.566 -22.205 1.00 55.20 351 VAL A N 1
ATOM 2872 C CA . VAL A 1 357 ? 52.036 -5.244 -23.574 1.00 40.21 351 VAL A CA 1
ATOM 2873 C C . VAL A 1 357 ? 50.781 -4.992 -24.394 1.00 40.63 351 VAL A C 1
ATOM 2874 O O . VAL A 1 357 ? 49.784 -5.715 -24.270 1.00 43.46 351 VAL A O 1
ATOM 2878 N N . GLU A 1 358 ? 50.830 -3.967 -25.244 1.00 34.42 352 GLU A N 1
ATOM 2879 C CA . GLU A 1 358 ? 49.704 -3.576 -26.086 1.00 37.38 352 GLU A CA 1
ATOM 2880 C C . GLU A 1 358 ? 49.931 -4.127 -27.490 1.00 51.02 352 GLU A C 1
ATOM 2881 O O . GLU A 1 358 ? 50.846 -3.690 -28.194 1.00 46.81 352 GLU A O 1
ATOM 2887 N N . VAL A 1 359 ? 49.099 -5.084 -27.895 1.00 49.20 353 VAL A N 1
ATOM 2888 C CA . VAL A 1 359 ? 49.222 -5.711 -29.207 1.00 34.06 353 VAL A CA 1
ATOM 2889 C C . VAL A 1 359 ? 48.528 -4.823 -30.234 1.00 40.44 353 VAL A C 1
ATOM 2890 O O . VAL A 1 359 ? 47.305 -4.667 -30.212 1.00 46.20 353 VAL A O 1
ATOM 2894 N N . GLU A 1 360 ? 49.308 -4.249 -31.141 1.00 45.09 354 GLU A N 1
ATOM 2895 C CA . GLU A 1 360 ? 48.761 -3.355 -32.144 1.00 51.41 354 GLU A CA 1
ATOM 2896 C C . GLU A 1 360 ? 48.212 -4.153 -33.325 1.00 53.58 354 GLU A C 1
ATOM 2897 O O . GLU A 1 360 ? 48.409 -5.366 -33.439 1.00 52.16 354 GLU A O 1
ATOM 2903 N N . GLU A 1 361 ? 47.521 -3.446 -34.223 1.00 58.56 355 GLU A N 1
ATOM 2904 C CA . GLU A 1 361 ? 46.738 -4.117 -35.259 1.00 54.53 355 GLU A CA 1
ATOM 2905 C C . GLU A 1 361 ? 47.620 -4.909 -36.221 1.00 65.46 355 GLU A C 1
ATOM 2906 O O . GLU A 1 361 ? 47.308 -6.060 -36.549 1.00 67.56 355 GLU A O 1
ATOM 2912 N N . ARG A 1 362 ? 48.729 -4.321 -36.681 1.00 60.47 356 ARG A N 1
ATOM 2913 C CA . ARG A 1 362 ? 49.621 -5.051 -37.579 1.00 60.88 356 ARG A CA 1
ATOM 2914 C C . ARG A 1 362 ? 50.160 -6.316 -36.922 1.00 64.20 356 ARG A C 1
ATOM 2915 O O . ARG A 1 362 ? 50.545 -7.260 -37.623 1.00 54.27 356 ARG A O 1
ATOM 2923 N N . GLU A 1 363 ? 50.188 -6.352 -35.587 1.00 69.79 357 GLU A N 1
ATOM 2924 C CA . GLU A 1 363 ? 50.668 -7.504 -34.838 1.00 58.61 357 GLU A CA 1
ATOM 2925 C C . GLU A 1 363 ? 49.556 -8.477 -34.467 1.00 43.93 357 GLU A C 1
ATOM 2926 O O . GLU A 1 363 ? 49.850 -9.621 -34.104 1.00 37.99 357 GLU A O 1
ATOM 2932 N N . LEU A 1 364 ? 48.297 -8.047 -34.548 1.00 42.84 358 LEU A N 1
ATOM 2933 C CA . LEU A 1 364 ? 47.191 -8.888 -34.095 1.00 43.62 358 LEU A CA 1
ATOM 2934 C C . LEU A 1 364 ? 47.066 -10.199 -34.865 1.00 41.59 358 LEU A C 1
ATOM 2935 O O . LEU A 1 364 ? 46.841 -11.239 -34.216 1.00 40.86 358 LEU A O 1
ATOM 2940 N N . PRO A 1 365 ? 47.171 -10.244 -36.201 1.00 41.71 359 PRO A N 1
ATOM 2941 C CA . PRO A 1 365 ? 47.192 -11.554 -36.874 1.00 32.84 359 PRO A CA 1
ATOM 2942 C C . PRO A 1 365 ? 48.340 -12.438 -36.421 1.00 27.28 359 PRO A C 1
ATOM 2943 O O . PRO A 1 365 ? 48.152 -13.646 -36.233 1.00 25.04 359 PRO A O 1
ATOM 2947 N N . LYS A 1 366 ? 49.532 -11.863 -36.250 1.00 29.51 360 LYS A N 1
ATOM 2948 C CA . LYS A 1 366 ? 50.662 -12.630 -35.736 1.00 36.02 360 LYS A CA 1
ATOM 2949 C C . LYS A 1 366 ? 50.364 -13.171 -34.344 1.00 48.13 360 LYS A C 1
ATOM 2950 O O . LYS A 1 366 ? 50.622 -14.345 -34.054 1.00 50.62 360 LYS A O 1
ATOM 2956 N N . TRP A 1 367 ? 49.801 -12.327 -33.478 1.00 43.03 361 TRP A N 1
ATOM 2957 C CA . TRP A 1 367 ? 49.605 -12.679 -32.076 1.00 42.04 361 TRP A CA 1
ATOM 2958 C C . TRP A 1 367 ? 48.494 -13.705 -31.887 1.00 46.20 361 TRP A C 1
ATOM 2959 O O . TRP A 1 367 ? 48.553 -14.511 -30.952 1.00 39.07 361 TRP A O 1
ATOM 2970 N N . LEU A 1 368 ? 47.481 -13.694 -32.753 1.00 56.83 362 LEU A N 1
ATOM 2971 C CA . LEU A 1 368 ? 46.445 -14.717 -32.713 1.00 53.20 362 LEU A CA 1
ATOM 2972 C C . LEU A 1 368 ? 46.887 -16.028 -33.351 1.00 48.86 362 LEU A C 1
ATOM 2973 O O . LEU A 1 368 ? 46.184 -17.035 -33.211 1.00 58.91 362 LEU A O 1
ATOM 2978 N N . ALA A 1 369 ? 48.028 -16.039 -34.042 1.00 59.41 36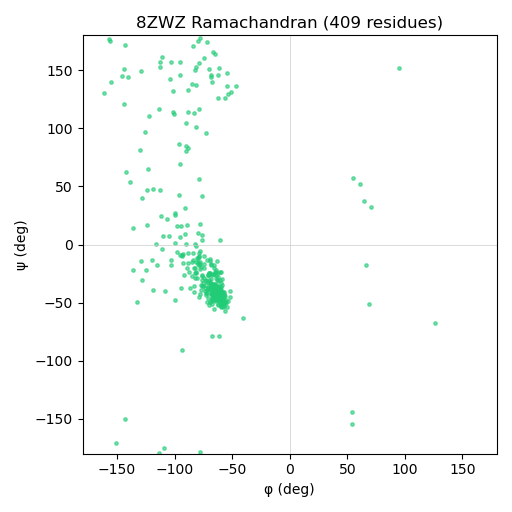3 ALA A N 1
ATOM 2979 C CA . ALA A 1 369 ? 48.638 -17.264 -34.542 1.00 63.26 363 ALA A CA 1
ATOM 2980 C C . ALA A 1 369 ? 49.918 -17.618 -33.799 1.00 61.78 363 ALA A C 1
ATOM 2981 O O . ALA A 1 369 ? 50.629 -18.543 -34.212 1.00 51.27 363 ALA A O 1
ATOM 2983 N N . GLU A 1 370 ? 50.239 -16.900 -32.723 1.00 65.40 364 GLU A N 1
ATOM 2984 C CA . GLU A 1 370 ? 51.393 -17.232 -31.896 1.00 70.85 364 GLU A CA 1
ATOM 2985 C C . GLU A 1 370 ? 50.950 -18.180 -30.790 1.00 76.74 364 GLU A C 1
ATOM 2986 O O . GLU A 1 370 ? 51.504 -18.161 -29.688 1.00 102.03 364 GLU A O 1
ATOM 2992 N N . LYS A 1 371 ? 49.953 -19.017 -31.079 1.00 76.12 365 LYS A N 1
ATOM 2993 C CA . LYS A 1 371 ? 49.314 -19.871 -30.075 1.00 93.05 365 LYS A CA 1
ATOM 2994 C C . LYS A 1 371 ? 49.965 -21.251 -30.128 1.00 92.43 365 LYS A C 1
ATOM 2995 O O . LYS A 1 371 ? 49.487 -22.162 -30.804 1.00 82.48 365 LYS A O 1
ATOM 3001 N N . ASP A 1 372 ? 51.069 -21.420 -29.393 1.00 90.13 366 ASP A N 1
ATOM 3002 C CA . ASP A 1 372 ? 51.803 -22.688 -29.364 1.00 105.88 366 ASP A CA 1
ATOM 3003 C C . ASP A 1 372 ? 52.296 -22.908 -27.929 1.00 103.09 366 ASP A C 1
ATOM 3004 O O . ASP A 1 372 ? 53.483 -23.004 -27.638 1.00 108.29 366 ASP A O 1
ATOM 3009 N N . GLU A 1 373 ? 51.353 -23.028 -26.995 1.00 79.40 367 GLU A N 1
ATOM 3010 C CA . GLU A 1 373 ? 51.672 -22.924 -25.578 1.00 76.39 367 GLU A CA 1
ATOM 3011 C C . GLU A 1 373 ? 50.819 -23.901 -24.777 1.00 75.44 367 GLU A C 1
ATOM 3012 O O . GLU A 1 373 ? 49.904 -24.538 -25.304 1.00 68.81 367 GLU A O 1
ATOM 3018 N N . TYR A 1 374 ? 51.139 -24.020 -23.483 1.00 81.85 368 TYR A N 1
ATOM 3019 C CA . TYR A 1 374 ? 50.372 -24.890 -22.597 1.00 68.57 368 TYR A CA 1
ATOM 3020 C C . TYR A 1 374 ? 49.039 -24.262 -22.214 1.00 71.33 368 TYR A C 1
ATOM 3021 O O . TYR A 1 374 ? 48.058 -24.982 -21.982 1.00 85.32 368 TYR A O 1
ATOM 3030 N N . GLY A 1 375 ? 48.988 -22.928 -22.148 1.00 48.59 369 GLY A N 1
ATOM 3031 C CA . GLY A 1 375 ? 47.729 -22.247 -21.914 1.00 41.86 369 GLY A CA 1
ATOM 3032 C C . GLY A 1 375 ? 46.686 -22.558 -22.964 1.00 44.69 369 GLY A C 1
ATOM 3033 O O . GLY A 1 375 ? 45.491 -22.561 -22.669 1.00 56.29 369 GLY A O 1
ATOM 3034 N N . TRP A 1 376 ? 47.120 -22.839 -24.196 1.00 47.91 370 TRP A N 1
ATOM 3035 C CA . TRP A 1 376 ? 46.186 -23.248 -25.238 1.00 59.93 370 TRP A CA 1
ATOM 3036 C C . TRP A 1 376 ? 45.447 -24.517 -24.831 1.00 63.71 370 TRP A C 1
ATOM 3037 O O . TRP A 1 376 ? 44.214 -24.567 -24.866 1.00 64.64 370 TRP A O 1
ATOM 3048 N N . ASN A 1 377 ? 46.195 -25.555 -24.441 1.00 61.53 371 ASN A N 1
ATOM 3049 C CA . ASN A 1 377 ? 45.588 -26.798 -23.971 1.00 47.75 371 ASN A CA 1
ATOM 3050 C C . ASN A 1 377 ? 44.719 -26.557 -22.747 1.00 48.91 371 ASN A C 1
ATOM 3051 O O . ASN A 1 377 ? 43.616 -27.106 -22.635 1.00 55.32 371 ASN A O 1
ATOM 3056 N N . VAL A 1 378 ? 45.214 -25.745 -21.808 1.00 46.80 372 VAL A N 1
ATOM 3057 C CA . VAL A 1 378 ? 44.464 -25.468 -20.584 1.00 43.50 372 VAL A CA 1
ATOM 3058 C C . VAL A 1 378 ? 43.095 -24.893 -20.917 1.00 45.58 372 VAL A C 1
ATOM 3059 O O . VAL A 1 378 ? 42.062 -25.403 -20.469 1.00 47.99 372 VAL A O 1
ATOM 3063 N N . VAL A 1 379 ? 43.068 -23.837 -21.731 1.00 41.39 373 VAL A N 1
ATOM 3064 C CA . VAL A 1 379 ? 41.814 -23.157 -22.034 1.00 45.61 373 VAL A CA 1
ATOM 3065 C C . VAL A 1 379 ? 40.922 -24.024 -22.914 1.00 52.49 373 VAL A C 1
ATOM 3066 O O . VAL A 1 379 ? 39.697 -24.032 -22.751 1.00 57.45 373 VAL A O 1
ATOM 3070 N N . GLU A 1 380 ? 41.509 -24.768 -23.855 1.00 50.29 374 GLU A N 1
ATOM 3071 C CA . GLU A 1 380 ? 40.709 -25.637 -24.713 1.00 52.29 374 GLU A CA 1
ATOM 3072 C C . GLU A 1 380 ? 39.989 -26.694 -23.881 1.00 42.72 374 GLU A C 1
ATOM 3073 O O . GLU A 1 380 ? 38.773 -26.894 -24.013 1.00 27.41 374 GLU A O 1
ATOM 3079 N N . LYS A 1 381 ? 40.724 -27.358 -22.986 1.00 51.17 375 LYS A N 1
ATOM 3080 C CA . LYS A 1 381 ? 40.125 -28.388 -22.147 1.00 53.84 375 LYS A CA 1
ATOM 3081 C C . LYS A 1 381 ? 39.170 -27.794 -21.118 1.00 41.86 375 LYS A C 1
ATOM 3082 O O . LYS A 1 381 ? 38.193 -28.447 -20.731 1.00 39.91 375 LYS A O 1
ATOM 3088 N N . PHE A 1 382 ? 39.433 -26.563 -20.668 1.00 43.47 376 PHE A N 1
ATOM 3089 C CA . PHE A 1 382 ? 38.475 -25.857 -19.826 1.00 47.81 376 PHE A CA 1
ATOM 3090 C C . PHE A 1 382 ? 37.162 -25.625 -20.560 1.00 51.55 376 PHE A C 1
ATOM 3091 O O . PHE A 1 382 ? 36.083 -25.805 -19.987 1.00 56.63 376 PHE A O 1
ATOM 3099 N N . VAL A 1 383 ? 37.234 -25.226 -21.832 1.00 54.31 377 VAL A N 1
ATOM 3100 C CA . VAL A 1 383 ? 36.017 -25.017 -22.610 1.00 45.46 377 VAL A CA 1
ATOM 3101 C C . VAL A 1 383 ? 35.286 -26.333 -22.821 1.00 50.96 377 VAL A C 1
ATOM 3102 O O . VAL A 1 383 ? 34.050 -26.373 -22.817 1.00 52.33 377 VAL A O 1
ATOM 3106 N N . GLU A 1 384 ? 36.022 -27.430 -22.998 1.00 58.35 378 GLU A N 1
ATOM 3107 C CA . GLU A 1 384 ? 35.350 -28.716 -23.182 1.00 58.10 378 GLU A CA 1
ATOM 3108 C C . GLU A 1 384 ? 34.652 -29.177 -21.909 1.00 50.32 378 GLU A C 1
ATOM 3109 O O . GLU A 1 384 ? 33.483 -29.576 -21.947 1.00 56.42 378 GLU A O 1
ATOM 3115 N N . THR A 1 385 ? 35.347 -29.140 -20.771 1.00 40.88 379 THR A N 1
ATOM 3116 C CA . THR A 1 385 ? 34.670 -29.486 -19.525 1.00 43.97 379 THR A CA 1
ATOM 3117 C C . THR A 1 385 ? 33.556 -28.499 -19.194 1.00 43.59 379 THR A C 1
ATOM 3118 O O . THR A 1 385 ? 32.636 -28.844 -18.444 1.00 50.49 379 THR A O 1
ATOM 3122 N N . LEU A 1 386 ? 33.612 -27.288 -19.751 1.00 40.51 380 LEU A N 1
ATOM 3123 C CA . LEU A 1 386 ? 32.519 -26.337 -19.587 1.00 36.42 380 LEU A CA 1
ATOM 3124 C C . LEU A 1 386 ? 31.279 -26.801 -20.340 1.00 46.74 380 LEU A C 1
ATOM 3125 O O . LEU A 1 386 ? 30.175 -26.832 -19.783 1.00 49.93 380 LEU A O 1
ATOM 3130 N N . ASN A 1 387 ? 31.445 -27.174 -21.609 1.00 59.70 381 ASN A N 1
ATOM 3131 C CA . ASN A 1 387 ? 30.358 -27.648 -22.452 1.00 63.02 381 ASN A CA 1
ATOM 3132 C C . ASN A 1 387 ? 30.162 -29.157 -22.360 1.00 68.38 381 ASN A C 1
ATOM 3133 O O . ASN A 1 387 ? 29.517 -29.746 -23.236 1.00 68.25 381 ASN A O 1
ATOM 3138 N N . ASP A 1 388 ? 30.711 -29.793 -21.331 1.00 73.31 382 ASP A N 1
ATOM 3139 C CA . ASP A 1 388 ? 30.478 -31.212 -21.115 1.00 81.83 382 ASP A CA 1
ATOM 3140 C C . ASP A 1 388 ? 29.025 -31.448 -20.720 1.00 86.48 382 ASP A C 1
ATOM 3141 O O . ASP A 1 388 ? 28.411 -30.642 -20.014 1.00 72.52 382 ASP A O 1
ATOM 3146 N N . GLU A 1 389 ? 28.469 -32.568 -21.192 1.00 90.98 383 GLU A N 1
ATOM 3147 C CA . GLU A 1 389 ? 27.063 -32.854 -20.927 1.00 87.60 383 GLU A CA 1
ATOM 3148 C C . GLU A 1 389 ? 26.826 -33.209 -19.465 1.00 75.83 383 GLU A C 1
ATOM 3149 O O . GLU A 1 389 ? 25.713 -33.024 -18.960 1.00 73.57 383 GLU A O 1
ATOM 3155 N N . LYS A 1 390 ? 27.845 -33.734 -18.779 1.00 78.11 384 LYS A N 1
ATOM 3156 C CA . LYS A 1 390 ? 27.744 -33.911 -17.335 1.00 65.75 384 LYS A CA 1
ATOM 3157 C C . LYS A 1 390 ? 27.493 -32.578 -16.652 1.00 71.77 384 LYS A C 1
ATOM 3158 O O . LYS A 1 390 ? 26.775 -32.506 -15.649 1.00 67.12 384 LYS A O 1
ATOM 3164 N N . HIS A 1 391 ? 28.080 -31.510 -17.186 1.00 68.67 385 HIS A N 1
ATOM 3165 C CA . HIS A 1 391 ? 27.993 -30.181 -16.606 1.00 57.90 385 HIS A CA 1
ATOM 3166 C C . HIS A 1 391 ? 26.956 -29.316 -17.308 1.00 55.44 385 HIS A C 1
ATOM 3167 O O . HIS A 1 391 ? 27.085 -28.089 -17.332 1.00 52.31 385 HIS A O 1
ATOM 3174 N N . LYS A 1 392 ? 25.931 -29.939 -17.895 1.00 51.09 386 LYS A N 1
ATOM 3175 C CA . LYS A 1 392 ? 24.864 -29.178 -18.536 1.00 43.75 386 LYS A CA 1
ATOM 3176 C C . LYS A 1 392 ? 23.967 -28.511 -17.501 1.00 46.31 386 LYS A C 1
ATOM 3177 O O . LYS A 1 392 ? 23.480 -27.395 -17.718 1.00 35.03 386 LYS A O 1
ATOM 3183 N N . GLY A 1 393 ? 23.748 -29.173 -16.362 1.00 59.51 387 GLY A N 1
ATOM 3184 C CA . GLY A 1 393 ? 22.928 -28.572 -15.320 1.00 45.36 387 GLY A CA 1
ATOM 3185 C C . GLY A 1 393 ? 23.554 -27.318 -14.739 1.00 45.17 387 GLY A C 1
ATOM 3186 O O . GLY A 1 393 ? 22.865 -26.329 -14.470 1.00 48.56 387 GLY A O 1
ATOM 3187 N N . ILE A 1 394 ? 24.873 -27.338 -14.547 1.00 44.26 388 ILE A N 1
ATOM 3188 C CA . ILE A 1 394 ? 25.577 -26.154 -14.060 1.00 39.69 388 ILE A CA 1
ATOM 3189 C C . ILE A 1 394 ? 25.473 -25.018 -15.071 1.00 40.51 388 ILE A C 1
ATOM 3190 O O . ILE A 1 394 ? 25.257 -23.855 -14.709 1.00 36.97 388 ILE A O 1
ATOM 3195 N N . LEU A 1 395 ? 25.633 -25.338 -16.358 1.00 35.61 389 LEU A N 1
ATOM 3196 C CA . LEU A 1 395 ? 25.482 -24.330 -17.403 1.00 30.85 389 LEU A CA 1
ATOM 3197 C C . LEU A 1 395 ? 24.095 -23.705 -17.365 1.00 38.07 389 LEU A C 1
ATOM 3198 O O . LEU A 1 395 ? 23.950 -22.479 -17.370 1.00 57.72 389 LEU A O 1
ATOM 3203 N N . ASP A 1 396 ? 23.060 -24.544 -17.320 1.00 35.37 390 ASP A N 1
ATOM 3204 C CA . ASP A 1 396 ? 21.692 -24.042 -17.341 1.00 35.96 390 ASP A CA 1
ATOM 3205 C C . ASP A 1 396 ? 21.350 -23.285 -16.067 1.00 39.67 390 ASP A C 1
ATOM 3206 O O . ASP A 1 396 ? 20.474 -22.414 -16.083 1.00 40.80 390 ASP A O 1
ATOM 3211 N N . ALA A 1 397 ? 22.016 -23.610 -14.958 1.00 33.60 391 ALA A N 1
ATOM 3212 C CA . ALA A 1 397 ? 21.810 -22.866 -13.724 1.00 34.65 391 ALA A CA 1
ATOM 3213 C C . ALA A 1 397 ? 22.529 -21.523 -13.737 1.00 39.34 391 ALA A C 1
ATOM 3214 O O . ALA A 1 397 ? 22.018 -20.552 -13.168 1.00 41.46 391 ALA A O 1
ATOM 3216 N N . LEU A 1 398 ? 23.706 -21.447 -14.363 1.00 34.38 392 LEU A N 1
ATOM 3217 C CA . LEU A 1 398 ? 24.368 -20.162 -14.546 1.00 38.23 392 LEU A CA 1
ATOM 3218 C C . LEU A 1 398 ? 23.770 -19.369 -15.698 1.00 38.69 392 LEU A C 1
ATOM 3219 O O . LEU A 1 398 ? 24.000 -18.159 -15.786 1.00 34.90 392 LEU A O 1
ATOM 3224 N N . GLN A 1 399 ? 23.023 -20.025 -16.582 1.00 39.96 393 GLN A N 1
ATOM 3225 C CA . GLN A 1 399 ? 22.032 -19.348 -17.396 1.00 41.09 393 GLN A CA 1
ATOM 3226 C C . GLN A 1 399 ? 20.786 -19.132 -16.536 1.00 49.00 393 GLN A C 1
ATOM 3227 O O . GLN A 1 399 ? 20.710 -19.587 -15.392 1.00 58.28 393 GLN A O 1
ATOM 3233 N N . GLY A 1 400 ? 19.793 -18.430 -17.067 1.00 48.89 394 GLY A N 1
ATOM 3234 C CA . GLY A 1 400 ? 18.606 -18.188 -16.270 1.00 39.79 394 GLY A CA 1
ATOM 3235 C C . GLY A 1 400 ? 17.478 -19.169 -16.520 1.00 40.06 394 GLY A C 1
ATOM 3236 O O . GLY A 1 400 ? 16.315 -18.764 -16.592 1.00 49.29 394 GLY A O 1
ATOM 3237 N N . ILE A 1 401 ? 17.790 -20.460 -16.637 1.00 34.77 395 ILE A N 1
ATOM 3238 C CA . ILE A 1 401 ? 16.824 -21.407 -17.187 1.00 33.84 395 ILE A CA 1
ATOM 3239 C C . ILE A 1 401 ? 16.747 -22.717 -16.409 1.00 34.31 395 ILE A C 1
ATOM 3240 O O . ILE A 1 401 ? 16.163 -23.693 -16.895 1.00 36.70 395 ILE A O 1
ATOM 3245 N N . ALA A 1 402 ? 17.308 -22.763 -15.202 1.00 43.73 396 ALA A N 1
ATOM 3246 C CA . ALA A 1 402 ? 17.315 -24.010 -14.446 1.00 46.03 396 ALA A CA 1
ATOM 3247 C C . ALA A 1 402 ? 17.469 -23.727 -12.957 1.00 62.57 396 ALA A C 1
ATOM 3248 O O . ALA A 1 402 ? 17.621 -22.580 -12.528 1.00 71.10 396 ALA A O 1
ATOM 3250 N N . ASP A 1 403 ? 17.421 -24.797 -12.170 1.00 63.72 397 ASP A N 1
ATOM 3251 C CA . ASP A 1 403 ? 17.639 -24.758 -10.734 1.00 59.93 397 ASP A CA 1
ATOM 3252 C C . ASP A 1 403 ? 19.094 -25.101 -10.436 1.00 65.71 397 ASP A C 1
ATOM 3253 O O . ASP A 1 403 ? 19.714 -25.908 -11.134 1.00 80.46 397 ASP A O 1
ATOM 3258 N N . GLY A 1 404 ? 19.639 -24.469 -9.400 1.00 60.00 398 GLY A N 1
ATOM 3259 C CA . GLY A 1 404 ? 21.037 -24.642 -9.056 1.00 60.73 398 GLY A CA 1
ATOM 3260 C C . GLY A 1 404 ? 21.348 -25.918 -8.299 1.00 74.50 398 GLY A C 1
ATOM 3261 O O . GLY A 1 404 ? 20.870 -26.118 -7.179 1.00 51.81 398 GLY A O 1
ATOM 3262 N N . ARG A 1 405 ? 22.151 -26.788 -8.909 1.00 85.02 399 ARG A N 1
ATOM 3263 C CA . ARG A 1 405 ? 22.641 -28.001 -8.265 1.00 68.18 399 ARG A CA 1
ATO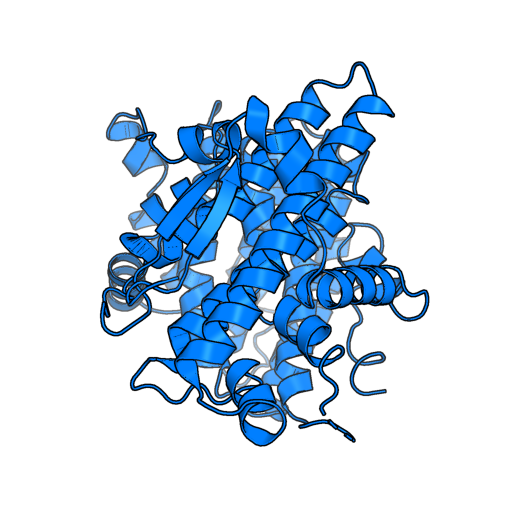M 3264 C C . ARG A 1 405 ? 24.059 -28.260 -8.746 1.00 68.10 399 ARG A C 1
ATOM 3265 O O . ARG A 1 405 ? 24.292 -28.422 -9.948 1.00 67.95 399 ARG A O 1
ATOM 3273 N N . ASP A 1 406 ? 24.997 -28.309 -7.802 1.00 60.43 400 ASP A N 1
ATOM 3274 C CA . ASP A 1 406 ? 26.416 -28.416 -8.099 1.00 55.99 400 ASP A CA 1
ATOM 3275 C C . ASP A 1 406 ? 27.101 -29.591 -7.423 1.00 65.42 400 ASP A C 1
ATOM 3276 O O . ASP A 1 406 ? 28.152 -30.031 -7.901 1.00 60.29 400 ASP A O 1
ATOM 3281 N N . GLN A 1 407 ? 26.534 -30.116 -6.341 1.00 76.67 401 GLN A N 1
ATOM 3282 C CA . GLN A 1 407 ? 27.238 -31.053 -5.480 1.00 62.72 401 GLN A CA 1
ATOM 3283 C C . GLN A 1 407 ? 27.363 -32.446 -6.083 1.00 52.19 401 GLN A C 1
ATOM 3284 O O . GLN A 1 407 ? 28.187 -33.238 -5.612 1.00 69.75 401 GLN A O 1
ATOM 3290 N N . LEU A 1 408 ? 26.578 -32.765 -7.108 1.00 54.76 402 LEU A N 1
ATOM 3291 C CA . LEU A 1 408 ? 26.575 -34.101 -7.688 1.00 74.01 402 LEU A CA 1
ATOM 3292 C C . LEU A 1 408 ? 27.567 -34.259 -8.837 1.00 74.46 402 LEU A C 1
ATOM 3293 O O . LEU A 1 408 ? 27.547 -35.291 -9.517 1.00 73.83 402 LEU A O 1
ATOM 3298 N N . LEU A 1 409 ? 28.440 -33.274 -9.062 1.00 76.86 403 LEU A N 1
ATOM 3299 C CA . LEU A 1 409 ? 29.337 -33.296 -10.209 1.00 83.52 403 LEU A CA 1
ATOM 3300 C C . LEU A 1 409 ? 30.800 -33.053 -9.863 1.00 84.74 403 LEU A C 1
ATOM 3301 O O . LEU A 1 409 ? 31.662 -33.310 -10.710 1.00 89.32 403 LEU A O 1
ATOM 3306 N N . LYS A 1 410 ? 31.107 -32.562 -8.661 1.00 94.21 404 LYS A N 1
ATOM 3307 C CA . LYS A 1 410 ? 32.475 -32.447 -8.181 1.00 80.48 404 LYS A CA 1
ATOM 3308 C C . LYS A 1 410 ? 32.764 -33.338 -6.982 1.00 94.95 404 LYS A C 1
ATOM 3309 O O . LYS A 1 410 ? 33.942 -33.568 -6.675 1.00 98.35 404 LYS A O 1
ATOM 3315 N N . THR A 1 411 ? 31.734 -33.823 -6.287 1.00 112.13 405 THR A N 1
ATOM 3316 C CA . THR A 1 411 ? 31.875 -34.797 -5.211 1.00 116.73 405 THR A CA 1
ATOM 3317 C C . THR A 1 411 ? 31.366 -36.174 -5.599 1.00 115.39 405 THR A C 1
ATOM 3318 O O . THR A 1 411 ? 31.988 -37.180 -5.242 1.00 112.49 405 THR A O 1
ATOM 3322 N N . GLN A 1 412 ? 30.250 -36.236 -6.325 1.00 100.49 406 GLN A N 1
ATOM 3323 C CA . GLN A 1 412 ? 29.723 -37.481 -6.879 1.00 97.01 406 GLN A CA 1
ATOM 3324 C C . GLN A 1 412 ? 29.539 -38.567 -5.820 1.00 93.06 406 GLN A C 1
ATOM 3325 O O . GLN A 1 412 ? 29.777 -39.747 -6.081 1.00 88.90 406 GLN A O 1
#

Sequence (411 aa):
YFQGHMMIHAPRRWVERHKQVQVLPQNAVEKLISMNELIELVIECGLCDKTSIKKMYDKINTYQFMWCIVDTIPASQYAEEIFKSSLHFLCALFLVDDAVESYSANEMQDLSRSYDILEKEVCKTFPNFPSINEMKESLMHLRNPFDRSSITFCMQYVNKITAILLEEGNTPHHVVYNLRRRTSNAISIAFQAVLIKSKCGSITSHEMLWRRVFDGLVILFYQFGELISGATETAQQHITVVTELRMLGCLYCIVINDLYSYQRDKLASSDNMIKTWLLEKTVSSLSEATARCSQILDAIMKYMYQRVEQCMQSNPGCPQLESLLETTIYTTVGWIRSHTTVVPRYSESQLKVALVEVEERELPKWLAEKDEYGWNVVEKFVETLNDEKHKGILDALQGIADGRDQLLKTQ